Protein AF-A0A7X2TYD5-F1 (afdb_monomer_lite)

Radius of gyration: 24.51 Å; chains: 1; bounding box: 98×53×76 Å

Sequence (390 aa):
MAPMGRFGAAFRLTLAVGILGNSMGLWAEVQMKTREGQTGLANRMSRAKSRVETRSHLILDFPEAPTPATARLLAARGMRVVAYLPLTGVIVGVEGAADLRGLNLAGFDALQPEDKLSQELTRAAGDDGRRARVDRLAYFVVEFHGDVPWEERRALVSESGVEIRDHKDLVGDHMLVRGTLAKVRTLAEWDEVAYIFPASGELVTGLPLVGCVGGATEAGQVGQLTQRIGEGWDGVGLNRANLTYSFQGGVPQRLAEAQVQDEIQRAMAAWSGVVQVAFQRTNNTAAAKNINILFGSRDHGDPYPFDGAGKVLAHTFYPAPPNPEPIAGDLHFDNDENWNLGTDIDIFSVALHEIGHALGLGHSDVPNAVMYRKRSANPMVFKRAGGCLT

pLDDT: mean 81.21, std 18.35, range [26.36, 98.25]

Structure (mmCIF, N/CA/C/O backbone):
data_AF-A0A7X2TYD5-F1
#
_entry.id   AF-A0A7X2TYD5-F1
#
loop_
_atom_site.group_PDB
_atom_site.id
_atom_site.type_symbol
_atom_site.label_atom_id
_atom_site.label_alt_id
_atom_site.label_comp_id
_atom_site.label_asym_id
_atom_site.label_entity_id
_atom_site.label_seq_id
_atom_site.pdbx_PDB_ins_code
_atom_site.Cartn_x
_atom_site.Cartn_y
_atom_site.Cartn_z
_atom_site.occupancy
_atom_site.B_iso_or_equiv
_atom_site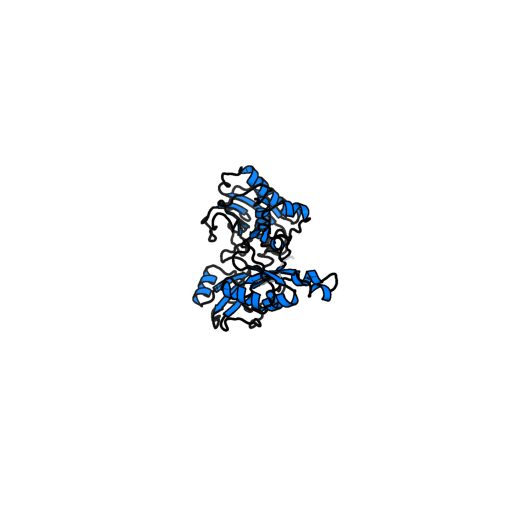.auth_seq_id
_atom_site.auth_comp_id
_atom_site.auth_asym_id
_atom_site.auth_atom_id
_atom_site.pdbx_PDB_model_num
ATOM 1 N N . MET A 1 1 ? 76.530 7.300 49.358 1.00 40.72 1 MET A N 1
ATOM 2 C CA . MET A 1 1 ? 76.159 8.308 48.345 1.00 40.72 1 MET A CA 1
ATOM 3 C C . MET A 1 1 ? 74.987 7.769 47.540 1.00 40.72 1 MET A C 1
ATOM 5 O O . MET A 1 1 ? 75.160 6.808 46.808 1.00 40.72 1 MET A O 1
ATOM 9 N N . ALA A 1 2 ? 73.795 8.331 47.725 1.00 34.22 2 ALA A N 1
ATOM 10 C CA . ALA A 1 2 ? 72.838 8.462 46.622 1.00 34.22 2 ALA A CA 1
ATOM 11 C C . ALA A 1 2 ? 73.239 9.725 45.804 1.00 34.22 2 ALA A C 1
ATOM 13 O O . ALA A 1 2 ? 74.089 10.463 46.320 1.00 34.22 2 ALA A O 1
ATOM 14 N N . PRO A 1 3 ? 72.645 10.061 44.635 1.00 47.16 3 PRO A N 1
ATOM 15 C CA . PRO A 1 3 ? 71.527 9.401 43.944 1.00 47.16 3 PRO A CA 1
ATOM 16 C C . PRO A 1 3 ? 71.613 9.384 42.383 1.00 47.16 3 PRO A C 1
ATOM 18 O O . PRO A 1 3 ? 72.554 9.893 41.789 1.00 47.16 3 PRO A O 1
ATOM 21 N N . MET A 1 4 ? 70.518 8.890 41.772 1.00 30.44 4 MET A N 1
ATOM 22 C CA . MET A 1 4 ? 69.914 9.279 40.472 1.00 30.44 4 MET A CA 1
ATOM 23 C C . MET A 1 4 ? 70.607 8.830 39.161 1.00 30.44 4 MET A C 1
ATOM 25 O O . MET A 1 4 ? 71.815 8.879 39.032 1.00 30.44 4 MET A O 1
ATOM 29 N N . GLY A 1 5 ? 69.899 8.386 38.115 1.00 29.97 5 GLY A N 1
ATOM 30 C CA . GLY A 1 5 ? 68.490 8.601 37.791 1.00 29.97 5 GLY A CA 1
ATOM 31 C C . GLY A 1 5 ? 67.870 7.514 36.905 1.00 29.97 5 GLY A C 1
ATOM 32 O O . GLY A 1 5 ? 68.538 6.788 36.174 1.00 29.97 5 GLY A O 1
ATOM 33 N N . ARG A 1 6 ? 66.541 7.432 37.013 1.00 31.39 6 ARG A N 1
ATOM 34 C CA . ARG A 1 6 ? 65.630 6.725 36.113 1.00 31.39 6 ARG A CA 1
ATOM 35 C C . ARG A 1 6 ? 65.418 7.574 34.858 1.00 31.39 6 ARG A C 1
ATOM 37 O O . ARG A 1 6 ? 65.112 8.753 34.994 1.00 31.39 6 ARG A O 1
ATOM 44 N N . PHE A 1 7 ? 65.439 6.957 33.681 1.00 34.34 7 PHE A N 1
ATOM 45 C CA . PHE A 1 7 ? 64.733 7.473 32.508 1.00 34.34 7 PHE A CA 1
ATOM 46 C C . PHE A 1 7 ? 63.877 6.356 31.918 1.00 34.34 7 PHE A C 1
ATOM 48 O O . PHE A 1 7 ? 64.372 5.293 31.553 1.00 34.34 7 PHE A O 1
ATOM 55 N N . GLY A 1 8 ? 62.565 6.594 31.933 1.00 28.42 8 GLY A N 1
ATOM 56 C CA . GLY A 1 8 ? 61.554 5.694 31.406 1.00 28.42 8 GLY A CA 1
ATOM 57 C C . GLY A 1 8 ? 61.566 5.683 29.882 1.00 28.42 8 GLY A C 1
ATOM 58 O O . GLY A 1 8 ? 61.692 6.724 29.240 1.00 28.42 8 GLY A O 1
ATOM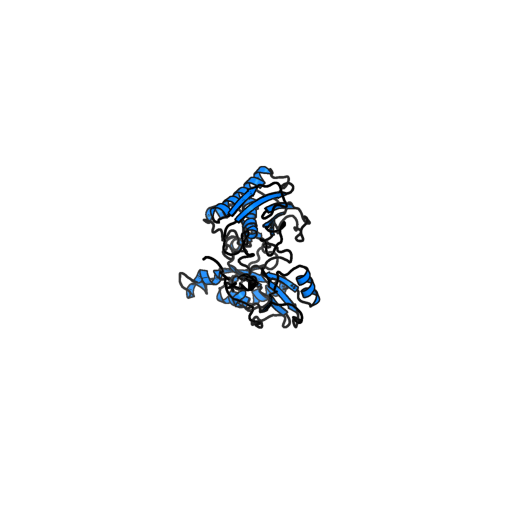 59 N N . ALA A 1 9 ? 61.409 4.493 29.311 1.00 31.80 9 ALA A N 1
ATOM 60 C CA . ALA A 1 9 ? 61.109 4.334 27.901 1.00 31.80 9 ALA A CA 1
ATOM 61 C C . ALA A 1 9 ? 59.682 4.844 27.648 1.00 31.80 9 ALA A C 1
ATOM 63 O O . ALA A 1 9 ? 58.704 4.275 28.133 1.00 31.80 9 ALA A O 1
ATOM 64 N N . ALA A 1 10 ? 59.576 5.951 26.918 1.00 29.98 10 ALA A N 1
ATOM 65 C CA . ALA A 1 10 ? 58.314 6.479 26.434 1.00 29.98 10 ALA A CA 1
ATOM 66 C C . ALA A 1 10 ? 57.746 5.529 25.367 1.00 29.98 10 ALA A C 1
ATOM 68 O O . ALA A 1 10 ? 58.253 5.460 24.247 1.00 29.98 10 ALA A O 1
ATOM 69 N N . PHE A 1 11 ? 56.683 4.804 25.712 1.00 28.08 11 PHE A N 1
ATOM 70 C CA . PHE A 1 11 ? 55.816 4.152 24.735 1.00 28.08 11 PHE A CA 1
ATOM 71 C C . PHE A 1 11 ? 55.089 5.256 23.958 1.00 28.08 11 PHE A C 1
ATOM 73 O O . PHE A 1 11 ? 54.181 5.907 24.476 1.00 28.08 11 PHE A O 1
ATOM 80 N N . ARG A 1 12 ? 55.505 5.508 22.713 1.00 28.12 12 ARG A N 1
ATOM 81 C CA . ARG A 1 12 ? 54.696 6.279 21.766 1.00 28.12 12 ARG A CA 1
ATOM 82 C C . ARG A 1 12 ? 53.509 5.408 21.365 1.00 28.12 12 ARG A C 1
ATOM 84 O O . ARG A 1 12 ? 53.623 4.558 20.489 1.00 28.12 12 ARG A O 1
ATOM 91 N N . LEU A 1 13 ? 52.382 5.611 22.041 1.00 26.36 13 LEU A N 1
ATOM 92 C CA . LEU A 1 13 ? 51.082 5.131 21.600 1.00 26.36 13 LEU A CA 1
ATOM 93 C C . LEU A 1 13 ? 50.690 5.968 20.375 1.00 26.36 13 LEU A C 1
ATOM 95 O O . LEU A 1 13 ? 50.146 7.063 20.503 1.00 26.36 13 LEU A O 1
ATOM 99 N N . THR A 1 14 ? 51.032 5.495 19.179 1.00 28.77 14 THR A N 1
ATOM 100 C CA . THR A 1 14 ? 50.446 6.036 17.953 1.00 28.77 14 THR A CA 1
ATOM 101 C C . THR A 1 14 ? 48.982 5.619 17.966 1.00 28.77 14 THR A C 1
ATOM 103 O O . THR A 1 14 ? 48.651 4.478 17.653 1.00 28.77 14 THR A O 1
ATOM 106 N N . LEU A 1 15 ? 48.114 6.530 18.409 1.00 27.20 15 LEU A N 1
ATOM 107 C CA . LEU A 1 15 ? 46.671 6.398 18.292 1.00 27.20 15 LEU A CA 1
ATOM 108 C C . LEU A 1 15 ? 46.345 6.449 16.794 1.00 27.20 15 LEU A C 1
ATOM 110 O O . LEU A 1 15 ? 46.134 7.515 16.220 1.00 27.20 15 LEU A O 1
ATOM 114 N N . ALA A 1 16 ? 46.379 5.293 16.134 1.00 28.52 16 ALA A N 1
ATOM 115 C CA . ALA A 1 16 ? 45.693 5.137 14.870 1.00 28.52 16 ALA A CA 1
ATOM 116 C C . ALA A 1 16 ? 44.208 5.302 15.194 1.00 28.52 16 ALA A C 1
ATOM 118 O O . ALA A 1 16 ? 43.577 4.403 15.750 1.00 28.52 16 ALA A O 1
ATOM 119 N N . VAL A 1 17 ? 43.678 6.491 14.911 1.00 31.97 17 VAL A N 1
ATOM 120 C CA . VAL A 1 17 ? 42.243 6.712 14.770 1.00 31.97 17 VAL A CA 1
ATOM 121 C C . VAL A 1 17 ? 41.826 5.854 13.583 1.00 31.97 17 VAL A C 1
ATOM 123 O O . VAL A 1 17 ? 41.847 6.283 12.433 1.00 31.97 17 VAL A O 1
ATOM 126 N N . GLY A 1 18 ? 41.538 4.586 13.866 1.00 28.42 18 GLY A N 1
ATOM 127 C CA . GLY A 1 18 ? 40.706 3.781 13.004 1.00 28.42 18 GLY A CA 1
ATOM 128 C C . GLY A 1 18 ? 39.370 4.491 12.976 1.00 28.42 18 GLY A C 1
ATOM 129 O O . GLY A 1 18 ? 38.617 4.435 13.946 1.00 28.42 18 GLY A O 1
ATOM 130 N N . ILE A 1 19 ? 39.116 5.216 11.890 1.00 33.41 19 ILE A N 1
ATOM 131 C CA . ILE A 1 19 ? 37.759 5.531 11.476 1.00 33.41 19 ILE A CA 1
ATOM 132 C C . ILE A 1 19 ? 37.103 4.158 11.361 1.00 33.41 19 ILE A C 1
ATOM 134 O O . ILE A 1 19 ? 37.367 3.416 10.416 1.00 33.41 19 ILE A O 1
ATOM 138 N N . LEU A 1 20 ? 36.351 3.774 12.394 1.00 32.81 20 LEU A N 1
ATOM 139 C CA . LEU A 1 20 ? 35.361 2.720 12.289 1.00 32.81 20 LEU A CA 1
ATOM 140 C C . LEU A 1 20 ? 34.445 3.199 11.174 1.00 32.81 20 LEU A C 1
ATOM 142 O O . LEU A 1 20 ? 33.632 4.100 11.373 1.00 32.81 20 LEU A O 1
ATOM 146 N N . GLY A 1 21 ? 34.695 2.688 9.968 1.00 32.25 21 GLY A N 1
ATOM 147 C CA . GLY A 1 21 ? 33.791 2.852 8.852 1.00 32.25 21 GLY A CA 1
ATOM 148 C C . GLY A 1 21 ? 32.421 2.461 9.366 1.00 32.25 21 GLY A C 1
ATOM 149 O O . GLY A 1 21 ? 32.271 1.382 9.945 1.00 32.25 21 GLY A O 1
ATOM 150 N N . ASN A 1 22 ? 31.479 3.392 9.231 1.00 33.31 22 ASN A N 1
ATOM 151 C CA . ASN A 1 22 ? 30.072 3.158 9.485 1.00 33.31 22 ASN A CA 1
ATOM 152 C C . ASN A 1 22 ? 29.732 1.766 8.963 1.00 33.31 22 ASN A C 1
ATOM 154 O O . ASN A 1 22 ? 29.926 1.478 7.780 1.00 33.31 22 ASN A O 1
ATOM 158 N N . SER A 1 23 ? 29.260 0.905 9.855 1.00 34.31 23 SER A N 1
ATOM 159 C CA . SER A 1 23 ? 28.510 -0.273 9.467 1.00 34.31 23 SER A CA 1
ATOM 160 C C . SER A 1 23 ? 27.289 0.232 8.702 1.00 34.31 23 SER A C 1
ATOM 162 O O . SER A 1 23 ? 26.276 0.565 9.314 1.00 34.31 23 SER A O 1
ATOM 164 N N . MET A 1 24 ? 27.421 0.385 7.381 1.00 39.31 24 MET A N 1
ATOM 165 C CA . MET A 1 24 ? 26.284 0.512 6.479 1.00 39.31 24 MET A CA 1
ATOM 166 C C . MET A 1 24 ? 25.368 -0.669 6.794 1.00 39.31 24 MET A C 1
ATOM 168 O O . MET A 1 24 ? 25.804 -1.822 6.778 1.00 39.31 24 MET A O 1
ATOM 172 N N . GLY A 1 25 ? 24.166 -0.336 7.259 1.00 43.22 25 GLY A N 1
ATOM 173 C CA . GLY A 1 25 ? 23.246 -1.257 7.906 1.00 43.22 25 GLY A CA 1
ATOM 174 C C . GLY A 1 25 ? 22.906 -2.446 7.018 1.00 43.22 25 GLY A C 1
ATOM 175 O O . GLY A 1 25 ? 22.827 -2.336 5.798 1.00 43.22 25 GLY A O 1
ATOM 176 N N . LEU A 1 26 ? 22.665 -3.582 7.666 1.00 46.56 26 LEU A N 1
ATOM 177 C CA . LEU A 1 26 ? 22.309 -4.882 7.087 1.00 46.56 26 LEU A CA 1
ATOM 178 C C . LEU A 1 26 ? 20.991 -4.895 6.266 1.00 46.56 26 LEU A C 1
ATOM 180 O O . LEU A 1 26 ? 20.486 -5.974 5.982 1.00 46.56 26 LEU A O 1
ATOM 184 N N . TRP A 1 27 ? 20.427 -3.734 5.903 1.00 51.44 27 TRP A N 1
ATOM 185 C CA . TRP A 1 27 ? 19.119 -3.591 5.245 1.00 51.44 27 TRP A CA 1
ATOM 186 C C . TRP A 1 27 ? 19.051 -2.482 4.179 1.00 51.44 27 TRP A C 1
ATOM 188 O O . TRP A 1 27 ? 17.956 -2.117 3.763 1.00 51.44 27 TRP A O 1
ATOM 198 N N . ALA A 1 28 ? 20.179 -1.950 3.695 1.00 60.06 28 ALA A N 1
ATOM 199 C CA . ALA A 1 28 ? 20.198 -0.937 2.627 1.00 60.06 28 ALA A CA 1
ATOM 200 C C . ALA A 1 28 ? 19.932 -1.531 1.224 1.00 60.06 28 ALA A C 1
ATOM 202 O O . ALA A 1 28 ? 20.677 -1.268 0.286 1.00 60.06 28 ALA A O 1
ATOM 203 N N . GLU A 1 29 ? 18.919 -2.388 1.096 1.00 69.81 29 GLU A N 1
ATOM 204 C CA . GLU A 1 29 ? 18.600 -3.102 -0.141 1.00 69.81 29 GLU A CA 1
ATOM 205 C C . GLU A 1 29 ? 17.088 -3.289 -0.294 1.00 69.81 29 GLU A C 1
ATOM 207 O O . GLU A 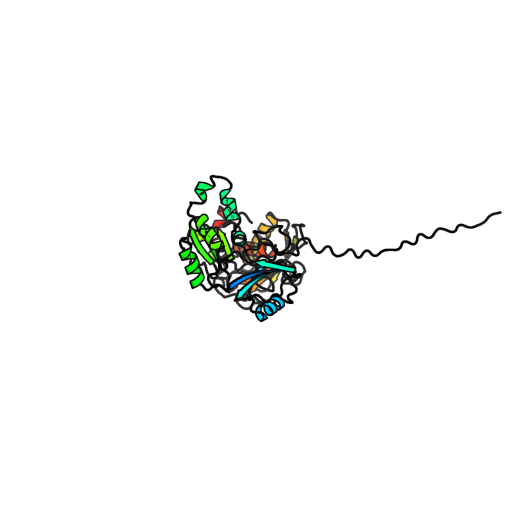1 29 ? 16.347 -3.404 0.689 1.00 69.81 29 GLU A O 1
ATOM 212 N N . VAL A 1 30 ? 16.637 -3.380 -1.545 1.00 79.38 30 VAL A N 1
ATOM 213 C CA . VAL A 1 30 ? 15.234 -3.614 -1.912 1.00 79.38 30 VAL A CA 1
ATOM 214 C C . VAL A 1 30 ? 14.670 -4.862 -1.230 1.00 79.38 30 VAL A C 1
ATOM 216 O O . VAL A 1 30 ? 15.124 -5.977 -1.479 1.00 79.38 30 VAL A O 1
ATOM 219 N N . GLN A 1 31 ? 13.609 -4.687 -0.437 1.00 79.44 31 GLN A N 1
ATOM 220 C CA . GLN A 1 31 ? 12.904 -5.793 0.211 1.00 79.44 31 GLN A CA 1
ATOM 221 C C . GLN A 1 31 ? 11.586 -6.109 -0.501 1.00 79.44 31 GLN A C 1
ATOM 223 O O . GLN A 1 31 ? 10.698 -5.263 -0.632 1.00 79.44 31 GLN A O 1
ATOM 228 N N . MET A 1 32 ? 11.431 -7.367 -0.918 1.00 86.88 32 MET A N 1
ATOM 229 C CA . MET A 1 32 ? 10.195 -7.891 -1.503 1.00 86.88 32 MET A CA 1
ATOM 230 C C . MET A 1 32 ? 9.817 -9.224 -0.865 1.00 86.88 32 MET A C 1
ATOM 232 O O . MET A 1 32 ? 10.687 -10.037 -0.555 1.00 86.88 32 MET A O 1
ATOM 236 N N . LYS A 1 33 ? 8.513 -9.491 -0.761 1.00 88.19 33 LYS A N 1
ATOM 237 C CA . LYS A 1 33 ? 7.926 -10.729 -0.218 1.00 88.19 33 LYS A CA 1
ATOM 238 C C . LYS A 1 33 ? 8.547 -12.001 -0.803 1.00 88.19 33 LYS A C 1
ATOM 240 O O . LYS A 1 33 ? 8.691 -12.999 -0.109 1.00 88.19 33 LYS A O 1
ATOM 245 N N . THR A 1 34 ? 8.904 -11.994 -2.086 1.00 85.19 34 THR A N 1
ATOM 246 C CA . THR A 1 34 ? 9.446 -13.160 -2.807 1.00 85.19 34 THR A CA 1
ATOM 247 C C . THR A 1 34 ? 10.970 -13.247 -2.798 1.00 85.19 34 THR A C 1
ATOM 249 O O . THR A 1 34 ? 11.513 -14.292 -3.154 1.00 85.19 34 THR A O 1
ATOM 252 N N . ARG A 1 35 ? 11.662 -12.179 -2.387 1.00 81.88 35 ARG A N 1
ATOM 253 C CA . ARG A 1 35 ? 13.129 -12.063 -2.410 1.00 81.88 35 ARG A CA 1
ATOM 254 C C . ARG A 1 35 ? 13.717 -11.768 -1.032 1.00 81.88 35 ARG A C 1
ATOM 256 O O . ARG A 1 35 ? 14.800 -11.204 -0.928 1.00 81.88 35 ARG A O 1
ATOM 263 N N . GLU A 1 36 ? 13.010 -12.147 0.024 1.00 73.94 36 GLU A N 1
ATOM 264 C CA . GLU A 1 36 ? 13.470 -11.944 1.393 1.00 73.94 36 GLU A CA 1
ATOM 265 C C . GLU A 1 36 ? 14.862 -12.567 1.608 1.00 73.94 36 GLU A C 1
ATOM 267 O O . GLU A 1 36 ? 15.087 -13.744 1.314 1.00 73.94 36 GLU A O 1
ATOM 272 N N . GLY A 1 37 ? 15.804 -11.756 2.096 1.00 68.25 37 GLY A N 1
ATOM 273 C CA . GLY A 1 37 ? 17.188 -12.170 2.342 1.00 68.25 37 GLY A CA 1
ATOM 274 C C . GLY A 1 37 ? 18.070 -12.315 1.095 1.00 68.25 37 GLY A C 1
ATOM 275 O O . GLY A 1 37 ? 19.207 -12.769 1.224 1.00 68.25 37 GLY A O 1
ATOM 276 N N . GLN A 1 38 ? 17.588 -11.957 -0.101 1.00 72.38 38 GLN A N 1
ATOM 277 C CA . GLN A 1 38 ? 18.451 -11.824 -1.278 1.00 72.38 38 GLN A CA 1
ATOM 278 C C . GLN A 1 38 ? 19.227 -10.513 -1.202 1.00 72.38 38 GLN A C 1
ATOM 280 O O . GLN A 1 38 ? 18.629 -9.470 -0.954 1.00 72.38 38 GLN A O 1
ATOM 285 N N . THR A 1 39 ? 20.537 -10.579 -1.450 1.00 68.31 39 THR A N 1
ATOM 286 C CA . THR A 1 39 ? 21.401 -9.396 -1.454 1.00 68.31 39 THR A CA 1
ATOM 287 C C . THR A 1 39 ? 21.694 -8.912 -2.864 1.00 68.31 39 THR A C 1
ATOM 289 O O . THR A 1 39 ? 22.147 -9.701 -3.702 1.00 68.31 39 THR A O 1
ATOM 292 N N . GLY A 1 40 ? 21.497 -7.617 -3.094 1.00 70.56 40 GLY A N 1
ATOM 293 C CA . GLY A 1 40 ? 21.700 -6.948 -4.374 1.00 70.56 40 GLY A CA 1
ATOM 294 C C . GLY A 1 40 ? 20.728 -7.360 -5.486 1.00 70.56 40 GLY A C 1
ATOM 295 O O . GLY A 1 40 ? 20.035 -8.379 -5.443 1.00 70.56 40 GLY A O 1
ATOM 296 N N . LEU A 1 41 ? 20.697 -6.544 -6.538 1.00 83.00 41 LEU A N 1
ATOM 297 C CA . LEU A 1 41 ? 19.935 -6.814 -7.752 1.00 83.00 41 LEU A CA 1
ATOM 298 C C . LEU A 1 41 ? 20.833 -7.431 -8.835 1.00 83.00 41 LEU A C 1
ATOM 300 O O . LEU A 1 41 ? 21.966 -7.005 -9.050 1.00 83.00 41 LEU A O 1
ATOM 304 N N . ALA A 1 42 ? 20.324 -8.451 -9.529 1.00 82.69 42 ALA A N 1
ATOM 305 C CA . ALA A 1 42 ? 21.119 -9.287 -10.432 1.00 82.69 42 ALA A CA 1
ATOM 306 C C . ALA A 1 42 ? 21.210 -8.765 -11.882 1.00 82.69 42 ALA A C 1
ATOM 308 O O . ALA A 1 42 ? 21.685 -9.496 -12.753 1.00 82.69 42 ALA A O 1
ATOM 309 N N . ASN A 1 43 ? 20.755 -7.536 -12.163 1.00 85.31 43 ASN A N 1
ATOM 310 C CA . ASN A 1 43 ? 20.758 -6.920 -13.497 1.00 85.31 43 ASN A CA 1
ATOM 311 C C . ASN A 1 43 ? 20.136 -7.822 -14.579 1.00 85.31 43 ASN A C 1
ATOM 313 O O . ASN A 1 43 ? 20.641 -7.900 -15.702 1.00 85.31 43 ASN A O 1
ATOM 317 N N . ARG A 1 44 ? 19.068 -8.564 -14.246 1.00 85.88 44 ARG A N 1
ATOM 318 C CA . ARG A 1 44 ? 18.459 -9.508 -15.188 1.00 85.88 44 ARG A CA 1
ATOM 319 C C . ARG A 1 44 ? 17.532 -8.773 -16.136 1.00 85.88 44 ARG A C 1
ATOM 321 O O . ARG A 1 44 ? 16.825 -7.840 -15.764 1.00 85.88 44 ARG A O 1
ATOM 328 N N . MET A 1 45 ? 17.472 -9.288 -17.355 1.00 82.19 45 MET A N 1
ATOM 329 C CA . MET A 1 45 ? 16.423 -8.933 -18.301 1.00 82.19 45 MET A CA 1
ATOM 330 C C . MET A 1 45 ? 15.114 -9.626 -17.912 1.00 82.19 45 MET A C 1
ATOM 332 O O . MET A 1 45 ? 15.120 -10.719 -17.328 1.00 82.19 45 MET A O 1
ATOM 336 N N . SER A 1 46 ? 13.984 -8.998 -18.236 1.00 82.19 46 SER A N 1
ATOM 337 C CA . SER A 1 46 ? 12.678 -9.602 -17.976 1.00 82.19 46 SER A CA 1
ATOM 338 C C . SER A 1 46 ? 12.514 -10.872 -18.804 1.00 82.19 46 SER A C 1
ATOM 340 O O . SER A 1 46 ? 12.810 -10.890 -19.998 1.00 82.19 46 SER A O 1
ATOM 342 N N . ARG A 1 47 ? 12.038 -11.942 -18.162 1.00 86.44 47 ARG A N 1
ATOM 343 C CA . ARG A 1 47 ? 11.525 -13.135 -18.855 1.00 86.44 47 ARG A CA 1
ATOM 344 C C . ARG A 1 47 ? 10.018 -13.054 -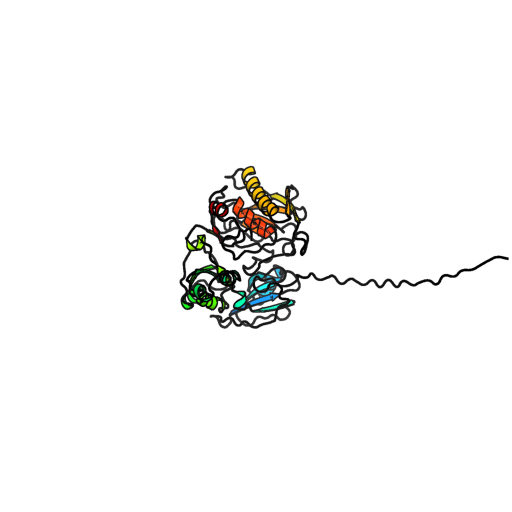19.087 1.00 86.44 47 ARG A C 1
ATOM 346 O O . ARG A 1 47 ? 9.462 -13.948 -19.721 1.00 86.44 47 ARG A O 1
ATOM 353 N N . ALA A 1 48 ? 9.364 -12.034 -18.534 1.00 86.31 48 ALA A N 1
ATOM 354 C CA . ALA A 1 48 ? 7.950 -11.816 -18.752 1.00 86.31 48 ALA A CA 1
ATOM 355 C C . ALA A 1 48 ? 7.715 -11.361 -20.198 1.00 86.31 48 ALA A C 1
ATOM 357 O O . ALA A 1 48 ? 8.496 -10.599 -20.767 1.00 86.31 48 ALA A O 1
ATOM 358 N N . LYS A 1 49 ? 6.633 -11.850 -20.795 1.00 92.12 49 LYS A N 1
ATOM 359 C CA . LYS A 1 49 ? 6.111 -11.359 -22.075 1.00 92.12 49 LYS A CA 1
ATOM 360 C C . LYS A 1 49 ? 5.320 -10.079 -21.825 1.00 92.12 49 LYS A C 1
ATOM 362 O O . LYS A 1 49 ? 4.692 -9.949 -20.783 1.00 92.12 49 LYS A O 1
ATOM 367 N N . SER A 1 50 ? 5.292 -9.174 -22.791 1.00 91.56 50 SER A N 1
ATOM 368 C CA . SER A 1 50 ? 4.399 -8.014 -22.769 1.00 91.56 50 SER A CA 1
ATOM 369 C C . SER A 1 50 ? 3.534 -8.017 -24.023 1.00 91.56 50 SER A C 1
ATOM 371 O O . SER A 1 50 ? 3.953 -8.523 -25.069 1.00 91.56 50 SER A O 1
ATOM 373 N N . ARG A 1 51 ? 2.315 -7.473 -23.937 1.00 90.12 51 ARG A N 1
ATOM 374 C CA . ARG A 1 51 ? 1.499 -7.226 -25.139 1.00 90.12 51 ARG A CA 1
ATOM 375 C C . ARG A 1 51 ? 2.022 -6.053 -25.951 1.00 90.12 51 ARG A C 1
ATOM 377 O O . ARG A 1 51 ? 1.765 -5.984 -27.152 1.00 90.12 51 ARG A O 1
ATOM 384 N N . VAL A 1 52 ? 2.722 -5.136 -25.295 1.00 89.81 52 VAL A N 1
ATOM 385 C CA . VAL A 1 52 ? 3.383 -4.003 -25.923 1.00 89.81 52 VAL A CA 1
ATOM 386 C C . VAL A 1 52 ? 4.870 -4.319 -25.925 1.00 89.81 52 VAL A C 1
ATOM 388 O O . VAL A 1 52 ? 5.511 -4.264 -24.889 1.00 89.81 52 VAL A O 1
ATOM 391 N N . GLU A 1 53 ? 5.430 -4.658 -27.087 1.00 86.00 53 GLU A N 1
ATOM 392 C CA . GLU A 1 53 ? 6.825 -5.125 -27.214 1.00 86.00 53 GLU A CA 1
ATOM 393 C C . GLU A 1 53 ? 7.852 -4.190 -26.550 1.00 86.00 53 GLU A C 1
ATOM 395 O O . GLU A 1 53 ? 8.891 -4.631 -26.068 1.00 86.00 53 GLU A O 1
ATOM 400 N N . THR A 1 54 ? 7.550 -2.894 -26.500 1.00 87.38 54 THR A N 1
ATOM 401 C CA . THR A 1 54 ? 8.404 -1.873 -25.898 1.00 87.38 54 THR A CA 1
ATOM 402 C C . THR A 1 54 ? 8.168 -1.664 -24.402 1.00 87.38 54 THR A C 1
ATOM 404 O O . THR A 1 54 ? 8.960 -0.959 -23.784 1.00 87.38 54 THR A O 1
ATOM 407 N N . ARG A 1 55 ? 7.107 -2.211 -23.800 1.00 90.50 55 ARG A N 1
ATOM 408 C CA . ARG A 1 55 ? 6.812 -2.014 -22.377 1.00 90.50 55 ARG A CA 1
ATOM 409 C C . ARG A 1 55 ? 7.643 -2.964 -21.522 1.00 90.50 55 ARG A C 1
ATOM 411 O O . ARG A 1 55 ? 7.783 -4.146 -21.827 1.00 90.50 55 ARG A O 1
ATOM 418 N N . SER A 1 56 ? 8.175 -2.434 -20.428 1.00 90.62 56 SER A N 1
ATOM 419 C CA . SER A 1 56 ? 8.800 -3.241 -19.384 1.00 90.62 56 SER A CA 1
ATOM 420 C C . SER A 1 56 ? 8.671 -2.594 -18.012 1.00 90.62 56 SER A C 1
ATOM 422 O O . SER A 1 56 ? 8.662 -1.365 -17.897 1.00 90.62 56 SER A O 1
ATOM 424 N N . HIS A 1 57 ? 8.645 -3.432 -16.977 1.00 93.44 57 HIS A N 1
ATOM 425 C CA . HIS A 1 57 ? 8.715 -3.010 -15.584 1.00 93.44 57 HIS A CA 1
ATOM 426 C C . HIS A 1 57 ? 10.049 -3.394 -14.942 1.00 93.44 57 HIS A C 1
ATOM 428 O O . HIS A 1 57 ? 10.413 -4.571 -14.843 1.00 93.44 57 HIS A O 1
ATOM 434 N N . LEU A 1 58 ? 10.783 -2.379 -14.482 1.00 92.88 58 LEU A N 1
ATOM 435 C CA . LEU A 1 58 ? 12.116 -2.522 -13.901 1.00 92.88 58 LEU A CA 1
ATOM 436 C C . LEU A 1 58 ? 12.119 -2.123 -12.431 1.00 92.88 58 LEU A C 1
ATOM 438 O O . LEU A 1 58 ? 11.539 -1.113 -12.044 1.00 92.88 58 LEU A O 1
ATOM 442 N N . ILE A 1 59 ? 12.832 -2.897 -11.629 1.00 93.06 59 ILE A N 1
ATOM 443 C CA . ILE A 1 59 ? 13.201 -2.576 -10.258 1.00 93.06 59 ILE A CA 1
ATOM 444 C C . ILE A 1 59 ? 14.503 -1.783 -10.321 1.00 93.06 59 ILE A C 1
ATOM 446 O O . ILE A 1 59 ? 15.501 -2.275 -10.847 1.00 93.06 59 ILE A O 1
ATOM 450 N N . LEU A 1 60 ? 14.501 -0.572 -9.779 1.00 93.25 60 LEU A N 1
ATOM 451 C CA . LEU A 1 60 ? 15.690 0.261 -9.635 1.00 93.25 60 LEU A CA 1
ATOM 452 C C . LEU A 1 60 ? 16.009 0.409 -8.153 1.00 93.25 60 LEU A C 1
ATOM 454 O O . LEU A 1 60 ? 15.128 0.783 -7.381 1.00 93.25 60 LEU A O 1
ATOM 458 N N . ASP A 1 61 ? 17.255 0.142 -7.781 1.00 92.50 61 ASP A N 1
ATOM 459 C CA . ASP A 1 61 ? 17.769 0.281 -6.420 1.00 92.50 61 ASP A CA 1
ATOM 460 C C . ASP A 1 61 ? 18.758 1.443 -6.346 1.00 92.50 61 ASP A C 1
ATOM 462 O O . ASP A 1 61 ? 19.638 1.588 -7.203 1.00 92.50 61 ASP A O 1
ATOM 466 N N . PHE A 1 62 ? 18.613 2.281 -5.327 1.00 90.38 62 PHE A N 1
ATOM 467 C CA . PHE A 1 62 ? 19.408 3.484 -5.119 1.00 90.38 62 PHE A CA 1
ATOM 468 C C . PHE A 1 62 ? 20.243 3.367 -3.835 1.00 90.38 62 PHE A C 1
ATOM 470 O O . PHE A 1 62 ? 19.851 2.689 -2.900 1.00 90.38 62 PHE A O 1
ATOM 477 N N . PRO A 1 63 ? 21.381 4.064 -3.715 1.00 87.69 63 PRO A N 1
ATOM 478 C CA . PRO A 1 63 ? 22.139 4.079 -2.461 1.00 87.69 63 PRO A CA 1
ATOM 479 C C . PRO A 1 63 ? 21.391 4.718 -1.279 1.00 87.69 63 PRO A C 1
ATOM 481 O O . PRO A 1 63 ? 21.771 4.520 -0.129 1.00 87.69 63 PRO A O 1
ATOM 484 N N . GLU A 1 64 ? 20.358 5.514 -1.561 1.00 84.38 64 GLU A N 1
ATOM 485 C CA . GLU A 1 64 ? 19.549 6.242 -0.585 1.00 84.38 64 GLU A CA 1
ATOM 486 C C . GLU A 1 64 ? 18.064 6.119 -0.936 1.00 84.38 64 GLU A C 1
ATOM 488 O O . GLU A 1 64 ? 17.708 5.813 -2.078 1.00 84.38 64 GLU A O 1
ATOM 493 N N . ALA A 1 65 ? 17.193 6.393 0.039 1.00 82.56 65 ALA A N 1
ATOM 494 C CA . ALA A 1 65 ? 15.753 6.334 -0.159 1.00 82.56 65 ALA A CA 1
ATOM 495 C C . ALA A 1 65 ? 15.305 7.245 -1.321 1.00 82.56 65 ALA A C 1
ATOM 497 O O . ALA A 1 65 ? 15.625 8.439 -1.334 1.00 82.56 65 ALA A O 1
ATOM 498 N N . PRO A 1 66 ? 14.555 6.715 -2.304 1.00 85.75 66 PRO A N 1
ATOM 499 C CA . PRO A 1 66 ? 14.019 7.509 -3.396 1.00 85.75 66 PRO A CA 1
ATOM 500 C C . PRO A 1 66 ? 13.165 8.671 -2.879 1.00 85.75 66 PRO A C 1
ATOM 502 O O . PRO A 1 66 ? 12.255 8.480 -2.078 1.00 85.75 66 PRO A O 1
ATOM 505 N N . THR A 1 67 ? 13.432 9.879 -3.375 1.00 84.50 67 THR A N 1
ATOM 506 C CA . THR A 1 67 ? 12.713 11.107 -2.999 1.00 84.50 67 THR A CA 1
ATOM 507 C C . THR A 1 67 ? 11.780 11.561 -4.129 1.00 84.50 67 THR A C 1
ATOM 509 O O . THR A 1 67 ? 11.891 11.076 -5.264 1.00 84.50 67 THR A O 1
ATOM 512 N N . PRO A 1 68 ? 10.913 12.567 -3.906 1.00 85.56 68 PRO A N 1
ATOM 513 C CA . PRO A 1 68 ? 10.202 13.230 -5.001 1.00 85.56 68 PRO A CA 1
ATOM 514 C C . PRO A 1 68 ? 11.128 13.757 -6.112 1.00 85.56 68 PRO A C 1
ATOM 516 O O . PRO A 1 68 ? 10.738 13.805 -7.280 1.00 85.56 68 PRO A O 1
ATOM 519 N N . ALA A 1 69 ? 12.371 14.134 -5.786 1.00 88.50 69 ALA A N 1
ATOM 520 C CA . ALA A 1 69 ? 13.358 14.535 -6.788 1.00 88.50 69 ALA A CA 1
ATOM 521 C C . ALA A 1 69 ? 13.811 13.346 -7.650 1.00 88.50 69 ALA A C 1
ATOM 523 O O . ALA A 1 69 ? 13.911 13.490 -8.870 1.00 88.50 69 ALA A O 1
ATOM 524 N N . THR A 1 70 ? 13.998 12.165 -7.049 1.00 89.19 70 THR A N 1
ATOM 525 C CA . THR A 1 70 ? 14.262 10.911 -7.774 1.00 89.19 70 THR A CA 1
ATOM 526 C C . THR A 1 70 ? 13.128 10.598 -8.751 1.00 89.19 70 THR A C 1
ATOM 528 O O . THR A 1 70 ? 13.386 10.324 -9.922 1.00 89.19 70 THR A O 1
ATOM 531 N N . ALA A 1 71 ? 11.868 10.726 -8.324 1.00 88.50 71 ALA A N 1
ATOM 532 C CA . ALA A 1 71 ? 10.712 10.497 -9.194 1.00 88.50 71 ALA A CA 1
ATOM 533 C C . ALA A 1 71 ? 10.687 11.447 -10.406 1.00 88.50 71 ALA A C 1
ATOM 535 O O . ALA A 1 71 ? 10.499 11.007 -11.541 1.00 88.50 71 ALA A O 1
ATOM 536 N N . ARG A 1 72 ? 10.949 12.747 -10.197 1.00 90.25 72 ARG A N 1
ATOM 537 C CA . ARG A 1 72 ? 11.039 13.741 -11.288 1.00 90.25 72 ARG A CA 1
ATOM 538 C C . ARG A 1 72 ? 12.194 13.446 -12.247 1.00 90.25 72 ARG A C 1
ATOM 540 O O . ARG A 1 72 ? 12.043 13.605 -13.456 1.00 90.25 72 ARG A O 1
ATOM 547 N N . LEU A 1 73 ? 13.335 13.006 -11.715 1.00 92.38 73 LEU A N 1
ATOM 548 C CA . LEU A 1 73 ? 14.519 12.634 -12.490 1.00 92.38 73 LEU A CA 1
ATOM 549 C C . LEU A 1 73 ? 14.250 11.437 -13.417 1.00 92.38 73 LEU A C 1
ATOM 551 O O . LEU A 1 73 ? 14.718 11.429 -14.560 1.00 92.38 73 LEU A O 1
ATOM 555 N N . LEU A 1 74 ? 13.511 10.442 -12.920 1.00 93.69 74 LEU A N 1
ATOM 556 C CA . LEU A 1 74 ? 13.077 9.270 -13.681 1.00 93.69 74 LEU A CA 1
ATOM 557 C C . LEU A 1 74 ? 12.046 9.660 -14.748 1.00 93.69 74 LEU A C 1
ATOM 559 O O . LEU A 1 74 ? 12.223 9.323 -15.919 1.00 93.69 74 LEU A O 1
ATOM 563 N N . ALA A 1 75 ? 11.048 10.468 -14.380 1.00 91.62 75 ALA A N 1
ATOM 564 C CA . ALA A 1 75 ? 10.021 10.947 -15.305 1.00 91.62 75 ALA A CA 1
ATOM 565 C C . ALA A 1 75 ? 10.615 11.748 -16.476 1.00 91.62 75 ALA A C 1
ATOM 567 O O . ALA A 1 75 ? 10.225 11.546 -17.625 1.00 91.62 75 ALA A O 1
ATOM 568 N N . ALA A 1 76 ? 11.618 12.596 -16.218 1.00 92.31 76 ALA A N 1
ATOM 569 C CA . ALA A 1 76 ? 12.333 13.344 -17.256 1.00 92.31 76 ALA A CA 1
ATOM 570 C C . ALA A 1 76 ? 13.076 12.447 -18.269 1.00 92.31 76 ALA A C 1
ATOM 572 O O . ALA A 1 76 ? 13.436 12.909 -19.350 1.00 92.31 76 ALA A O 1
ATOM 573 N N . ARG A 1 77 ? 13.301 11.172 -17.931 1.00 92.75 77 ARG A N 1
ATOM 574 C CA . ARG A 1 77 ? 13.896 10.147 -18.801 1.00 92.75 77 ARG A CA 1
ATOM 575 C C . ARG A 1 77 ? 12.861 9.174 -19.378 1.00 92.75 77 ARG A C 1
ATOM 577 O O . ARG A 1 77 ? 13.241 8.128 -19.890 1.00 92.75 77 ARG A O 1
ATOM 584 N N . GLY A 1 78 ? 11.568 9.485 -19.274 1.00 91.62 78 GLY A N 1
ATOM 585 C CA . GLY A 1 78 ? 10.495 8.622 -19.773 1.00 91.62 78 GLY A CA 1
ATOM 586 C C . GLY A 1 78 ? 10.222 7.385 -18.910 1.00 91.62 78 GLY A C 1
ATOM 587 O O . GLY A 1 78 ? 9.540 6.474 -19.365 1.00 91.62 78 GLY A O 1
ATOM 588 N N . MET A 1 79 ? 10.732 7.340 -17.675 1.00 93.62 79 MET A N 1
ATOM 589 C CA . MET A 1 79 ? 10.454 6.265 -16.720 1.00 93.62 79 MET A CA 1
ATOM 590 C C . MET A 1 79 ? 9.403 6.728 -15.717 1.00 93.62 79 MET A C 1
ATOM 592 O O . MET A 1 79 ? 9.607 7.710 -15.001 1.00 93.62 79 MET A O 1
ATOM 596 N N . ARG A 1 80 ? 8.278 6.017 -15.633 1.00 91.81 80 ARG A N 1
ATOM 597 C CA . ARG A 1 80 ? 7.218 6.326 -14.671 1.00 91.81 80 ARG A CA 1
ATOM 598 C C . ARG A 1 80 ? 7.349 5.429 -13.453 1.00 91.81 80 ARG A C 1
ATOM 600 O O . ARG A 1 80 ? 7.267 4.218 -13.587 1.00 91.81 80 ARG A O 1
ATOM 607 N N . VAL A 1 81 ? 7.482 6.011 -12.265 1.00 91.50 81 VAL A N 1
ATOM 608 C CA . VAL A 1 81 ? 7.392 5.242 -11.016 1.00 91.50 81 VAL A CA 1
ATOM 609 C C . VAL A 1 81 ? 5.968 4.703 -10.869 1.00 91.50 81 VAL A C 1
ATOM 611 O O . VAL A 1 81 ? 5.013 5.477 -10.896 1.00 91.50 81 VAL A O 1
ATOM 614 N N . VAL A 1 82 ? 5.837 3.383 -10.742 1.00 90.50 82 VAL A N 1
ATOM 615 C CA . VAL A 1 82 ? 4.548 2.690 -10.567 1.00 90.50 82 VAL A CA 1
ATOM 616 C C . VAL A 1 82 ? 4.392 2.077 -9.176 1.00 90.50 82 VAL A C 1
ATOM 618 O O . VAL A 1 82 ? 3.269 1.802 -8.773 1.00 90.50 82 VAL A O 1
ATOM 621 N N . ALA A 1 83 ? 5.488 1.879 -8.436 1.00 89.25 83 ALA A N 1
ATOM 622 C CA . ALA A 1 83 ? 5.456 1.455 -7.038 1.00 89.25 83 ALA A CA 1
ATOM 623 C C . ALA A 1 83 ? 6.751 1.835 -6.311 1.00 89.25 83 ALA A C 1
ATOM 625 O O . ALA A 1 83 ? 7.833 1.778 -6.898 1.00 89.25 83 ALA A O 1
ATOM 626 N N . TYR A 1 84 ? 6.656 2.151 -5.020 1.00 88.12 84 TYR A N 1
ATOM 627 C CA . TYR A 1 84 ? 7.823 2.254 -4.143 1.00 88.12 84 TYR A CA 1
ATOM 628 C C . TYR A 1 84 ? 8.131 0.907 -3.497 1.00 88.12 84 TYR A C 1
ATOM 630 O O . TYR A 1 84 ? 7.219 0.197 -3.071 1.00 88.12 84 TYR A O 1
ATOM 638 N N . LEU A 1 85 ? 9.420 0.584 -3.403 1.00 87.56 85 LEU A N 1
ATOM 639 C CA . LEU A 1 85 ? 9.945 -0.570 -2.678 1.00 87.56 85 LEU A CA 1
ATOM 640 C C . LEU A 1 85 ? 10.927 -0.067 -1.610 1.00 87.56 85 LEU A C 1
ATOM 642 O O . LEU A 1 85 ? 12.135 -0.029 -1.853 1.00 87.56 85 LEU A O 1
ATOM 646 N N . PRO A 1 86 ? 10.434 0.367 -0.438 1.00 76.56 86 PRO A N 1
ATOM 647 C CA . PRO A 1 86 ? 11.303 0.787 0.657 1.00 76.56 86 PRO A CA 1
ATOM 648 C C . PRO A 1 86 ? 12.358 -0.285 0.990 1.00 76.56 86 PRO A C 1
ATOM 650 O O . PRO A 1 86 ? 12.083 -1.479 0.891 1.00 76.56 86 PRO A O 1
ATOM 653 N N . LEU A 1 87 ? 13.577 0.063 1.404 1.00 79.06 87 LEU A N 1
ATOM 654 C CA . LEU A 1 87 ? 14.109 1.381 1.782 1.00 79.06 87 LEU A CA 1
ATOM 655 C C . LEU A 1 87 ? 14.660 2.212 0.616 1.00 79.06 87 LEU A C 1
ATOM 657 O O . LEU A 1 87 ? 14.637 3.435 0.684 1.00 79.06 87 LEU A O 1
ATOM 661 N N . THR A 1 88 ? 15.128 1.559 -0.442 1.00 87.12 88 THR A N 1
ATOM 662 C CA . THR A 1 88 ? 15.988 2.163 -1.471 1.00 87.12 88 THR A CA 1
ATOM 663 C C . THR A 1 88 ? 15.471 1.993 -2.901 1.00 87.12 88 THR A C 1
ATOM 665 O O . THR A 1 88 ? 16.060 2.516 -3.846 1.00 87.12 88 THR A O 1
ATOM 668 N N . GLY A 1 89 ? 14.360 1.279 -3.086 1.00 89.94 89 GLY A N 1
ATOM 669 C CA . GLY A 1 89 ? 13.899 0.836 -4.393 1.00 89.94 89 GLY A CA 1
ATOM 670 C C . GLY A 1 89 ? 12.652 1.530 -4.925 1.00 89.94 89 GLY A C 1
ATOM 671 O O . GLY A 1 89 ? 11.791 2.013 -4.187 1.00 89.94 89 GLY A O 1
ATOM 672 N N . VAL A 1 90 ? 12.508 1.483 -6.245 1.00 92.06 90 VAL A N 1
ATOM 673 C CA . VAL A 1 90 ? 11.256 1.755 -6.964 1.00 92.06 90 VAL A CA 1
ATOM 674 C C . VAL A 1 90 ? 11.052 0.733 -8.073 1.00 92.06 90 VAL A C 1
ATOM 676 O O . VAL A 1 90 ? 12.014 0.203 -8.626 1.00 92.06 90 VAL A O 1
ATOM 679 N N . ILE A 1 91 ? 9.796 0.504 -8.443 1.00 93.38 91 ILE A N 1
ATOM 680 C CA . ILE A 1 91 ? 9.435 -0.111 -9.718 1.00 93.38 91 ILE A CA 1
ATOM 681 C C . ILE A 1 91 ? 9.064 1.007 -10.684 1.00 93.38 91 ILE A C 1
ATOM 683 O O . ILE A 1 91 ? 8.227 1.859 -10.367 1.00 93.38 91 ILE A O 1
ATOM 687 N N . VAL A 1 92 ? 9.668 0.992 -11.868 1.00 94.00 92 VAL A N 1
ATOM 688 C CA . VAL A 1 92 ? 9.351 1.907 -12.961 1.00 94.00 92 VAL A CA 1
ATOM 689 C C . VAL A 1 92 ? 8.773 1.156 -14.152 1.00 94.00 92 VAL A C 1
ATOM 691 O O . VAL A 1 92 ? 9.299 0.117 -14.543 1.00 94.00 92 VAL A O 1
ATOM 694 N N . GLY A 1 93 ? 7.712 1.705 -14.735 1.00 93.62 93 GLY A N 1
ATOM 695 C CA . GLY A 1 93 ? 7.257 1.361 -16.075 1.00 93.62 93 GLY A CA 1
ATOM 696 C C . GLY A 1 93 ? 8.039 2.171 -17.107 1.00 93.62 93 GLY A C 1
ATOM 697 O O . GLY A 1 93 ? 8.261 3.378 -16.933 1.00 93.62 93 GLY A O 1
ATOM 698 N N . VAL A 1 94 ? 8.479 1.504 -18.170 1.00 91.44 94 VAL A N 1
ATOM 699 C CA . VAL A 1 94 ? 9.245 2.096 -19.271 1.00 91.44 94 VAL A CA 1
ATOM 700 C C . VAL A 1 94 ? 8.615 1.698 -20.596 1.00 91.44 94 VAL A C 1
ATOM 702 O O . VAL A 1 94 ? 8.324 0.524 -20.812 1.00 91.44 94 VAL A O 1
ATOM 705 N N . GLU A 1 95 ? 8.455 2.665 -21.498 1.00 87.88 95 GLU A N 1
ATOM 706 C CA . GLU A 1 95 ? 8.124 2.412 -22.900 1.00 87.88 95 GLU A CA 1
ATOM 707 C C . GLU A 1 95 ? 9.366 2.644 -23.771 1.00 87.88 95 GLU A C 1
ATOM 709 O O . GLU A 1 95 ? 9.821 3.770 -23.965 1.00 87.88 95 GLU A O 1
ATOM 714 N N . GLY A 1 96 ? 9.930 1.563 -24.299 1.00 84.62 96 GLY A N 1
ATOM 715 C CA . GLY A 1 96 ? 11.150 1.551 -25.096 1.00 84.62 96 GLY A CA 1
ATOM 716 C C . GLY A 1 96 ? 12.386 1.207 -24.266 1.00 84.62 96 GLY A C 1
ATOM 717 O O . GLY A 1 96 ? 12.315 0.520 -23.250 1.00 84.62 96 GLY A O 1
ATOM 718 N N . ALA A 1 97 ? 13.553 1.660 -24.724 1.00 80.88 97 ALA A N 1
ATOM 719 C CA . ALA A 1 97 ? 14.808 1.413 -24.023 1.00 80.88 97 ALA A CA 1
ATOM 720 C C . ALA A 1 97 ? 14.954 2.351 -22.813 1.00 80.88 97 ALA A C 1
ATOM 722 O O . ALA A 1 97 ? 14.980 3.572 -22.973 1.00 80.88 97 ALA A O 1
ATOM 723 N N . ALA A 1 98 ? 15.104 1.782 -21.615 1.00 84.25 98 ALA A N 1
ATOM 724 C CA . ALA A 1 98 ? 15.366 2.548 -20.400 1.00 84.25 98 ALA A CA 1
ATOM 725 C C . ALA A 1 98 ? 16.761 3.196 -20.444 1.00 84.25 98 ALA A C 1
ATOM 727 O O . ALA A 1 98 ? 17.777 2.497 -20.490 1.00 84.25 98 ALA A O 1
ATOM 728 N N . ASP A 1 99 ? 16.836 4.531 -20.387 1.00 88.31 99 ASP A N 1
ATOM 729 C CA . ASP A 1 99 ? 18.117 5.226 -20.229 1.00 88.31 99 ASP A CA 1
ATOM 730 C C . ASP A 1 99 ? 18.520 5.294 -18.752 1.00 88.31 99 ASP A C 1
ATOM 732 O O . ASP A 1 99 ? 18.189 6.236 -18.029 1.00 88.31 99 ASP A O 1
ATOM 736 N N . LEU A 1 100 ? 19.256 4.276 -18.306 1.00 90.00 100 LEU A N 1
ATOM 737 C CA . LEU A 1 100 ? 19.770 4.191 -16.936 1.00 90.00 100 LEU A CA 1
ATOM 738 C C . LEU A 1 100 ? 21.114 4.917 -16.747 1.00 90.00 100 LEU A C 1
ATOM 740 O O . LEU A 1 100 ? 21.651 4.957 -15.639 1.00 90.00 100 LEU A O 1
ATOM 744 N N . ARG A 1 101 ? 21.702 5.489 -17.807 1.00 89.31 101 ARG A N 1
ATOM 745 C CA . ARG A 1 101 ? 23.049 6.073 -17.736 1.00 89.31 101 ARG A CA 1
ATOM 746 C C . ARG A 1 101 ? 23.062 7.304 -16.837 1.00 89.31 101 ARG A C 1
ATOM 748 O O . ARG A 1 101 ? 22.211 8.189 -16.929 1.00 89.31 101 ARG A O 1
ATOM 755 N N . GLY A 1 102 ? 24.077 7.374 -15.980 1.00 86.25 102 GLY A N 1
ATOM 756 C CA . GLY A 1 102 ? 24.253 8.487 -15.049 1.00 86.25 102 GLY A CA 1
ATOM 757 C C . GLY A 1 102 ? 23.209 8.541 -13.931 1.00 86.25 102 GLY A C 1
ATOM 758 O O . GLY A 1 102 ? 23.209 9.504 -13.169 1.00 86.25 102 GLY A O 1
ATOM 759 N N . LEU A 1 103 ? 22.333 7.536 -13.811 1.00 90.06 103 LEU A N 1
ATOM 760 C CA . LEU A 1 103 ? 21.611 7.306 -12.568 1.00 90.06 103 LEU A CA 1
ATOM 761 C C . LEU A 1 103 ? 22.584 6.682 -11.566 1.00 90.06 103 LEU A C 1
ATOM 763 O O . LEU A 1 103 ? 23.281 5.720 -11.885 1.00 90.06 103 LEU A O 1
ATOM 767 N N . ASN A 1 104 ? 22.643 7.242 -10.361 1.00 90.62 104 ASN A N 1
ATOM 768 C CA . ASN A 1 104 ? 23.427 6.683 -9.265 1.00 90.62 104 ASN A CA 1
ATOM 769 C C . ASN A 1 104 ? 22.678 5.482 -8.668 1.00 90.62 104 ASN A C 1
ATOM 771 O O . ASN A 1 104 ? 22.069 5.607 -7.611 1.00 90.62 104 ASN A O 1
ATOM 775 N N . LEU A 1 105 ? 22.634 4.368 -9.401 1.00 91.62 105 LEU A N 1
ATOM 776 C CA . LEU A 1 105 ? 21.961 3.139 -8.982 1.00 91.62 105 LEU A CA 1
ATOM 777 C C . LEU A 1 105 ? 22.928 2.240 -8.209 1.00 91.62 105 LEU A C 1
ATOM 779 O O . LEU A 1 105 ? 24.067 2.044 -8.633 1.00 91.62 105 LEU A O 1
ATOM 783 N N . ALA A 1 106 ? 22.444 1.658 -7.113 1.00 90.75 106 ALA A N 1
ATOM 784 C CA . ALA A 1 106 ? 23.100 0.542 -6.435 1.00 90.75 106 ALA A CA 1
ATOM 785 C C . ALA A 1 106 ? 22.916 -0.766 -7.227 1.00 90.75 106 ALA A C 1
ATOM 787 O O . ALA A 1 106 ? 23.802 -1.619 -7.251 1.00 90.75 106 ALA A O 1
ATOM 788 N N . GLY A 1 107 ? 21.799 -0.887 -7.949 1.00 90.44 107 GLY A N 1
ATOM 789 C CA . GLY A 1 107 ? 21.524 -1.995 -8.852 1.00 90.44 107 GLY A CA 1
ATOM 790 C C . GLY A 1 107 ? 20.215 -1.807 -9.611 1.00 90.44 107 GLY A C 1
ATOM 791 O O . GLY A 1 107 ? 19.454 -0.871 -9.365 1.00 90.44 107 GLY A O 1
ATOM 792 N N . PHE A 1 108 ? 19.941 -2.710 -10.546 1.00 92.00 108 PHE A N 1
ATOM 793 C CA . PHE A 1 108 ? 18.626 -2.815 -11.167 1.00 92.00 108 PHE A CA 1
ATOM 794 C C . PHE A 1 108 ? 18.290 -4.275 -11.465 1.00 92.00 108 PHE A C 1
ATOM 796 O O . PHE A 1 108 ? 19.163 -5.139 -11.520 1.00 92.00 108 PHE A O 1
ATOM 803 N N . ASP A 1 109 ? 17.014 -4.576 -11.651 1.00 91.81 109 ASP A N 1
ATOM 804 C CA . ASP A 1 109 ? 16.555 -5.894 -12.076 1.00 91.81 109 ASP A CA 1
ATOM 805 C C . ASP A 1 109 ? 15.230 -5.773 -12.819 1.00 91.81 109 ASP A C 1
ATOM 807 O O . ASP A 1 109 ? 14.520 -4.783 -12.679 1.00 91.81 109 ASP A O 1
ATOM 811 N N . ALA A 1 110 ? 14.847 -6.800 -13.563 1.00 88.88 110 ALA A N 1
ATOM 812 C CA . ALA A 1 110 ? 13.472 -6.928 -14.026 1.00 88.88 110 ALA A CA 1
ATOM 813 C C . ALA A 1 110 ? 12.616 -7.687 -13.002 1.00 88.88 110 ALA A C 1
ATOM 815 O O . ALA A 1 110 ? 13.106 -8.586 -12.302 1.00 88.88 110 ALA A O 1
ATOM 816 N N . LEU A 1 111 ? 11.322 -7.362 -12.946 1.00 88.12 111 LEU A N 1
ATOM 817 C CA . LEU A 1 111 ? 10.355 -8.118 -12.154 1.00 88.12 111 LEU A CA 1
ATOM 818 C C . LEU A 1 111 ? 10.073 -9.462 -12.845 1.00 88.12 111 LEU A C 1
ATOM 820 O O . LEU A 1 111 ? 9.526 -9.505 -13.947 1.00 88.12 111 LEU A O 1
ATOM 824 N N . GLN A 1 112 ? 10.469 -10.573 -12.223 1.00 90.50 112 GLN A N 1
ATOM 825 C CA . GLN A 1 112 ? 10.323 -11.899 -12.822 1.00 90.50 112 GLN A CA 1
ATOM 826 C C . GLN A 1 112 ? 8.943 -12.496 -12.510 1.00 90.50 112 GLN A C 1
ATOM 828 O O . GLN A 1 112 ? 8.320 -12.110 -11.519 1.00 90.50 112 GLN A O 1
ATOM 833 N N . PRO A 1 113 ? 8.461 -13.478 -13.297 1.00 91.94 113 PRO A N 1
ATOM 834 C CA . PRO A 1 113 ? 7.184 -14.140 -13.026 1.00 91.94 113 PRO A CA 1
ATOM 835 C C . PRO A 1 113 ? 7.052 -14.697 -11.602 1.00 91.94 113 PRO A C 1
ATOM 837 O O . PRO A 1 113 ? 5.997 -14.590 -10.983 1.00 91.94 113 PRO A O 1
ATOM 840 N N . GLU A 1 114 ? 8.126 -15.254 -11.042 1.00 89.12 114 GLU A N 1
ATOM 841 C CA . GLU A 1 114 ? 8.143 -15.757 -9.666 1.00 89.12 114 GLU A CA 1
ATOM 842 C C . GLU A 1 114 ? 7.990 -14.671 -8.594 1.00 89.12 114 GLU A C 1
ATOM 844 O O . GLU A 1 114 ? 7.519 -14.977 -7.501 1.00 89.12 114 GLU A O 1
ATOM 849 N N . ASP A 1 115 ? 8.334 -13.416 -8.895 1.00 90.25 115 ASP A N 1
ATOM 850 C CA . ASP A 1 115 ? 8.177 -12.308 -7.950 1.00 90.25 115 ASP A CA 1
ATOM 851 C C . ASP A 1 115 ? 6.729 -11.845 -7.836 1.00 90.25 115 ASP A C 1
ATOM 853 O O . ASP A 1 115 ? 6.318 -11.289 -6.824 1.00 90.25 115 ASP A O 1
ATOM 857 N N . LYS A 1 116 ? 5.936 -12.118 -8.873 1.00 92.81 116 LYS A N 1
ATOM 858 C CA . LYS A 1 116 ? 4.552 -11.667 -9.015 1.00 92.81 116 LYS A CA 1
ATOM 859 C C . LYS A 1 116 ? 3.555 -12.602 -8.324 1.00 92.81 116 LYS A C 1
ATOM 861 O O . LYS A 1 116 ? 2.350 -12.427 -8.466 1.00 92.81 116 LYS A O 1
ATOM 866 N N . LEU A 1 117 ? 4.028 -13.628 -7.613 1.00 92.50 117 LEU A N 1
ATOM 867 C CA . LEU A 1 117 ? 3.194 -14.659 -6.997 1.00 92.50 117 LEU A CA 1
ATOM 868 C C . LEU A 1 117 ? 3.373 -14.674 -5.481 1.00 92.50 117 LEU A C 1
ATOM 870 O O . LEU A 1 117 ? 4.469 -14.898 -4.970 1.00 92.50 117 LEU A O 1
ATOM 874 N N . SER A 1 118 ? 2.267 -14.526 -4.757 1.00 92.06 118 SER A N 1
ATOM 875 C CA . SER A 1 118 ? 2.268 -14.667 -3.306 1.00 92.06 118 SER A CA 1
ATOM 876 C C . SER A 1 118 ? 2.689 -16.063 -2.858 1.00 92.06 118 SER A C 1
ATOM 878 O O . SER A 1 118 ? 2.233 -17.085 -3.384 1.00 92.06 118 SER A O 1
ATOM 880 N N . GLN A 1 119 ? 3.523 -16.107 -1.817 1.00 88.00 119 GLN A N 1
ATOM 881 C CA . GLN A 1 119 ? 3.920 -17.349 -1.159 1.00 88.00 119 GLN A CA 1
ATOM 882 C C . GLN A 1 119 ? 2.727 -18.057 -0.495 1.00 88.00 119 GLN A C 1
ATOM 884 O O . GLN A 1 119 ? 2.759 -19.271 -0.312 1.00 88.00 119 GLN A O 1
ATOM 889 N N . GLU A 1 120 ? 1.630 -17.357 -0.201 1.00 86.12 120 GLU A N 1
ATOM 890 C CA . GLU A 1 120 ? 0.415 -17.988 0.331 1.00 86.12 120 GLU A CA 1
ATOM 891 C C . GLU A 1 120 ? -0.246 -18.925 -0.692 1.00 86.12 120 GLU A C 1
ATOM 893 O O . GLU A 1 120 ? -0.844 -19.943 -0.334 1.00 86.12 120 GLU A O 1
ATOM 898 N N . LEU A 1 121 ? -0.041 -18.663 -1.989 1.00 84.19 121 LEU A N 1
ATOM 899 C CA . LEU A 1 121 ? -0.495 -19.537 -3.074 1.00 84.19 121 LEU A CA 1
ATOM 900 C C . LEU A 1 121 ? 0.264 -20.870 -3.107 1.00 84.19 121 LEU A C 1
ATOM 902 O O . LEU A 1 121 ? -0.235 -21.852 -3.662 1.00 84.19 121 LEU A O 1
ATOM 906 N N . THR A 1 122 ? 1.476 -20.914 -2.546 1.00 67.94 122 THR A N 1
ATOM 907 C CA . THR A 1 122 ? 2.309 -22.120 -2.464 1.00 67.94 122 THR A CA 1
ATOM 908 C C . THR A 1 122 ? 2.248 -22.781 -1.085 1.00 67.94 122 THR A C 1
ATOM 910 O O . THR A 1 122 ? 2.259 -24.011 -1.026 1.00 67.94 122 THR A O 1
ATOM 913 N N . ARG A 1 123 ? 2.096 -22.019 0.009 1.00 65.38 123 ARG A N 1
ATOM 914 C CA . ARG A 1 123 ? 1.932 -22.537 1.385 1.00 65.38 123 ARG A CA 1
ATOM 915 C C . ARG A 1 123 ? 0.627 -23.303 1.587 1.00 65.38 123 ARG A C 1
ATOM 917 O O . ARG A 1 123 ? 0.645 -24.375 2.185 1.00 65.38 123 ARG A O 1
ATOM 924 N N . ALA A 1 124 ? -0.479 -22.857 0.989 1.00 51.56 124 ALA A N 1
ATOM 925 C CA . ALA A 1 124 ? -1.757 -23.581 1.018 1.00 51.56 124 ALA A CA 1
ATOM 926 C C . ALA A 1 124 ? -1.721 -24.973 0.331 1.00 51.56 124 ALA A C 1
ATOM 928 O O . ALA A 1 124 ? -2.708 -25.715 0.373 1.00 51.56 124 ALA A O 1
ATOM 929 N N . ALA A 1 125 ? -0.600 -25.338 -0.308 1.00 48.00 125 ALA A N 1
ATOM 930 C CA . ALA A 1 125 ? -0.342 -26.651 -0.901 1.00 48.00 125 ALA A CA 1
ATOM 931 C C . ALA A 1 125 ? 0.512 -27.586 -0.006 1.00 48.00 125 ALA A C 1
ATOM 933 O O . ALA A 1 125 ? 0.920 -28.656 -0.470 1.00 48.00 125 ALA A O 1
ATOM 934 N N . GLY A 1 126 ? 0.808 -27.172 1.234 1.00 40.84 126 GLY A N 1
ATOM 935 C CA . GLY A 1 126 ? 1.792 -27.793 2.126 1.00 40.84 126 GLY A CA 1
ATOM 936 C C . GLY A 1 126 ? 1.353 -29.028 2.917 1.00 40.84 126 GLY A C 1
ATOM 937 O O . GLY A 1 126 ? 2.199 -29.895 3.105 1.00 40.84 126 GLY A O 1
ATOM 938 N N . ASP A 1 127 ? 0.081 -29.169 3.311 1.00 45.53 127 ASP A N 1
ATOM 939 C CA . ASP A 1 127 ? -0.299 -30.189 4.316 1.00 45.53 127 ASP A CA 1
ATOM 940 C C . ASP A 1 127 ? -1.175 -31.353 3.824 1.00 45.53 127 ASP A C 1
ATOM 942 O O . ASP A 1 127 ? -1.409 -32.313 4.554 1.00 45.53 127 ASP A O 1
ATOM 946 N N . ASP A 1 128 ? -1.625 -31.352 2.569 1.00 42.75 128 ASP A N 1
ATOM 947 C CA . ASP A 1 128 ? -2.551 -32.382 2.088 1.00 42.75 128 ASP A CA 1
ATOM 948 C C . ASP A 1 128 ? -2.741 -32.319 0.561 1.00 42.75 128 ASP A C 1
ATOM 950 O O . ASP A 1 128 ? -3.510 -31.529 0.009 1.00 42.75 128 ASP A O 1
ATOM 954 N N . GLY A 1 129 ? -2.029 -33.212 -0.139 1.00 48.75 129 GLY A N 1
ATOM 955 C CA . GLY A 1 129 ? -2.335 -33.618 -1.515 1.00 48.75 129 GLY A CA 1
ATOM 956 C C . GLY A 1 129 ? -2.039 -32.584 -2.611 1.00 48.75 129 GLY A C 1
ATOM 957 O O . GLY A 1 129 ? -2.955 -32.071 -3.251 1.00 48.75 129 GLY A O 1
ATOM 958 N N . ARG A 1 130 ? -0.752 -32.363 -2.929 1.00 51.34 130 ARG A N 1
ATOM 959 C CA . ARG A 1 130 ? -0.274 -31.421 -3.974 1.00 51.34 130 ARG A CA 1
ATOM 960 C C . ARG A 1 130 ? -0.995 -31.506 -5.331 1.00 51.34 130 ARG A C 1
ATOM 962 O O . ARG A 1 130 ? -1.159 -30.479 -5.976 1.00 51.34 130 ARG A O 1
ATOM 969 N N . ARG A 1 131 ? -1.424 -32.692 -5.785 1.00 49.94 131 ARG A N 1
ATOM 970 C CA . ARG A 1 131 ? -2.134 -32.848 -7.076 1.00 49.94 131 ARG A CA 1
ATOM 971 C C . ARG A 1 131 ? -3.612 -32.451 -7.012 1.00 49.94 131 ARG A C 1
ATOM 973 O O . ARG A 1 131 ? -4.108 -31.868 -7.963 1.00 49.94 131 ARG A O 1
ATOM 980 N N . ALA A 1 132 ? -4.299 -32.694 -5.896 1.00 49.59 132 ALA A N 1
ATOM 981 C CA . ALA A 1 132 ? -5.735 -32.421 -5.776 1.00 49.59 132 ALA A CA 1
ATOM 982 C C . ALA A 1 132 ? -6.065 -30.917 -5.662 1.00 49.59 132 ALA A C 1
ATOM 984 O O . ALA A 1 132 ? -7.176 -30.506 -5.989 1.00 49.59 132 ALA A O 1
ATOM 985 N N . ARG A 1 133 ? -5.111 -30.086 -5.209 1.00 56.94 133 ARG A N 1
ATOM 986 C CA . ARG A 1 133 ? -5.308 -28.635 -5.020 1.00 56.94 133 ARG A CA 1
ATOM 987 C C . ARG A 1 133 ? -4.913 -27.776 -6.226 1.00 56.94 133 ARG A C 1
ATOM 989 O O . ARG A 1 133 ? -5.513 -26.722 -6.399 1.00 56.94 133 ARG A O 1
ATOM 996 N N . VAL A 1 134 ? -3.973 -28.206 -7.077 1.00 61.28 134 VAL A N 1
ATOM 997 C CA . VAL A 1 134 ? -3.597 -27.442 -8.291 1.00 61.28 134 VAL A CA 1
ATOM 998 C C . VAL A 1 134 ? -4.769 -27.334 -9.266 1.00 61.28 134 VAL A C 1
ATOM 1000 O O . VAL A 1 134 ? -4.968 -26.269 -9.844 1.00 61.28 134 VAL A O 1
ATOM 1003 N N . ASP A 1 135 ? -5.575 -28.391 -9.375 1.00 70.44 135 ASP A N 1
ATOM 1004 C CA . ASP A 1 135 ? -6.740 -28.452 -10.267 1.00 70.44 135 ASP A CA 1
ATOM 1005 C C . ASP A 1 135 ? -8.033 -27.932 -9.616 1.00 70.44 135 ASP A C 1
ATOM 1007 O O . ASP A 1 135 ? -9.079 -27.849 -10.265 1.00 70.44 135 ASP A O 1
ATOM 1011 N N . ARG A 1 136 ? -7.986 -27.544 -8.333 1.00 82.88 136 ARG A N 1
ATOM 1012 C CA . ARG A 1 136 ? -9.143 -26.977 -7.639 1.00 82.88 136 ARG A CA 1
ATOM 1013 C C . ARG A 1 136 ? -9.353 -25.535 -8.088 1.00 82.88 136 ARG A C 1
ATOM 1015 O O . ARG A 1 136 ? -8.434 -24.721 -8.076 1.00 82.88 136 ARG A O 1
ATOM 1022 N N . LEU A 1 137 ? -10.597 -25.211 -8.428 1.00 89.38 137 LEU A N 1
ATOM 1023 C CA . LEU A 1 137 ? -11.000 -23.830 -8.668 1.00 89.38 137 LEU A CA 1
ATOM 1024 C C . LEU A 1 137 ? -10.986 -23.047 -7.351 1.00 89.38 137 LEU A C 1
ATOM 1026 O O . LEU A 1 137 ? -11.644 -23.440 -6.384 1.00 89.38 137 LEU A O 1
ATOM 1030 N N . ALA A 1 138 ? -10.265 -21.934 -7.344 1.00 91.19 138 ALA A N 1
ATOM 1031 C CA . ALA A 1 138 ? -10.179 -20.984 -6.243 1.00 91.19 138 ALA A CA 1
ATOM 1032 C C . ALA A 1 138 ? -10.272 -19.547 -6.775 1.00 91.19 138 ALA A C 1
ATOM 1034 O O . ALA A 1 138 ? -10.288 -19.330 -7.990 1.00 91.19 138 ALA A O 1
ATOM 1035 N N . TYR A 1 139 ? -10.378 -18.590 -5.857 1.00 92.94 139 TYR A N 1
ATOM 1036 C CA . TYR A 1 139 ? -10.457 -17.168 -6.166 1.00 92.94 139 TYR A CA 1
ATOM 1037 C C . TYR A 1 139 ? -9.147 -16.470 -5.809 1.00 92.94 139 TYR A C 1
ATOM 1039 O O . TYR A 1 139 ? -8.551 -16.743 -4.765 1.00 92.94 139 TYR A O 1
ATOM 1047 N N . PHE A 1 140 ? -8.725 -15.559 -6.675 1.00 93.94 140 PHE A N 1
ATOM 1048 C CA . PHE A 1 140 ? -7.465 -14.834 -6.569 1.00 93.94 140 PHE A CA 1
ATOM 1049 C C . PHE A 1 140 ? -7.686 -13.372 -6.923 1.00 93.94 140 PHE A C 1
ATOM 1051 O O . PHE A 1 140 ? -8.558 -13.052 -7.731 1.00 93.94 140 PHE A O 1
ATOM 1058 N N . VAL A 1 141 ? -6.868 -12.502 -6.348 1.00 93.12 141 VAL A N 1
ATOM 1059 C CA . VAL A 1 141 ? -6.770 -11.107 -6.760 1.00 93.12 141 VAL A CA 1
ATOM 1060 C C . VAL A 1 141 ? -5.533 -10.966 -7.637 1.00 93.12 141 VAL A C 1
ATOM 1062 O O . VAL A 1 141 ? -4.445 -11.385 -7.245 1.00 93.12 141 VAL A O 1
ATOM 1065 N N . VAL A 1 142 ? -5.719 -10.401 -8.826 1.00 94.81 142 VAL A N 1
ATOM 1066 C CA . VAL A 1 142 ? -4.653 -10.044 -9.766 1.00 94.81 142 VAL A CA 1
ATOM 1067 C C . VAL A 1 142 ? -4.514 -8.531 -9.746 1.00 94.81 142 VAL A C 1
ATOM 1069 O O . VAL A 1 142 ? -5.463 -7.823 -10.076 1.00 94.81 142 VAL A O 1
ATOM 1072 N N . GLU A 1 143 ? -3.351 -8.050 -9.341 1.00 93.50 143 GLU A N 1
ATOM 1073 C CA . GLU A 1 143 ? -2.946 -6.652 -9.388 1.00 93.50 143 GLU A CA 1
ATOM 1074 C C . GLU A 1 143 ? -2.121 -6.408 -10.650 1.00 93.50 143 GLU A C 1
ATOM 1076 O O . GLU A 1 143 ? -1.203 -7.166 -10.973 1.00 93.50 143 GLU A O 1
ATOM 1081 N N . PHE A 1 144 ? -2.454 -5.347 -11.368 1.00 94.19 144 PHE A N 1
ATOM 1082 C CA . PHE A 1 144 ? -1.742 -4.883 -12.551 1.00 94.19 144 PHE A CA 1
ATOM 1083 C C . PHE A 1 144 ? -0.917 -3.651 -12.211 1.00 94.19 144 PHE A C 1
ATOM 1085 O O . PHE A 1 144 ? -1.231 -2.927 -11.273 1.00 94.19 144 PHE A O 1
ATOM 1092 N N . HIS A 1 145 ? 0.116 -3.363 -12.994 1.00 92.94 145 HIS A N 1
ATOM 1093 C CA . HIS A 1 145 ? 0.786 -2.080 -12.842 1.00 92.94 145 HIS A CA 1
ATOM 1094 C C . HIS A 1 145 ? -0.174 -0.927 -13.189 1.00 92.94 145 HIS A C 1
ATOM 1096 O O . HIS A 1 145 ? -1.021 -1.019 -14.089 1.00 92.94 145 HIS A O 1
ATOM 1102 N N . GLY A 1 146 ? -0.067 0.176 -12.440 1.00 88.62 146 GLY A N 1
ATOM 1103 C CA . GLY A 1 146 ? -0.963 1.331 -12.569 1.00 88.62 146 GLY A CA 1
ATOM 1104 C C . GLY A 1 146 ? -0.884 2.034 -13.931 1.00 88.62 146 GLY A C 1
ATOM 1105 O O . GLY A 1 146 ? -1.727 2.870 -14.255 1.00 88.62 146 GLY A O 1
ATOM 1106 N N . ASP A 1 147 ? 0.114 1.700 -14.745 1.00 90.50 147 ASP A N 1
ATOM 1107 C CA . ASP A 1 147 ? 0.299 2.170 -16.110 1.00 90.50 147 ASP A CA 1
ATOM 1108 C C . ASP A 1 147 ? -0.414 1.348 -17.187 1.00 90.50 147 ASP A C 1
ATOM 1110 O O . ASP A 1 147 ? -0.590 1.848 -18.298 1.00 90.50 147 ASP A O 1
ATOM 1114 N N . VAL A 1 148 ? -0.878 0.143 -16.862 1.00 93.31 148 VAL A N 1
ATOM 1115 C CA . VAL A 1 148 ? -1.563 -0.751 -17.801 1.00 93.31 148 VAL A CA 1
ATOM 1116 C C . VAL A 1 148 ? -3.024 -0.311 -17.971 1.00 93.31 148 VAL A C 1
ATOM 1118 O O . VAL A 1 148 ? -3.740 -0.246 -16.972 1.00 93.31 148 VAL A O 1
ATOM 1121 N N . PRO A 1 149 ? -3.530 -0.048 -19.189 1.00 92.75 149 PRO A N 1
ATOM 1122 C CA . PRO A 1 149 ? -4.931 0.320 -19.414 1.00 92.75 149 PRO A CA 1
ATOM 1123 C C . PRO A 1 149 ? -5.927 -0.788 -19.038 1.00 92.75 149 PRO A C 1
ATOM 1125 O O . PRO A 1 149 ? -5.669 -1.967 -19.264 1.00 92.75 149 PRO A O 1
ATOM 1128 N N . TRP A 1 150 ? -7.115 -0.416 -18.544 1.00 89.50 150 TRP A N 1
ATOM 1129 C CA . TRP A 1 150 ? -8.153 -1.364 -18.097 1.00 89.50 150 TRP A CA 1
ATOM 1130 C C . TRP A 1 150 ? -8.522 -2.439 -19.133 1.00 89.50 150 TRP A C 1
ATOM 1132 O O . TRP A 1 150 ? -8.581 -3.622 -18.800 1.00 89.50 150 TRP A O 1
ATOM 1142 N N . GLU A 1 151 ? -8.734 -2.043 -20.390 1.00 92.06 151 GLU A N 1
ATOM 1143 C CA . GLU A 1 151 ? -9.100 -2.975 -21.468 1.00 92.06 151 GLU A CA 1
ATOM 1144 C C . GLU A 1 151 ? -8.021 -4.034 -21.706 1.00 92.06 151 GLU A C 1
ATOM 1146 O O . GLU A 1 151 ? -8.318 -5.204 -21.952 1.00 92.06 151 GLU A O 1
ATOM 1151 N N . GLU A 1 152 ? -6.756 -3.641 -21.566 1.00 94.06 152 GLU A N 1
ATOM 1152 C CA . GLU A 1 152 ? -5.621 -4.539 -21.722 1.00 94.06 152 GLU A CA 1
ATOM 1153 C C . GLU A 1 152 ? -5.578 -5.578 -20.595 1.00 94.06 152 GLU A C 1
ATOM 1155 O O . GLU A 1 152 ? -5.432 -6.774 -20.857 1.00 94.06 152 GLU A O 1
ATOM 1160 N N . ARG A 1 153 ? -5.811 -5.143 -19.348 1.00 93.88 153 ARG A N 1
ATOM 1161 C CA . ARG A 1 153 ? -5.930 -6.032 -18.180 1.00 93.88 153 ARG A CA 1
ATOM 1162 C C . ARG A 1 153 ? -7.035 -7.063 -18.398 1.00 93.88 153 ARG A C 1
ATOM 1164 O O . ARG A 1 153 ? -6.817 -8.264 -18.235 1.00 93.88 153 ARG A O 1
ATOM 1171 N N . ARG A 1 154 ? -8.217 -6.610 -18.832 1.00 92.88 154 ARG A N 1
ATOM 1172 C CA . ARG A 1 154 ? -9.374 -7.480 -19.081 1.00 92.88 154 ARG A CA 1
ATOM 1173 C C . ARG A 1 154 ? -9.101 -8.493 -20.195 1.00 92.88 154 ARG A C 1
ATOM 1175 O O . ARG A 1 154 ? -9.474 -9.661 -20.048 1.00 92.88 154 ARG A O 1
ATOM 1182 N N . ALA A 1 155 ? -8.432 -8.075 -21.270 1.00 93.31 155 ALA A N 1
ATOM 1183 C CA . ALA A 1 155 ? -8.027 -8.960 -22.360 1.00 93.31 155 ALA A CA 1
ATOM 1184 C C . ALA A 1 155 ? -7.043 -10.040 -21.880 1.00 93.31 155 ALA A C 1
ATOM 1186 O O . ALA A 1 155 ? -7.281 -11.224 -22.115 1.00 93.31 155 ALA A O 1
ATOM 1187 N N . LEU A 1 156 ? -6.003 -9.655 -21.129 1.00 94.12 156 LEU A N 1
ATOM 1188 C CA . LEU A 1 156 ? -5.021 -10.583 -20.551 1.00 94.12 156 LEU A CA 1
ATOM 1189 C C . LEU A 1 156 ? -5.672 -11.663 -19.686 1.00 94.12 156 LEU A C 1
ATOM 1191 O O . LEU A 1 156 ? -5.398 -12.854 -19.854 1.00 94.12 156 LEU A O 1
ATOM 1195 N N . VAL A 1 157 ? -6.567 -11.261 -18.780 1.00 94.88 157 VAL A N 1
ATOM 1196 C CA . VAL A 1 157 ? -7.269 -12.222 -17.922 1.00 94.88 157 VAL A CA 1
ATOM 1197 C C . VAL A 1 157 ? -8.142 -13.157 -18.755 1.00 94.88 157 VAL A C 1
ATOM 1199 O O . VAL A 1 157 ? -8.081 -14.373 -18.564 1.00 94.88 157 VAL A O 1
ATOM 1202 N N . SER A 1 158 ? -8.895 -12.617 -19.714 1.00 92.00 158 SER A N 1
ATOM 1203 C CA . SER A 1 158 ? -9.791 -13.404 -20.570 1.00 92.00 158 SER A CA 1
ATOM 1204 C C . SER A 1 158 ? -9.035 -14.451 -21.401 1.00 92.00 158 SER A C 1
ATOM 1206 O O . SER A 1 158 ? -9.487 -15.589 -21.527 1.00 92.00 158 SER A O 1
ATOM 1208 N N . GLU A 1 159 ? -7.858 -14.103 -21.921 1.00 91.69 159 GLU A N 1
ATOM 1209 C CA . GLU A 1 159 ? -7.015 -14.995 -22.727 1.00 91.69 159 GLU A CA 1
ATOM 1210 C C . GLU A 1 159 ? -6.312 -16.083 -21.895 1.00 91.69 159 GLU A C 1
ATOM 1212 O O . GLU A 1 159 ? -6.030 -17.166 -22.407 1.00 91.69 159 GLU A O 1
ATOM 1217 N N . SER A 1 160 ? -6.076 -15.848 -20.599 1.00 90.56 160 SER A N 1
ATOM 1218 C CA . SER A 1 160 ? -5.450 -16.833 -19.695 1.00 90.56 160 SER A CA 1
ATOM 1219 C C . SER A 1 160 ? -6.365 -18.010 -19.310 1.00 90.56 160 SER A C 1
ATOM 1221 O O . SER A 1 160 ? -5.947 -18.963 -18.644 1.00 90.56 160 SER A O 1
ATOM 1223 N N . GLY A 1 161 ? -7.638 -17.966 -19.721 1.00 90.88 161 GLY A N 1
ATOM 1224 C CA . GLY A 1 161 ? -8.607 -19.032 -19.480 1.00 90.88 161 GLY A CA 1
ATOM 1225 C C . GLY A 1 161 ? -9.064 -19.152 -18.022 1.00 90.88 161 GLY A C 1
ATOM 1226 O O . GLY A 1 161 ? -9.549 -20.226 -17.632 1.00 90.88 161 GLY A O 1
ATOM 1227 N N . VAL A 1 162 ? -8.897 -18.094 -17.222 1.00 94.31 162 VAL A N 1
ATOM 1228 C CA . VAL A 1 162 ? -9.540 -17.918 -15.910 1.00 94.31 162 VAL A CA 1
ATOM 1229 C C . VAL A 1 162 ? -10.807 -17.072 -16.056 1.00 94.31 162 VAL A C 1
ATOM 1231 O O . VAL A 1 162 ? -10.973 -16.324 -17.013 1.00 94.31 162 VAL A O 1
ATOM 1234 N N . GLU A 1 163 ? -11.728 -17.209 -15.112 1.00 95.00 163 GLU A N 1
ATOM 1235 C CA . GLU A 1 163 ? -13.001 -16.494 -15.116 1.00 95.00 163 GLU A CA 1
ATOM 1236 C C . GLU A 1 163 ? -12.869 -15.161 -14.369 1.00 95.00 163 GLU A C 1
ATOM 1238 O O . GLU A 1 163 ? -12.482 -15.147 -13.203 1.00 95.00 163 GLU A O 1
ATOM 1243 N N . ILE A 1 164 ? -13.234 -14.048 -15.008 1.00 94.62 164 ILE A N 1
ATOM 1244 C CA . ILE A 1 164 ? -13.322 -12.738 -14.346 1.00 94.62 164 ILE A CA 1
ATOM 1245 C C . ILE A 1 164 ? -14.570 -12.702 -13.463 1.00 94.62 164 ILE A C 1
ATOM 1247 O O . ILE A 1 164 ? -15.658 -13.099 -13.882 1.00 94.62 164 ILE A O 1
ATOM 1251 N N . ARG A 1 165 ? -14.420 -12.202 -12.237 1.00 92.69 165 ARG A N 1
ATOM 1252 C CA . ARG A 1 165 ? -15.505 -12.007 -11.275 1.00 92.69 165 ARG A CA 1
ATOM 1253 C C . ARG A 1 165 ? -15.538 -10.540 -10.875 1.00 92.69 165 ARG A C 1
ATOM 1255 O O . ARG A 1 165 ? -14.862 -10.137 -9.939 1.00 92.69 165 ARG A O 1
ATOM 1262 N N . ASP A 1 166 ? -16.298 -9.742 -11.617 1.00 86.81 166 ASP A N 1
ATOM 1263 C CA . ASP A 1 166 ? -16.403 -8.307 -11.351 1.00 86.81 166 ASP A CA 1
ATOM 1264 C C . ASP A 1 166 ? -16.942 -8.062 -9.925 1.00 86.81 166 ASP A C 1
ATOM 1266 O O . ASP A 1 166 ? -17.908 -8.694 -9.489 1.00 86.81 166 ASP A O 1
ATOM 1270 N N . HIS A 1 167 ? -16.310 -7.142 -9.196 1.00 83.06 167 HIS A N 1
ATOM 1271 C CA . HIS A 1 167 ? -16.706 -6.741 -7.847 1.00 83.06 167 HIS A CA 1
ATOM 1272 C C . HIS A 1 167 ? -16.712 -5.216 -7.775 1.00 83.06 167 HIS A C 1
ATOM 1274 O O . HIS A 1 167 ? -15.698 -4.585 -8.056 1.00 83.06 167 HIS A O 1
ATOM 1280 N N . LYS A 1 168 ? -17.840 -4.616 -7.384 1.00 78.50 168 LYS A N 1
ATOM 1281 C CA . LYS A 1 168 ? -18.026 -3.151 -7.388 1.00 78.50 168 LYS A CA 1
ATOM 1282 C C . LYS A 1 168 ? -16.999 -2.386 -6.541 1.00 78.50 168 LYS A C 1
ATOM 1284 O O . LYS A 1 168 ? -16.636 -1.272 -6.893 1.00 78.50 168 LYS A O 1
ATOM 1289 N N . ASP A 1 169 ? -16.517 -3.007 -5.465 1.00 73.69 169 ASP A N 1
ATOM 1290 C CA . ASP A 1 169 ? -15.565 -2.387 -4.533 1.00 73.69 169 ASP A CA 1
ATOM 1291 C C . ASP A 1 169 ? -14.096 -2.691 -4.897 1.00 73.69 169 ASP A C 1
ATOM 1293 O O . ASP A 1 169 ? -13.166 -2.190 -4.263 1.00 73.69 169 ASP A O 1
ATOM 1297 N N . LEU A 1 170 ? -13.860 -3.503 -5.938 1.00 75.31 170 LEU A N 1
ATOM 1298 C CA . LEU A 1 170 ? -12.538 -3.625 -6.549 1.00 75.31 170 LEU A CA 1
ATOM 1299 C C . LEU A 1 170 ? -12.371 -2.514 -7.582 1.00 75.31 170 LEU A C 1
ATOM 1301 O O . LEU A 1 170 ? -12.670 -2.673 -8.761 1.00 75.31 170 LEU A O 1
ATOM 1305 N N . VAL A 1 171 ? -11.896 -1.369 -7.103 1.00 64.75 171 VAL A N 1
ATOM 1306 C CA . VAL A 1 171 ? -11.495 -0.233 -7.935 1.00 64.75 171 VAL A CA 1
ATOM 1307 C C . VAL A 1 171 ? -9.976 -0.197 -8.115 1.00 64.75 171 VAL A C 1
ATOM 1309 O O . VAL A 1 171 ? -9.225 -0.733 -7.294 1.00 64.75 171 VAL A O 1
ATOM 1312 N N . GLY A 1 172 ? -9.529 0.458 -9.188 1.00 74.50 172 GLY A N 1
ATOM 1313 C CA . GLY A 1 172 ? -8.116 0.691 -9.477 1.00 74.50 172 GLY A CA 1
ATOM 1314 C C . GLY A 1 172 ? -7.496 -0.384 -10.367 1.00 74.50 172 GLY A C 1
ATOM 1315 O O . GLY A 1 172 ? -7.923 -0.606 -11.497 1.00 74.50 172 GLY A O 1
ATOM 1316 N N . ASP A 1 173 ? -6.434 -0.994 -9.871 1.00 85.31 173 ASP A N 1
ATOM 1317 C CA . ASP A 1 173 ? -5.508 -1.908 -10.543 1.00 85.31 173 ASP A CA 1
ATOM 1318 C C . ASP A 1 173 ? -5.744 -3.396 -10.246 1.00 85.31 173 ASP A C 1
ATOM 1320 O O . ASP A 1 173 ? -4.988 -4.243 -10.712 1.00 85.31 173 ASP A O 1
ATOM 1324 N N . HIS A 1 174 ? -6.827 -3.733 -9.544 1.00 89.44 174 HIS A N 1
ATOM 1325 C CA . HIS A 1 174 ? -7.135 -5.103 -9.138 1.00 89.44 174 HIS A CA 1
ATOM 1326 C C . HIS A 1 174 ? -8.265 -5.739 -9.950 1.00 89.44 174 HIS A C 1
ATOM 1328 O O . HIS A 1 174 ? -9.256 -5.092 -10.287 1.00 89.44 174 HIS A O 1
ATOM 1334 N N . MET A 1 175 ? -8.168 -7.050 -10.166 1.00 91.94 175 MET A N 1
ATOM 1335 C CA . MET A 1 175 ? -9.237 -7.887 -10.705 1.00 91.94 175 MET A CA 1
ATOM 1336 C C . MET A 1 175 ? -9.394 -9.159 -9.870 1.00 91.94 175 MET A C 1
ATOM 1338 O O . MET A 1 175 ? -8.415 -9.846 -9.582 1.00 91.94 175 MET A O 1
ATOM 1342 N N . LEU A 1 176 ? -10.632 -9.503 -9.512 1.00 93.44 176 LEU A N 1
ATOM 1343 C CA . LEU A 1 176 ? -10.945 -10.799 -8.916 1.00 93.44 176 LEU A CA 1
ATOM 1344 C C . LEU A 1 176 ? -11.144 -11.824 -10.028 1.00 93.44 176 LEU A C 1
ATOM 1346 O O . LEU A 1 176 ? -11.921 -11.620 -10.966 1.00 93.44 176 LEU A O 1
ATOM 1350 N N . VAL A 1 177 ? -10.443 -12.943 -9.907 1.00 95.31 177 VAL A N 1
ATOM 1351 C CA . VAL A 1 177 ? -10.484 -14.029 -10.882 1.00 95.31 177 VAL A CA 1
ATOM 1352 C C . VAL A 1 177 ? -10.753 -15.355 -10.196 1.00 95.31 177 VAL A C 1
ATOM 1354 O O . VAL A 1 177 ? -10.359 -15.577 -9.052 1.00 95.31 177 VAL A O 1
ATOM 1357 N N . ARG A 1 178 ? -11.409 -16.265 -10.912 1.00 95.31 178 ARG A N 1
ATOM 1358 C CA . ARG A 1 178 ? -11.653 -17.640 -10.488 1.00 95.31 178 ARG A CA 1
ATOM 1359 C C . ARG A 1 178 ? -11.006 -18.605 -11.471 1.00 95.31 178 ARG A C 1
ATOM 1361 O O . ARG A 1 178 ? -11.289 -18.586 -12.665 1.00 95.31 178 ARG A O 1
ATOM 1368 N N . GLY A 1 179 ? -10.149 -19.486 -10.975 1.00 93.56 179 GLY A N 1
ATOM 1369 C CA . GLY A 1 179 ? -9.391 -20.395 -11.829 1.00 93.56 179 GLY A CA 1
ATOM 1370 C C . GLY A 1 179 ? -8.640 -21.457 -11.046 1.00 93.56 179 GLY A C 1
ATOM 1371 O O . GLY A 1 179 ? -8.759 -21.550 -9.827 1.00 93.56 179 GLY A O 1
ATOM 1372 N N . THR A 1 180 ? -7.880 -22.281 -11.759 1.00 92.38 180 THR A N 1
ATOM 1373 C CA . THR A 1 180 ? -6.907 -23.191 -11.147 1.00 92.38 180 THR A CA 1
ATOM 1374 C C . THR A 1 180 ? -5.600 -22.449 -10.896 1.00 92.38 180 THR A C 1
ATOM 1376 O O . THR A 1 180 ? -5.265 -21.514 -11.630 1.00 92.38 180 THR A O 1
ATOM 1379 N N . LEU A 1 181 ? -4.817 -22.888 -9.907 1.00 89.25 181 LEU A N 1
ATOM 1380 C CA . LEU A 1 181 ? -3.511 -22.278 -9.634 1.00 89.25 181 LEU A CA 1
ATOM 1381 C C . LEU A 1 181 ? -2.582 -22.370 -10.855 1.00 89.25 181 LEU A C 1
ATOM 1383 O O . LEU A 1 181 ? -1.833 -21.438 -11.131 1.00 89.25 181 LEU A O 1
ATOM 1387 N N . ALA A 1 182 ? -2.662 -23.468 -11.613 1.00 90.12 182 ALA A N 1
ATOM 1388 C CA . ALA A 1 182 ? -1.897 -23.638 -12.846 1.00 90.12 182 ALA A CA 1
ATOM 1389 C C . ALA A 1 182 ? -2.186 -22.527 -13.869 1.00 90.12 182 ALA A C 1
ATOM 1391 O O . ALA A 1 182 ? -1.250 -21.943 -14.405 1.00 90.12 182 ALA A O 1
ATOM 1392 N N . LYS A 1 183 ? -3.462 -22.192 -14.098 1.00 92.19 183 LYS A N 1
ATOM 1393 C CA . LYS A 1 183 ? -3.848 -21.126 -15.034 1.00 92.19 183 LYS A CA 1
ATOM 1394 C C . LYS A 1 183 ? -3.466 -19.745 -14.518 1.00 92.19 183 LYS A C 1
ATOM 1396 O O . LYS A 1 183 ? -2.911 -18.945 -15.261 1.00 92.19 183 LYS A O 1
ATOM 1401 N N . VAL A 1 184 ? -3.695 -19.481 -13.235 1.00 92.44 184 VAL A N 1
ATOM 1402 C CA . VAL A 1 184 ? -3.367 -18.185 -12.626 1.00 92.44 184 VAL A CA 1
ATOM 1403 C C . VAL A 1 184 ? -1.864 -17.909 -12.660 1.00 92.44 184 VAL A C 1
ATOM 1405 O O . VAL A 1 184 ? -1.462 -16.782 -12.915 1.00 92.44 184 VAL A O 1
ATOM 1408 N N . ARG A 1 185 ? -1.011 -18.931 -12.519 1.00 92.19 185 ARG A N 1
ATOM 1409 C CA . ARG A 1 185 ? 0.443 -18.766 -12.691 1.00 92.19 185 ARG A CA 1
ATOM 1410 C C . ARG A 1 185 ? 0.844 -18.264 -14.077 1.00 92.19 185 ARG A C 1
ATOM 1412 O O . ARG A 1 185 ? 1.837 -17.558 -14.176 1.00 92.19 185 ARG A O 1
ATOM 1419 N N . THR A 1 186 ? 0.072 -18.566 -15.121 1.00 93.69 186 THR A N 1
ATOM 1420 C CA . THR A 1 186 ? 0.366 -18.055 -16.473 1.00 93.69 186 THR A CA 1
ATOM 1421 C C . THR A 1 186 ? 0.134 -16.549 -16.600 1.00 93.69 186 THR A C 1
ATOM 1423 O O . THR A 1 186 ? 0.702 -15.920 -17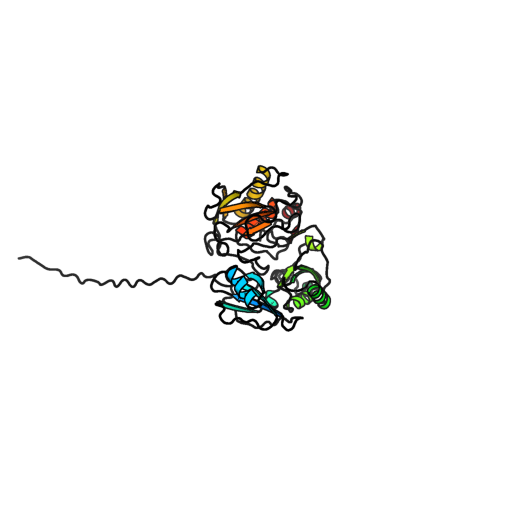.488 1.00 93.69 186 THR A O 1
ATOM 1426 N N . LEU A 1 187 ? -0.659 -15.947 -15.701 1.00 95.31 187 LEU A N 1
ATOM 1427 C CA . LEU A 1 187 ? -0.830 -14.493 -15.652 1.00 95.31 187 LEU A CA 1
ATOM 1428 C C . LEU A 1 187 ? 0.439 -13.794 -15.169 1.00 95.31 187 LEU A C 1
ATOM 1430 O O . LEU A 1 187 ? 0.794 -12.758 -15.714 1.00 95.31 187 LEU A O 1
ATOM 1434 N N . ALA A 1 188 ? 1.165 -14.388 -14.220 1.00 94.25 188 ALA A N 1
ATOM 1435 C CA . ALA A 1 188 ? 2.434 -13.844 -13.742 1.00 94.25 188 ALA A CA 1
ATOM 1436 C C . ALA A 1 188 ? 3.527 -13.818 -14.827 1.00 94.25 188 ALA A C 1
ATOM 1438 O O . ALA A 1 188 ? 4.523 -13.119 -14.686 1.00 94.25 188 ALA A O 1
ATOM 1439 N N . GLU A 1 189 ? 3.355 -14.549 -15.931 1.00 95.00 189 GLU A N 1
ATOM 1440 C CA . GLU A 1 189 ? 4.271 -14.471 -17.072 1.00 95.00 189 GLU A CA 1
ATOM 1441 C C . GLU A 1 189 ? 4.148 -13.160 -17.856 1.00 95.00 189 GLU A C 1
ATOM 1443 O O . GLU A 1 189 ? 4.991 -12.904 -18.710 1.00 95.00 189 GLU A O 1
ATOM 1448 N N . TRP A 1 190 ? 3.114 -12.352 -17.610 1.00 95.44 190 TRP A N 1
ATOM 1449 C CA . TRP A 1 190 ? 2.915 -11.071 -18.280 1.00 95.44 190 TRP A CA 1
ATOM 1450 C C . TRP A 1 190 ? 3.560 -9.928 -17.497 1.00 95.44 190 TRP A C 1
ATOM 1452 O O . TRP A 1 190 ? 3.430 -9.847 -16.274 1.00 95.44 190 TRP A O 1
ATOM 1462 N N . ASP A 1 191 ? 4.267 -9.041 -18.194 1.00 94.75 191 ASP A N 1
ATOM 1463 C CA . ASP A 1 191 ? 4.932 -7.871 -17.619 1.00 94.75 191 ASP A CA 1
ATOM 1464 C C . ASP A 1 191 ? 3.917 -6.951 -16.931 1.00 94.75 191 ASP A C 1
ATOM 1466 O O . ASP A 1 191 ? 4.164 -6.490 -15.825 1.00 94.75 191 ASP A O 1
ATOM 1470 N N . GLU A 1 192 ? 2.729 -6.822 -17.522 1.00 95.56 192 GLU A N 1
ATOM 1471 C CA . GLU A 1 192 ? 1.615 -5.991 -17.065 1.00 95.56 192 GLU A CA 1
ATOM 1472 C C . GLU A 1 192 ? 1.070 -6.368 -15.677 1.00 95.56 192 GLU A C 1
ATOM 1474 O O . GLU A 1 192 ? 0.459 -5.537 -14.999 1.00 95.56 192 GLU A O 1
ATOM 1479 N N . VAL A 1 193 ? 1.251 -7.622 -15.256 1.00 95.56 193 VAL A N 1
ATOM 1480 C CA . VAL A 1 193 ? 0.812 -8.100 -13.942 1.00 95.56 193 VAL A CA 1
ATOM 1481 C C . VAL A 1 193 ? 1.854 -7.718 -12.896 1.00 95.56 193 VAL A C 1
ATOM 1483 O O . VAL A 1 193 ? 3.010 -8.127 -12.992 1.00 95.56 193 VAL A O 1
ATOM 1486 N N . ALA A 1 194 ? 1.434 -6.979 -11.874 1.00 94.00 194 ALA A N 1
ATOM 1487 C CA . ALA A 1 194 ? 2.284 -6.568 -10.765 1.00 94.00 194 ALA A CA 1
ATOM 1488 C C . ALA A 1 194 ? 2.363 -7.653 -9.686 1.00 94.00 194 ALA A C 1
ATOM 1490 O O . ALA A 1 194 ? 3.453 -8.001 -9.230 1.00 94.00 194 ALA A O 1
ATOM 1491 N N . TYR A 1 195 ? 1.214 -8.203 -9.277 1.00 94.25 195 TYR A N 1
ATOM 1492 C CA . TYR A 1 195 ? 1.167 -9.193 -8.204 1.00 94.25 195 TYR A CA 1
ATOM 1493 C C . TYR A 1 195 ? -0.105 -10.040 -8.212 1.00 94.25 195 TYR A C 1
ATOM 1495 O O . TYR A 1 195 ? -1.153 -9.616 -8.689 1.00 94.25 195 TYR A O 1
ATOM 1503 N N . ILE A 1 196 ? -0.034 -11.251 -7.661 1.00 94.44 196 ILE A N 1
ATOM 1504 C CA . ILE A 1 196 ? -1.173 -12.157 -7.525 1.00 94.44 196 ILE A CA 1
ATOM 1505 C C . ILE A 1 196 ? -1.176 -12.778 -6.132 1.00 94.44 196 ILE A C 1
ATOM 1507 O O . ILE A 1 196 ? -0.188 -13.379 -5.704 1.00 94.44 196 ILE A O 1
ATOM 1511 N N . PHE A 1 197 ? -2.319 -12.705 -5.451 1.00 93.12 197 PHE A N 1
ATOM 1512 C CA . PHE A 1 197 ? -2.493 -13.204 -4.087 1.00 93.12 197 PHE A CA 1
ATOM 1513 C C . PHE A 1 197 ? -3.900 -13.793 -3.855 1.00 93.12 197 PHE A C 1
ATOM 1515 O O . PHE A 1 197 ? -4.800 -13.605 -4.683 1.00 93.12 197 PHE A O 1
ATOM 1522 N N . PRO A 1 198 ? -4.116 -14.575 -2.777 1.00 92.00 198 PRO A N 1
ATOM 1523 C CA . PRO A 1 198 ? -5.422 -15.164 -2.489 1.00 92.00 198 PRO A CA 1
ATOM 1524 C C . PRO A 1 198 ? -6.513 -14.105 -2.267 1.00 92.00 198 PRO A C 1
ATOM 1526 O O . PRO A 1 198 ? -6.272 -13.075 -1.636 1.00 92.00 198 PRO A O 1
ATOM 1529 N N . ALA A 1 199 ? -7.731 -14.376 -2.743 1.00 89.94 199 ALA A N 1
ATOM 1530 C CA . ALA A 1 199 ? -8.897 -13.550 -2.429 1.00 89.94 199 ALA A CA 1
ATOM 1531 C C . ALA A 1 199 ? -9.474 -13.898 -1.047 1.00 89.94 199 ALA A C 1
ATOM 1533 O O . ALA A 1 199 ? -9.522 -15.071 -0.665 1.00 89.94 199 ALA A O 1
ATOM 1534 N N . SER A 1 200 ? -9.958 -12.890 -0.320 1.00 86.06 200 SER A N 1
ATOM 1535 C CA . SER A 1 200 ? -10.689 -13.080 0.937 1.00 86.06 200 SER A CA 1
ATOM 1536 C C . SER A 1 200 ? -12.088 -13.646 0.742 1.00 86.06 200 SER A C 1
ATOM 1538 O O . SER A 1 200 ? -12.668 -13.578 -0.342 1.00 86.06 200 SER A O 1
ATOM 1540 N N . GLY A 1 201 ? -12.644 -14.236 1.804 1.00 80.75 201 GLY A N 1
ATOM 1541 C CA . GLY A 1 201 ? -14.004 -14.776 1.769 1.00 80.75 201 GLY A CA 1
ATOM 1542 C C . GLY A 1 201 ? -15.038 -13.697 1.446 1.00 80.75 201 GLY A C 1
ATOM 1543 O O . GLY A 1 201 ? -16.019 -13.957 0.756 1.00 80.75 201 GLY A O 1
ATOM 1544 N N . GLU A 1 202 ? -14.792 -12.469 1.881 1.00 78.19 202 GLU A N 1
ATOM 1545 C CA . GLU A 1 202 ? -15.617 -11.296 1.617 1.00 78.19 202 GLU A CA 1
ATOM 1546 C C . GLU A 1 202 ? -15.612 -10.919 0.136 1.00 78.19 202 GLU A C 1
ATOM 1548 O O . GLU A 1 202 ? -16.683 -10.769 -0.449 1.00 78.19 202 GLU A O 1
ATOM 1553 N N . LEU A 1 203 ? -14.432 -10.899 -0.498 1.00 82.00 203 LEU A N 1
ATOM 1554 C CA . LEU A 1 203 ? -14.308 -10.727 -1.950 1.00 82.00 203 LEU A CA 1
ATOM 1555 C C . LEU A 1 203 ? -15.071 -11.809 -2.721 1.00 82.00 203 LEU A C 1
ATOM 1557 O O . LEU A 1 203 ? -15.720 -11.528 -3.726 1.00 82.00 203 LEU A O 1
ATOM 1561 N N . VAL A 1 204 ? -15.010 -13.055 -2.246 1.00 85.44 204 VAL A N 1
ATOM 1562 C CA . VAL A 1 204 ? -15.692 -14.191 -2.884 1.00 85.44 204 VAL A CA 1
ATOM 1563 C C . VAL A 1 204 ? -17.212 -14.110 -2.738 1.00 85.44 204 VAL A C 1
ATOM 1565 O O . VAL A 1 204 ? -17.940 -14.516 -3.644 1.00 85.44 204 VAL A O 1
ATOM 1568 N N . THR A 1 205 ? -17.695 -13.615 -1.601 1.00 82.44 205 THR A N 1
ATOM 1569 C CA . THR A 1 205 ? -19.125 -13.561 -1.265 1.00 82.44 205 THR A CA 1
ATOM 1570 C C . THR A 1 205 ? -19.806 -12.261 -1.692 1.00 82.44 205 THR A C 1
ATOM 1572 O O . THR A 1 205 ? -21.031 -12.180 -1.620 1.00 82.44 205 THR A O 1
ATOM 1575 N N . GLY A 1 206 ? -19.050 -11.272 -2.178 1.00 75.88 206 GLY A N 1
ATOM 1576 C CA . GLY A 1 206 ? -19.592 -9.986 -2.618 1.00 75.88 206 GLY A CA 1
ATOM 1577 C C . GLY A 1 206 ? -19.970 -9.056 -1.464 1.00 75.88 206 GLY A C 1
ATOM 1578 O O . GLY A 1 206 ? -20.831 -8.187 -1.634 1.00 75.88 206 GLY A O 1
ATOM 1579 N N . LEU A 1 207 ? -19.397 -9.275 -0.276 1.00 74.81 207 LEU A N 1
ATOM 1580 C CA . LEU A 1 207 ? -19.614 -8.387 0.863 1.00 74.81 207 LEU A CA 1
ATOM 1581 C C . LEU A 1 207 ? -18.973 -7.019 0.589 1.00 74.81 207 LEU A C 1
ATOM 1583 O O . LEU A 1 207 ? -17.928 -6.974 -0.055 1.00 74.81 207 LEU A O 1
ATOM 1587 N N . PRO A 1 208 ? -19.565 -5.909 1.073 1.00 70.25 208 PRO A N 1
ATOM 1588 C CA . PRO A 1 208 ? -18.966 -4.592 0.925 1.00 70.25 208 PRO A CA 1
ATOM 1589 C C . PRO A 1 208 ? -17.556 -4.540 1.510 1.00 70.25 208 PRO A C 1
ATOM 1591 O O . PRO A 1 208 ? -17.330 -4.941 2.658 1.00 70.25 208 PRO A O 1
ATOM 1594 N N . LEU A 1 209 ? -16.621 -4.029 0.718 1.00 71.88 209 LEU A N 1
ATOM 1595 C CA . LEU A 1 209 ? -15.221 -3.909 1.105 1.00 71.88 209 LEU A CA 1
ATOM 1596 C C . LEU A 1 209 ? -14.778 -2.464 1.085 1.00 71.88 209 LEU A C 1
ATOM 1598 O O . LEU A 1 209 ? -15.243 -1.671 0.267 1.00 71.88 209 LEU A O 1
ATOM 1602 N N . VAL A 1 210 ? -13.780 -2.175 1.912 1.00 70.25 210 VAL A N 1
ATOM 1603 C CA . VAL A 1 210 ? -12.975 -0.979 1.740 1.00 70.25 210 VAL A CA 1
ATOM 1604 C C . VAL A 1 210 ? -11.512 -1.349 1.569 1.00 70.25 210 VAL A C 1
ATOM 1606 O O . VAL A 1 210 ? -10.977 -2.238 2.240 1.00 70.25 210 VAL A O 1
ATOM 1609 N N . GLY A 1 211 ? -10.885 -0.730 0.572 1.00 66.44 211 GLY A N 1
ATOM 1610 C CA . GLY A 1 211 ? -9.488 -0.965 0.253 1.00 66.44 211 GLY A CA 1
ATOM 1611 C C . GLY A 1 211 ? -8.598 0.028 0.976 1.00 66.44 211 GLY A C 1
ATOM 1612 O O . GLY A 1 211 ? -8.883 1.218 0.955 1.00 66.44 211 GLY A O 1
ATOM 1613 N N . CYS A 1 212 ? -7.493 -0.454 1.535 1.00 72.94 212 CYS A N 1
ATOM 1614 C CA . CYS A 1 212 ? -6.382 0.426 1.860 1.00 72.94 212 CYS A CA 1
ATOM 1615 C C . CYS A 1 212 ? -5.528 0.631 0.600 1.00 72.94 212 CYS A C 1
ATOM 1617 O O . CYS A 1 212 ? -5.258 -0.309 -0.166 1.00 72.94 212 CYS A O 1
ATOM 1619 N N . VAL A 1 213 ? -5.128 1.878 0.360 1.00 68.56 213 VAL A N 1
ATOM 1620 C CA . VAL A 1 213 ? -4.140 2.215 -0.673 1.00 68.56 213 VAL A CA 1
ATOM 1621 C C . VAL A 1 213 ? -2.729 1.757 -0.276 1.00 68.56 213 VAL A C 1
ATOM 1623 O O . VAL A 1 213 ? -1.898 1.550 -1.155 1.00 68.56 213 VAL A O 1
ATOM 1626 N N . GLY A 1 214 ? -2.517 1.478 1.014 1.00 70.81 214 GLY A N 1
ATOM 1627 C CA . GLY A 1 214 ? -1.253 1.107 1.646 1.00 70.81 214 GLY A CA 1
ATOM 1628 C C . GLY A 1 214 ? -0.589 2.301 2.326 1.00 70.81 214 GLY A C 1
ATOM 1629 O O . GLY A 1 214 ? -0.955 3.449 2.078 1.00 70.81 214 GLY A O 1
ATOM 1630 N N . GLY A 1 215 ? 0.413 2.032 3.166 1.00 71.75 215 GLY A N 1
ATOM 1631 C CA . GLY A 1 215 ? 1.219 3.100 3.752 1.00 71.75 215 GLY A CA 1
ATOM 1632 C C . GLY A 1 215 ? 1.952 3.936 2.689 1.00 71.75 215 GLY A C 1
ATOM 1633 O O . GLY A 1 215 ? 2.365 3.431 1.634 1.00 71.75 215 GLY A O 1
ATOM 1634 N N . ALA A 1 216 ? 2.124 5.221 2.979 1.00 79.25 216 ALA A N 1
ATOM 1635 C CA . ALA A 1 216 ? 2.724 6.205 2.094 1.00 79.25 216 ALA A CA 1
ATOM 1636 C C . ALA A 1 216 ? 4.171 6.525 2.494 1.00 79.25 216 ALA A C 1
ATOM 1638 O O . ALA A 1 216 ? 4.513 6.657 3.668 1.00 79.25 216 ALA A O 1
ATOM 1639 N N . THR A 1 217 ? 5.034 6.703 1.497 1.00 79.00 217 THR A N 1
ATOM 1640 C CA . THR A 1 217 ? 6.337 7.368 1.665 1.00 79.00 217 THR A CA 1
ATOM 1641 C C . THR A 1 217 ? 6.221 8.820 1.206 1.00 79.00 217 THR A C 1
ATOM 1643 O O . THR A 1 217 ? 5.235 9.173 0.574 1.00 79.00 217 THR A O 1
ATOM 1646 N N . GLU A 1 218 ? 7.206 9.689 1.426 1.00 73.25 218 GLU A N 1
ATOM 1647 C CA . GLU A 1 218 ? 7.166 11.027 0.797 1.00 73.25 218 GLU A CA 1
ATOM 1648 C C . GLU A 1 218 ? 7.178 10.973 -0.737 1.00 73.25 218 GLU A C 1
ATOM 1650 O O . GLU A 1 218 ? 6.802 11.930 -1.409 1.00 73.25 218 GLU A O 1
ATOM 1655 N N . ALA A 1 219 ? 7.639 9.861 -1.298 1.00 71.00 219 ALA A N 1
ATOM 1656 C CA . ALA A 1 219 ? 7.869 9.729 -2.718 1.00 71.00 219 ALA A CA 1
ATOM 1657 C C . ALA A 1 219 ? 6.700 9.024 -3.439 1.00 71.00 219 ALA A C 1
ATOM 1659 O O . ALA A 1 219 ? 6.452 9.303 -4.610 1.00 71.00 219 ALA A O 1
ATOM 1660 N N . GLY A 1 220 ? 5.933 8.181 -2.746 1.00 75.88 220 GLY A N 1
ATOM 1661 C CA . GLY A 1 220 ? 4.714 7.567 -3.276 1.00 75.88 220 GLY A CA 1
ATOM 1662 C C . GLY A 1 220 ? 4.178 6.425 -2.417 1.00 75.88 220 GLY A C 1
ATOM 1663 O O . GLY A 1 220 ? 4.706 6.112 -1.344 1.00 75.88 220 GLY A O 1
ATOM 1664 N N . GLN A 1 221 ? 3.139 5.767 -2.935 1.00 81.06 221 GLN A N 1
ATOM 1665 C CA . GLN A 1 221 ? 2.561 4.559 -2.346 1.00 81.06 221 GLN A CA 1
ATOM 1666 C C . GLN A 1 221 ? 3.520 3.369 -2.453 1.00 81.06 221 GLN A C 1
ATOM 1668 O O . GLN A 1 221 ? 4.164 3.144 -3.486 1.00 81.06 221 GLN A O 1
ATOM 1673 N N . VAL A 1 222 ? 3.591 2.590 -1.376 1.00 84.69 222 VAL A N 1
ATOM 1674 C CA . VAL A 1 222 ? 4.379 1.357 -1.327 1.00 84.69 222 VAL A CA 1
ATOM 1675 C C . VAL A 1 222 ? 3.637 0.232 -2.041 1.00 84.69 222 VAL A C 1
ATOM 1677 O O . VAL A 1 222 ? 2.443 0.031 -1.834 1.00 84.69 222 VAL A O 1
ATOM 1680 N N . GLY A 1 223 ? 4.348 -0.506 -2.893 1.00 84.38 223 GLY A N 1
ATOM 1681 C CA . GLY A 1 223 ? 3.763 -1.603 -3.659 1.00 84.38 223 GLY A CA 1
ATOM 1682 C C . GLY A 1 223 ? 3.360 -2.796 -2.788 1.00 84.38 223 GLY A C 1
ATOM 1683 O O . GLY A 1 223 ? 3.991 -3.092 -1.772 1.00 84.38 223 GLY A O 1
ATOM 1684 N N . GLN A 1 224 ? 2.366 -3.566 -3.242 1.00 86.38 224 GLN A N 1
ATOM 1685 C CA . GLN A 1 224 ? 1.905 -4.794 -2.573 1.00 86.38 224 GLN A CA 1
ATOM 1686 C C . GLN A 1 224 ? 3.007 -5.853 -2.396 1.00 86.38 224 GLN A C 1
ATOM 1688 O O . GLN A 1 224 ? 2.890 -6.739 -1.551 1.00 86.38 224 GLN A O 1
ATOM 1693 N N . LEU A 1 225 ? 4.087 -5.761 -3.174 1.00 86.31 225 LEU A N 1
ATOM 1694 C CA . LEU A 1 225 ? 5.255 -6.638 -3.110 1.00 86.31 225 LEU A CA 1
ATOM 1695 C C . LEU A 1 225 ? 6.084 -6.471 -1.829 1.00 86.31 225 LEU A C 1
ATOM 1697 O O . LEU A 1 225 ? 6.921 -7.328 -1.551 1.00 86.31 225 LEU A O 1
ATOM 1701 N N . THR A 1 226 ? 5.878 -5.415 -1.043 1.00 85.69 226 THR A N 1
ATOM 1702 C CA . THR A 1 226 ? 6.662 -5.152 0.168 1.00 85.69 226 THR A CA 1
ATOM 1703 C C . THR A 1 226 ? 6.004 -5.762 1.408 1.00 85.69 226 THR A C 1
ATOM 1705 O O . THR A 1 226 ? 4.798 -5.647 1.614 1.00 85.69 226 THR A O 1
ATOM 1708 N N . GLN A 1 227 ? 6.800 -6.429 2.251 1.00 80.75 227 GLN A N 1
ATOM 1709 C CA . GLN A 1 227 ? 6.315 -7.071 3.482 1.00 80.75 227 GLN A CA 1
ATOM 1710 C C . GLN A 1 227 ? 6.592 -6.248 4.740 1.00 80.75 227 GLN A C 1
ATOM 1712 O O . GLN A 1 227 ? 5.753 -6.173 5.633 1.00 80.75 227 GLN A O 1
ATOM 1717 N N . ARG A 1 228 ? 7.794 -5.680 4.834 1.00 82.69 228 ARG A N 1
ATOM 1718 C CA . ARG A 1 228 ? 8.269 -4.904 5.978 1.00 82.69 228 ARG A CA 1
ATOM 1719 C C . ARG A 1 228 ? 8.946 -3.651 5.460 1.00 82.69 228 ARG A C 1
ATOM 1721 O O . ARG A 1 228 ? 9.671 -3.716 4.470 1.00 82.69 228 ARG A O 1
ATOM 1728 N N . ILE A 1 229 ? 8.658 -2.534 6.108 1.00 82.12 229 ILE A N 1
ATOM 1729 C CA . ILE A 1 229 ? 9.132 -1.214 5.730 1.00 82.12 229 ILE A CA 1
ATOM 1730 C C . ILE A 1 229 ? 9.849 -0.610 6.930 1.00 82.12 229 ILE A C 1
ATOM 1732 O O . ILE A 1 229 ? 9.303 -0.557 8.031 1.00 82.12 229 ILE A O 1
ATOM 1736 N N . GLY A 1 230 ? 11.055 -0.112 6.683 1.00 80.19 230 GLY A N 1
ATOM 1737 C CA . GLY A 1 230 ? 11.852 0.549 7.700 1.00 80.19 230 GLY A CA 1
ATOM 1738 C C . GLY A 1 230 ? 12.652 -0.405 8.573 1.00 80.19 230 GLY A C 1
ATOM 1739 O O . GLY A 1 230 ? 12.566 -1.629 8.481 1.00 80.19 230 GLY A O 1
ATOM 1740 N N . GLU A 1 231 ? 13.457 0.196 9.439 1.00 80.69 231 GLU A N 1
ATOM 1741 C CA . GLU A 1 231 ? 14.322 -0.514 10.383 1.00 80.69 231 GLU A CA 1
ATOM 1742 C C . GLU A 1 231 ? 13.635 -0.759 11.739 1.00 80.69 231 GLU A C 1
ATOM 1744 O O . GLU A 1 231 ? 14.201 -1.400 12.622 1.00 80.69 231 GLU A O 1
ATOM 1749 N N . GLY A 1 232 ? 12.401 -0.271 11.895 1.00 86.25 232 GLY A N 1
ATOM 1750 C CA . GLY A 1 232 ? 11.697 -0.189 13.169 1.00 86.25 232 GLY A CA 1
ATOM 1751 C C . GLY A 1 232 ? 12.096 1.053 13.973 1.00 86.25 232 GLY A C 1
ATOM 1752 O O . GLY A 1 232 ? 13.187 1.595 13.830 1.00 86.25 232 GLY A O 1
ATOM 1753 N N . TRP A 1 233 ? 11.205 1.496 14.856 1.00 91.19 233 TRP A N 1
ATOM 1754 C CA . TRP A 1 233 ? 11.327 2.769 15.581 1.00 91.19 233 TRP A CA 1
ATOM 1755 C C . TRP A 1 233 ? 12.555 2.920 16.485 1.00 91.19 233 TRP A C 1
ATOM 1757 O O . TRP A 1 233 ? 13.054 4.028 16.677 1.00 91.19 233 TRP A O 1
ATOM 1767 N N . ASP A 1 234 ? 13.030 1.828 17.083 1.00 89.88 234 ASP A N 1
ATOM 1768 C CA . ASP A 1 234 ? 14.251 1.838 17.896 1.00 89.88 234 ASP A CA 1
ATOM 1769 C C . ASP A 1 234 ? 15.478 1.339 17.110 1.00 89.88 234 ASP A C 1
ATOM 1771 O O . ASP A 1 234 ? 16.590 1.358 17.640 1.00 89.88 234 ASP A O 1
ATOM 1775 N N . GLY A 1 235 ? 15.292 0.935 15.849 1.00 83.69 235 GLY A N 1
ATOM 1776 C CA . GLY A 1 235 ? 16.319 0.383 14.973 1.00 83.69 235 GLY A CA 1
ATOM 1777 C C . GLY A 1 235 ? 16.255 -1.138 14.798 1.00 83.69 235 GLY A C 1
ATOM 1778 O O . GLY A 1 235 ? 15.525 -1.864 15.486 1.00 83.69 235 GLY A O 1
ATOM 1779 N N . VAL A 1 236 ? 17.069 -1.609 13.850 1.00 82.19 236 VAL A N 1
ATOM 1780 C CA . VAL A 1 236 ? 17.042 -2.971 13.300 1.00 82.19 236 VAL A CA 1
ATOM 1781 C C . VAL A 1 236 ? 17.085 -4.053 14.379 1.00 82.19 236 VAL A C 1
ATOM 1783 O O . VAL A 1 236 ? 17.990 -4.108 15.211 1.00 82.19 236 VAL A O 1
ATOM 1786 N N . GLY A 1 237 ? 16.136 -4.990 14.305 1.00 81.06 237 GLY A N 1
ATOM 1787 C CA . GLY A 1 237 ? 16.151 -6.231 15.085 1.00 81.06 237 GLY A CA 1
ATOM 1788 C C . GLY A 1 237 ? 15.833 -6.071 16.574 1.00 81.06 237 GLY A C 1
ATOM 1789 O O . GLY A 1 237 ? 15.760 -7.077 17.279 1.00 81.06 237 GLY A O 1
ATOM 1790 N N . LEU A 1 238 ? 15.599 -4.847 17.059 1.00 85.81 238 LEU A N 1
ATOM 1791 C CA . LEU A 1 238 ? 15.226 -4.619 18.456 1.00 85.81 238 LEU A CA 1
ATOM 1792 C C . LEU A 1 238 ? 13.792 -5.063 18.758 1.00 85.81 238 LEU A C 1
ATOM 1794 O O . LEU A 1 238 ? 13.514 -5.454 19.891 1.00 85.81 238 LEU A O 1
ATOM 1798 N N . ASN A 1 239 ? 12.906 -5.023 17.752 1.00 84.81 239 ASN A N 1
ATOM 1799 C CA . ASN A 1 239 ? 11.507 -5.469 17.824 1.00 84.81 239 ASN A CA 1
ATOM 1800 C C . ASN A 1 239 ? 10.745 -4.915 19.041 1.00 84.81 239 ASN A C 1
ATOM 1802 O O . ASN A 1 239 ? 9.896 -5.595 19.619 1.00 84.81 239 ASN A O 1
ATOM 1806 N N . ARG A 1 240 ? 11.074 -3.680 19.434 1.00 91.94 240 ARG A N 1
ATOM 1807 C CA . ARG A 1 240 ? 10.422 -2.931 20.504 1.00 91.94 240 ARG A CA 1
ATOM 1808 C C . ARG A 1 240 ? 10.410 -1.444 20.181 1.00 91.94 240 ARG A C 1
ATOM 1810 O O . ARG A 1 240 ? 11.247 -0.992 19.400 1.00 91.94 240 ARG A O 1
ATOM 1817 N N . ALA A 1 241 ? 9.479 -0.713 20.780 1.00 94.06 241 ALA A N 1
ATOM 1818 C CA . ALA A 1 241 ? 9.402 0.733 20.636 1.00 94.06 241 ALA A CA 1
ATOM 1819 C C . ALA A 1 241 ? 8.644 1.380 21.798 1.00 94.06 241 ALA A C 1
ATOM 1821 O O . ALA A 1 241 ? 7.619 0.862 22.244 1.00 94.06 241 ALA A O 1
ATOM 1822 N N . ASN A 1 242 ? 9.109 2.549 22.236 1.00 95.94 242 ASN A N 1
ATOM 1823 C CA . ASN A 1 242 ? 8.334 3.449 23.088 1.00 95.94 242 ASN A CA 1
ATOM 1824 C C . ASN A 1 242 ? 7.926 4.661 22.257 1.00 95.94 242 ASN A C 1
ATOM 1826 O O . ASN A 1 242 ? 8.763 5.510 21.949 1.00 95.94 242 ASN A O 1
ATOM 1830 N N . LEU A 1 243 ? 6.650 4.713 21.893 1.00 97.56 243 LEU A N 1
ATOM 1831 C CA . LEU A 1 243 ? 6.079 5.740 21.038 1.00 97.56 243 LEU A CA 1
ATOM 1832 C C . LEU A 1 243 ? 5.193 6.672 21.847 1.00 97.56 243 LEU A C 1
ATOM 1834 O O . LEU A 1 243 ? 4.568 6.291 22.844 1.00 97.56 243 LEU A O 1
ATOM 1838 N N . THR A 1 244 ? 5.108 7.903 21.372 1.00 98.12 244 THR A N 1
ATOM 1839 C CA . THR A 1 244 ? 4.071 8.832 21.795 1.00 98.12 244 THR A CA 1
ATOM 1840 C C . THR A 1 244 ? 3.011 8.962 20.713 1.00 98.12 244 THR A C 1
ATOM 1842 O O . THR A 1 244 ? 3.229 8.579 19.565 1.00 98.12 244 THR A O 1
ATOM 1845 N N . TYR A 1 245 ? 1.827 9.426 21.087 1.00 98.25 245 TYR A N 1
ATOM 1846 C CA . TYR A 1 245 ? 0.802 9.792 20.119 1.00 98.25 245 TYR A CA 1
ATOM 1847 C C . TYR A 1 245 ? 0.069 11.046 20.568 1.00 98.25 245 TYR A C 1
ATOM 1849 O O . TYR A 1 245 ? -0.063 11.318 21.768 1.00 98.25 245 TYR A O 1
ATOM 1857 N N . SER A 1 246 ? -0.468 11.780 19.606 1.00 96.94 246 SER A N 1
ATOM 1858 C CA . SER A 1 246 ? -1.238 12.992 19.861 1.00 96.94 246 SER A CA 1
ATOM 1859 C C . SER A 1 246 ? -2.391 13.117 18.877 1.00 96.94 246 SER A C 1
ATOM 1861 O O . SER A 1 246 ? -2.276 12.703 17.730 1.00 96.94 246 SER A O 1
ATOM 1863 N N . PHE A 1 247 ? -3.506 13.689 19.326 1.00 95.12 247 PHE A N 1
ATOM 1864 C CA . PHE A 1 247 ? -4.634 14.008 18.453 1.00 95.12 247 PHE A CA 1
ATOM 1865 C C . PHE A 1 247 ? -4.486 15.446 17.966 1.00 95.12 247 PHE A C 1
ATOM 1867 O O . PHE A 1 247 ? -4.345 16.360 18.781 1.00 95.12 247 PHE A O 1
ATOM 1874 N N . GLN A 1 248 ? -4.522 15.635 16.652 1.00 90.00 248 GLN A N 1
ATOM 1875 C CA . GLN A 1 248 ? -4.459 16.936 16.008 1.00 90.00 248 GLN A CA 1
ATOM 1876 C C . GLN A 1 248 ? -5.817 17.269 15.388 1.00 90.00 248 GLN A C 1
ATOM 1878 O O . GLN A 1 248 ? -6.365 16.502 14.602 1.00 90.00 248 GLN A O 1
ATOM 1883 N N . GLY A 1 249 ? -6.350 18.444 15.723 1.00 81.19 249 GLY A N 1
ATOM 1884 C CA . GLY A 1 249 ? -7.671 18.867 15.258 1.00 81.19 249 GLY A CA 1
ATOM 1885 C C . GLY A 1 249 ? -8.819 18.201 16.023 1.00 81.19 249 GLY A C 1
ATOM 1886 O O . GLY A 1 249 ? -8.657 17.784 17.167 1.00 81.19 249 GLY A O 1
ATOM 1887 N N . GLY A 1 250 ? -10.001 18.182 15.405 1.00 80.56 250 GLY A N 1
ATOM 1888 C CA . GLY A 1 250 ? -11.202 17.533 15.938 1.00 80.56 250 GLY A CA 1
ATOM 1889 C C . GLY A 1 250 ? -11.522 16.230 15.205 1.00 80.56 250 GLY A C 1
ATOM 1890 O O . GLY A 1 250 ? -10.854 15.873 14.242 1.00 80.56 250 GLY A O 1
ATOM 1891 N N . VAL A 1 251 ? -12.568 15.537 15.651 1.00 83.38 251 VAL A N 1
ATOM 1892 C CA . VAL A 1 251 ? -13.118 14.335 14.994 1.00 83.38 251 VAL A CA 1
ATOM 1893 C C . VAL A 1 251 ? -14.344 14.702 14.137 1.00 83.38 251 VAL A C 1
ATOM 1895 O O . VAL A 1 251 ? -14.863 15.818 14.278 1.00 83.38 251 VAL A O 1
ATOM 1898 N N . PRO A 1 252 ? -14.875 13.789 13.298 1.00 79.31 252 PRO A N 1
ATOM 1899 C CA . PRO A 1 252 ? -16.100 14.045 12.551 1.00 79.31 252 PRO A CA 1
ATOM 1900 C C . PRO A 1 252 ? -17.244 14.444 13.489 1.00 79.31 252 PRO A C 1
ATOM 1902 O O . PRO A 1 252 ? -17.519 13.755 14.470 1.00 79.31 252 PRO A O 1
ATOM 1905 N N . GLN A 1 253 ? -17.961 15.530 13.167 1.00 74.19 253 GLN A N 1
ATOM 1906 C CA . GLN A 1 253 ? -18.962 16.158 14.055 1.00 74.19 253 GLN A CA 1
ATOM 1907 C C . GLN A 1 253 ? -20.079 15.220 14.549 1.00 74.19 253 GLN A C 1
ATOM 1909 O O . GLN A 1 253 ? -20.776 15.539 15.510 1.00 74.19 253 GLN A O 1
ATOM 1914 N N . ARG A 1 254 ? -20.293 14.087 13.874 1.00 81.44 254 ARG A N 1
ATOM 1915 C CA . ARG A 1 254 ? -21.339 13.109 14.201 1.00 81.44 254 ARG A CA 1
ATOM 1916 C C . ARG A 1 254 ? -20.936 12.126 15.303 1.00 81.44 254 ARG A C 1
ATOM 1918 O O . ARG A 1 254 ? -21.809 11.432 15.816 1.00 81.44 254 ARG A O 1
ATOM 1925 N N . LEU A 1 255 ? -19.653 12.054 15.659 1.00 85.62 255 LEU A N 1
ATOM 1926 C CA . LEU A 1 255 ? -19.128 11.156 16.685 1.00 85.62 255 LEU A CA 1
ATOM 1927 C C . LEU A 1 255 ? -18.602 11.958 17.875 1.00 85.62 255 LEU A C 1
ATOM 1929 O O . LEU A 1 255 ? -18.039 13.040 17.716 1.00 85.62 255 LEU A O 1
ATOM 1933 N N . ALA A 1 256 ? -18.765 11.424 19.086 1.00 89.62 256 ALA A N 1
ATOM 1934 C CA . ALA A 1 256 ? -18.155 12.037 20.255 1.00 89.62 256 ALA A CA 1
ATOM 1935 C C . ALA A 1 256 ? -16.639 11.798 20.231 1.00 89.62 256 ALA A C 1
ATOM 1937 O O . ALA A 1 256 ? -16.190 10.656 20.129 1.00 89.62 256 ALA A O 1
ATOM 1938 N N . GLU A 1 257 ? -15.859 12.867 20.391 1.00 91.00 257 GLU A N 1
ATOM 1939 C CA . GLU A 1 257 ? -14.392 12.823 20.360 1.00 91.00 257 GLU A CA 1
ATOM 1940 C C . GLU A 1 257 ? -13.813 11.765 21.299 1.00 91.00 257 GLU A C 1
ATOM 1942 O O . GLU A 1 257 ? -12.982 10.966 20.881 1.00 91.00 257 GLU A O 1
ATOM 1947 N N . ALA A 1 258 ? -14.316 11.690 22.533 1.00 91.75 258 ALA A N 1
ATOM 1948 C CA . ALA A 1 258 ? -13.878 10.688 23.500 1.00 91.75 258 ALA A CA 1
ATOM 1949 C C . ALA A 1 258 ? -14.057 9.250 22.982 1.00 91.75 258 ALA A C 1
ATOM 1951 O O . ALA A 1 258 ? -13.147 8.443 23.113 1.00 91.75 258 ALA A O 1
ATOM 1952 N N . GLN A 1 259 ? -15.181 8.945 22.325 1.00 91.94 259 GLN A N 1
ATOM 1953 C CA . GLN A 1 259 ? -15.439 7.598 21.808 1.00 91.94 259 GLN A CA 1
ATOM 1954 C C . GLN A 1 259 ? -14.494 7.243 20.657 1.00 91.94 259 GLN A C 1
ATOM 1956 O O . GLN A 1 259 ? -14.005 6.122 20.587 1.00 91.94 259 GLN A O 1
ATOM 1961 N N . VAL A 1 260 ? -14.204 8.196 19.770 1.00 92.44 260 VAL A N 1
ATOM 1962 C CA . VAL A 1 260 ? -13.234 8.001 18.682 1.00 92.44 260 VAL A CA 1
ATOM 1963 C C . VAL A 1 260 ? -11.828 7.780 19.248 1.00 92.44 260 VAL A C 1
ATOM 1965 O O . VAL A 1 260 ? -11.136 6.850 18.832 1.00 92.44 260 VAL A O 1
ATOM 1968 N N . GLN A 1 261 ? -11.420 8.592 20.230 1.00 93.88 261 GLN A N 1
ATOM 1969 C CA . GLN A 1 261 ? -10.131 8.434 20.909 1.00 93.88 261 GLN A CA 1
ATOM 1970 C C . GLN A 1 261 ? -10.031 7.072 21.612 1.00 93.88 261 GLN A C 1
ATOM 1972 O O . GLN A 1 261 ? -8.982 6.433 21.526 1.00 93.88 261 GLN A O 1
ATOM 1977 N N . ASP A 1 262 ? -11.109 6.605 22.249 1.00 93.62 262 ASP A N 1
ATOM 1978 C CA . ASP A 1 262 ? -11.168 5.290 22.891 1.00 93.62 262 ASP A CA 1
ATOM 1979 C C . ASP A 1 262 ? -10.966 4.159 21.871 1.00 93.62 262 ASP A C 1
ATOM 1981 O O . ASP A 1 262 ? -10.167 3.257 22.109 1.00 93.62 262 ASP A O 1
ATOM 1985 N N . GLU A 1 263 ? -11.621 4.203 20.705 1.00 93.44 263 GLU A N 1
ATOM 1986 C CA . GLU A 1 263 ? -11.448 3.187 19.655 1.00 93.44 263 GLU A CA 1
ATOM 1987 C C . GLU A 1 263 ? -10.002 3.102 19.147 1.00 93.44 263 GLU A C 1
ATOM 1989 O O . GLU A 1 263 ? -9.463 2.003 18.990 1.00 93.44 263 GLU A O 1
ATOM 1994 N N . ILE A 1 264 ? -9.347 4.246 18.945 1.00 95.25 264 ILE A N 1
ATOM 1995 C CA . ILE A 1 264 ? -7.950 4.290 18.494 1.00 95.25 264 ILE A CA 1
ATOM 1996 C C . ILE A 1 264 ? -7.008 3.776 19.592 1.00 95.25 264 ILE A C 1
ATOM 1998 O O . ILE A 1 264 ? -6.098 2.992 19.318 1.00 95.25 264 ILE A O 1
ATOM 2002 N N . GLN A 1 265 ? -7.262 4.123 20.856 1.00 95.94 265 GLN A N 1
ATOM 2003 C CA . GLN A 1 265 ? -6.518 3.572 21.992 1.00 95.94 265 GLN A CA 1
ATOM 2004 C C . GLN A 1 265 ? -6.717 2.057 22.130 1.00 95.94 265 GLN A C 1
ATOM 2006 O O . GLN A 1 265 ? -5.763 1.339 22.435 1.00 95.94 265 GLN A O 1
ATOM 2011 N N . ARG A 1 266 ? -7.923 1.535 21.858 1.00 95.50 266 ARG A N 1
ATOM 2012 C CA . ARG A 1 266 ? -8.168 0.084 21.805 1.00 95.50 266 ARG A CA 1
ATOM 2013 C C . ARG A 1 266 ? -7.342 -0.579 20.704 1.00 95.50 266 ARG A C 1
ATOM 2015 O O . ARG A 1 266 ? -6.816 -1.667 20.933 1.00 95.50 266 ARG A O 1
ATOM 2022 N N . ALA A 1 267 ? -7.212 0.050 19.536 1.00 94.56 267 ALA A N 1
ATOM 2023 C CA . ALA A 1 267 ? -6.386 -0.460 18.443 1.00 94.56 267 ALA A CA 1
ATOM 2024 C C . ALA A 1 267 ? -4.890 -0.483 18.815 1.00 94.56 267 ALA A C 1
ATOM 2026 O O . ALA A 1 267 ? -4.223 -1.498 18.620 1.00 94.56 267 ALA A O 1
ATOM 2027 N N . MET A 1 268 ? -4.383 0.582 19.446 1.00 97.25 268 MET A N 1
ATOM 2028 C CA . MET A 1 268 ? -3.022 0.623 20.002 1.00 97.25 268 MET A CA 1
ATOM 2029 C C . MET A 1 268 ? -2.790 -0.485 21.037 1.00 97.25 268 MET A C 1
ATOM 2031 O O . MET A 1 268 ? -1.793 -1.202 20.971 1.00 97.25 268 MET A O 1
ATOM 2035 N N . ALA A 1 269 ? -3.735 -0.676 21.962 1.00 96.00 269 ALA A N 1
ATOM 2036 C CA . ALA A 1 269 ? -3.650 -1.715 22.984 1.00 96.00 269 ALA A CA 1
ATOM 2037 C C . ALA A 1 269 ? -3.635 -3.133 22.388 1.00 96.00 269 ALA A C 1
ATOM 2039 O O . ALA A 1 269 ? -2.955 -4.010 22.921 1.00 96.00 269 ALA A O 1
ATOM 2040 N N . ALA A 1 270 ? -4.347 -3.365 21.280 1.00 95.00 270 ALA A N 1
ATOM 2041 C CA . ALA A 1 270 ? -4.320 -4.647 20.581 1.00 95.00 270 ALA A CA 1
ATOM 2042 C C . ALA A 1 270 ? -2.916 -4.973 20.041 1.00 95.00 270 ALA A C 1
ATOM 2044 O O . ALA A 1 270 ? -2.457 -6.103 20.205 1.00 95.00 270 ALA A O 1
ATOM 2045 N N . TRP A 1 271 ? -2.203 -3.984 19.486 1.00 95.44 271 TRP A N 1
ATOM 2046 C CA . TRP A 1 271 ? -0.802 -4.143 19.082 1.00 95.44 271 TRP A CA 1
ATOM 2047 C C . TRP A 1 271 ? 0.134 -4.342 20.278 1.00 95.44 271 TRP A C 1
ATOM 2049 O O . TRP A 1 271 ? 0.904 -5.302 20.291 1.00 95.44 271 TRP A O 1
ATOM 2059 N N . SER A 1 272 ? 0.027 -3.516 21.323 1.00 96.00 272 SER A N 1
ATOM 2060 C CA . SER A 1 272 ? 0.808 -3.687 22.562 1.00 96.00 272 SER A CA 1
ATOM 2061 C C . SER A 1 272 ? 0.601 -5.052 23.233 1.00 96.00 272 SER A C 1
ATOM 2063 O O . SER A 1 272 ? 1.464 -5.510 23.978 1.00 96.00 272 SER A O 1
ATOM 2065 N N . GLY A 1 273 ? -0.531 -5.717 22.980 1.00 95.25 273 GLY A N 1
ATOM 2066 C CA . GLY A 1 273 ? -0.815 -7.058 23.486 1.00 95.25 273 GLY A CA 1
ATOM 2067 C C . GLY A 1 273 ? -0.025 -8.182 22.808 1.00 95.25 273 GLY A C 1
ATOM 2068 O O . GLY A 1 273 ? 0.043 -9.278 23.362 1.00 95.25 273 GLY A O 1
ATOM 2069 N N . VAL A 1 274 ? 0.564 -7.940 21.631 1.00 92.56 274 VAL A N 1
ATOM 2070 C CA . VAL A 1 274 ? 1.228 -8.984 20.825 1.00 92.56 274 VAL A CA 1
ATOM 2071 C C . VAL A 1 274 ? 2.656 -8.656 20.397 1.00 92.56 274 VAL A C 1
ATOM 2073 O O . VAL A 1 274 ? 3.407 -9.564 20.048 1.00 92.56 274 VAL A O 1
ATOM 2076 N N . VAL A 1 275 ? 3.047 -7.381 20.431 1.00 91.19 275 VAL A N 1
ATOM 2077 C CA . VAL A 1 275 ? 4.407 -6.915 20.139 1.00 91.19 275 VAL A CA 1
ATOM 2078 C C . VAL A 1 275 ? 4.881 -5.962 21.237 1.00 91.19 275 VAL A C 1
ATOM 2080 O O . VAL A 1 275 ? 4.077 -5.398 21.975 1.00 91.19 275 VAL A O 1
ATOM 2083 N N . GLN A 1 276 ? 6.197 -5.772 21.371 1.00 94.38 276 GLN A N 1
ATOM 2084 C CA . GLN A 1 276 ? 6.788 -4.958 22.445 1.00 94.38 276 GLN A CA 1
ATOM 2085 C C . GLN A 1 276 ? 6.726 -3.451 22.137 1.00 94.38 276 GLN A C 1
ATOM 2087 O O . GLN A 1 276 ? 7.753 -2.778 22.075 1.00 94.38 276 GLN A O 1
ATOM 2092 N N . VAL A 1 277 ? 5.524 -2.914 21.933 1.00 96.44 277 VAL A N 1
ATOM 2093 C CA . VAL A 1 277 ? 5.296 -1.479 21.723 1.00 96.44 277 VAL A CA 1
ATOM 2094 C C . VAL A 1 277 ? 4.523 -0.868 22.885 1.00 96.44 277 VAL A C 1
ATOM 2096 O O . VAL A 1 277 ? 3.527 -1.431 23.343 1.00 96.44 277 VAL A O 1
ATOM 2099 N N . ALA A 1 278 ? 4.959 0.300 23.346 1.00 97.00 278 ALA A N 1
ATOM 2100 C CA . ALA A 1 278 ? 4.225 1.127 24.294 1.00 97.00 278 ALA A CA 1
ATOM 2101 C C . ALA A 1 278 ? 3.803 2.441 23.633 1.00 97.00 278 ALA A C 1
ATOM 2103 O O . ALA A 1 278 ? 4.601 3.063 22.934 1.00 97.00 278 ALA A O 1
ATOM 2104 N N . PHE A 1 279 ? 2.569 2.872 23.896 1.00 98.19 279 PHE A N 1
ATOM 2105 C CA . PHE A 1 279 ? 2.018 4.133 23.408 1.00 98.19 279 PHE A CA 1
ATOM 2106 C C . PHE A 1 279 ? 1.682 5.046 24.585 1.00 98.19 279 PHE A C 1
ATOM 2108 O O . PHE A 1 279 ? 0.939 4.654 25.488 1.00 98.19 279 PHE A O 1
ATOM 2115 N N . GLN A 1 280 ? 2.190 6.277 24.568 1.00 97.94 280 GLN A N 1
ATOM 2116 C CA . GLN A 1 280 ? 1.882 7.285 25.580 1.00 97.94 280 GLN A CA 1
ATOM 2117 C C . GLN A 1 280 ? 1.327 8.562 24.946 1.00 97.94 280 GLN A C 1
ATOM 2119 O O . GLN A 1 280 ? 1.941 9.151 24.062 1.00 97.94 280 GLN A O 1
ATOM 2124 N N . ARG A 1 281 ? 0.169 9.026 25.428 1.00 97.44 281 ARG A N 1
ATOM 2125 C CA . ARG A 1 281 ? -0.420 10.276 24.937 1.00 97.44 281 ARG A CA 1
ATOM 2126 C C . ARG A 1 281 ? 0.490 11.461 25.269 1.00 97.44 281 ARG A C 1
ATOM 2128 O O . ARG A 1 281 ? 0.945 11.593 26.405 1.00 97.44 281 ARG A O 1
ATOM 2135 N N . THR A 1 282 ? 0.677 12.352 24.305 1.00 96.88 282 THR A N 1
ATOM 2136 C CA . THR A 1 282 ? 1.344 13.647 24.458 1.00 96.88 282 THR A CA 1
ATOM 2137 C C . THR A 1 282 ? 0.508 14.755 23.814 1.00 96.88 282 THR A C 1
ATOM 2139 O O . THR A 1 282 ? -0.381 14.492 23.008 1.00 96.88 282 THR A O 1
ATOM 2142 N N . ASN A 1 283 ? 0.793 16.005 24.180 1.00 94.88 283 ASN A N 1
ATOM 2143 C CA . ASN A 1 283 ? 0.256 17.193 23.503 1.00 94.88 283 ASN A CA 1
ATOM 2144 C C . ASN A 1 283 ? 1.301 17.851 22.583 1.00 94.88 283 ASN A C 1
ATOM 2146 O O . ASN A 1 283 ? 1.016 18.870 21.961 1.00 94.88 283 ASN A O 1
ATOM 2150 N N . ASN A 1 284 ? 2.524 17.312 22.535 1.00 95.12 284 ASN A N 1
ATOM 2151 C CA . ASN A 1 284 ? 3.584 17.803 21.665 1.00 95.12 284 ASN A CA 1
ATOM 2152 C C . ASN A 1 284 ? 3.558 17.043 20.333 1.00 95.12 284 ASN A C 1
ATOM 2154 O O . ASN A 1 284 ? 4.159 15.977 20.233 1.00 95.12 284 ASN A O 1
ATOM 2158 N N . THR A 1 285 ? 2.901 17.617 19.325 1.00 93.56 285 THR A N 1
ATOM 2159 C CA . THR A 1 285 ? 2.794 17.045 17.968 1.00 93.56 285 THR A CA 1
ATOM 2160 C C . THR A 1 285 ? 4.136 16.954 17.231 1.00 93.56 285 THR A C 1
ATOM 2162 O O . THR A 1 285 ? 4.263 16.236 16.245 1.00 93.56 285 THR A O 1
ATOM 2165 N N . ALA A 1 286 ? 5.164 17.655 17.720 1.00 94.06 286 ALA A N 1
ATOM 2166 C CA . ALA A 1 286 ? 6.524 17.634 17.184 1.00 94.06 286 ALA A CA 1
ATOM 2167 C C . ALA A 1 286 ? 7.495 16.801 18.044 1.00 94.06 286 ALA A C 1
ATOM 2169 O O . ALA A 1 286 ? 8.713 16.927 17.900 1.00 94.06 286 ALA A O 1
ATOM 2170 N N . ALA A 1 287 ? 6.991 16.007 18.998 1.00 95.44 287 ALA A N 1
ATOM 2171 C CA . ALA A 1 287 ? 7.840 15.104 19.767 1.00 95.44 287 ALA A CA 1
ATOM 2172 C C . ALA A 1 287 ? 8.463 14.042 18.851 1.00 95.44 287 ALA A C 1
ATOM 2174 O O . ALA A 1 287 ? 7.835 13.580 17.902 1.00 95.44 287 ALA A O 1
ATOM 2175 N N . ALA A 1 288 ? 9.696 13.639 19.158 1.00 94.81 288 ALA A N 1
ATOM 2176 C CA . ALA A 1 288 ? 10.303 12.513 18.465 1.00 94.81 288 ALA A CA 1
ATOM 2177 C C . ALA A 1 288 ? 9.511 11.229 18.753 1.00 94.81 288 ALA A C 1
ATOM 2179 O O . ALA A 1 288 ? 9.025 11.041 19.875 1.00 94.81 288 ALA A O 1
ATOM 2180 N N . LYS A 1 289 ? 9.417 10.339 17.765 1.00 95.75 289 LYS A N 1
ATOM 2181 C CA . LYS A 1 289 ? 8.650 9.086 17.834 1.00 95.75 289 LYS A CA 1
ATOM 2182 C C . LYS A 1 289 ? 7.197 9.313 18.251 1.00 95.75 289 LYS A C 1
ATOM 2184 O O . LYS A 1 289 ? 6.658 8.592 19.097 1.00 95.75 289 LYS A O 1
ATOM 2189 N N . ASN A 1 290 ? 6.594 10.367 17.712 1.00 97.31 290 ASN A N 1
ATOM 2190 C CA . ASN A 1 290 ? 5.200 10.707 17.930 1.00 97.31 290 ASN A CA 1
ATOM 2191 C C . ASN A 1 290 ? 4.377 10.367 16.695 1.00 97.31 290 ASN A C 1
ATOM 2193 O O . ASN A 1 290 ? 4.759 10.735 15.596 1.00 97.31 290 ASN A O 1
ATOM 2197 N N . ILE A 1 291 ? 3.243 9.707 16.906 1.00 97.56 291 ILE A N 1
ATOM 2198 C CA . ILE A 1 291 ? 2.228 9.475 15.881 1.00 97.56 291 ILE A CA 1
ATOM 2199 C C . ILE A 1 291 ? 1.151 10.552 16.037 1.00 97.56 291 ILE A C 1
ATOM 2201 O O . ILE A 1 291 ? 0.384 10.543 17.011 1.00 97.56 291 ILE A O 1
ATOM 2205 N N . ASN A 1 292 ? 1.084 11.490 15.097 1.00 97.00 292 ASN A N 1
ATOM 2206 C CA . ASN A 1 292 ? -0.031 12.421 14.997 1.00 97.00 292 ASN A CA 1
ATOM 2207 C C . ASN A 1 292 ? -1.234 11.716 14.379 1.00 97.00 292 ASN A C 1
ATOM 2209 O O . ASN A 1 292 ? -1.138 11.045 13.356 1.00 97.00 292 ASN A O 1
ATOM 2213 N N . ILE A 1 293 ? -2.386 11.881 15.018 1.00 97.25 293 ILE A N 1
ATOM 2214 C CA . ILE A 1 293 ? -3.661 11.348 14.557 1.00 97.25 293 ILE A CA 1
ATOM 2215 C C . ILE A 1 293 ? -4.521 12.529 14.140 1.00 97.25 293 ILE A C 1
ATOM 2217 O O . ILE A 1 293 ? -4.866 13.367 14.979 1.00 97.25 293 ILE A O 1
ATOM 2221 N N . LEU A 1 294 ? -4.888 12.569 12.865 1.00 94.94 294 LEU A N 1
ATOM 2222 C CA . LEU A 1 294 ? -5.646 13.656 12.257 1.00 94.94 294 LEU A CA 1
ATOM 2223 C C . LEU A 1 294 ? -6.888 13.115 11.544 1.00 94.94 294 LEU A C 1
ATOM 2225 O O . LEU A 1 294 ? -6.832 12.091 10.872 1.00 94.94 294 LEU A O 1
ATOM 2229 N N . PHE A 1 295 ? -7.996 13.845 11.641 1.00 94.19 295 PHE A N 1
ATOM 2230 C CA . PHE A 1 295 ? -9.132 13.699 10.732 1.00 94.19 295 PHE A CA 1
ATOM 2231 C C . PHE A 1 295 ? -9.110 14.874 9.753 1.00 94.19 295 PHE A C 1
ATOM 2233 O O . PHE A 1 295 ? -9.272 16.027 10.159 1.00 94.19 295 PHE A O 1
ATOM 2240 N N . GLY A 1 296 ? -8.862 14.588 8.477 1.00 92.38 296 GLY A N 1
ATOM 2241 C CA . GLY A 1 296 ? -8.713 15.584 7.414 1.00 92.38 296 GLY A CA 1
ATOM 2242 C C . GLY A 1 296 ? -9.695 15.331 6.276 1.00 92.38 296 GLY A C 1
ATOM 2243 O O . GLY A 1 296 ? -10.107 14.201 6.069 1.00 92.38 296 GLY A O 1
ATOM 2244 N N . SER A 1 297 ? -10.078 16.367 5.531 1.00 91.88 297 SER A N 1
ATOM 2245 C CA . SER A 1 297 ? -10.911 16.228 4.327 1.00 91.88 297 SER A CA 1
ATOM 2246 C C . SER A 1 297 ? -10.113 16.708 3.121 1.00 91.88 297 SER A C 1
ATOM 2248 O O . SER A 1 297 ? -9.605 17.829 3.137 1.00 91.88 297 SER A O 1
ATOM 2250 N N . ARG A 1 298 ? -10.066 15.914 2.047 1.00 91.12 298 ARG A N 1
ATOM 2251 C CA . ARG A 1 298 ? -9.394 16.269 0.781 1.00 91.12 298 ARG A CA 1
ATOM 2252 C C . ARG A 1 298 ? -7.945 16.703 0.988 1.00 91.12 298 ARG A C 1
ATOM 2254 O O . ARG A 1 298 ? -7.164 15.895 1.460 1.00 91.12 298 ARG A O 1
ATOM 2261 N N . ASP A 1 299 ? -7.566 17.929 0.630 1.00 92.75 299 ASP A N 1
ATOM 2262 C CA . ASP A 1 299 ? -6.245 18.473 0.951 1.00 92.75 299 ASP A CA 1
ATOM 2263 C C . ASP A 1 299 ? -6.170 18.800 2.449 1.00 92.75 299 ASP A C 1
ATOM 2265 O O . ASP A 1 299 ? -6.916 19.644 2.953 1.00 92.75 299 ASP A O 1
ATOM 2269 N N . HIS A 1 300 ? -5.282 18.100 3.151 1.00 92.12 300 HIS A N 1
ATOM 2270 C CA . HIS A 1 300 ? -5.140 18.162 4.603 1.00 92.12 300 HIS A CA 1
ATOM 2271 C C . HIS A 1 300 ? -3.682 18.337 5.055 1.00 92.12 300 HIS A C 1
ATOM 2273 O O . HIS A 1 300 ? -3.349 18.042 6.201 1.00 92.12 300 HIS A O 1
ATOM 2279 N N . GLY A 1 301 ? -2.830 18.894 4.185 1.00 89.31 301 GLY A N 1
ATOM 2280 C CA . GLY A 1 301 ? -1.487 19.353 4.559 1.00 89.31 301 GLY A CA 1
ATOM 2281 C C . GLY A 1 301 ? -0.347 18.367 4.302 1.00 89.31 301 GLY A C 1
ATOM 2282 O O . GLY A 1 301 ? 0.788 18.664 4.674 1.00 89.31 301 GLY A O 1
ATOM 2283 N N . ASP A 1 302 ? -0.618 17.246 3.635 1.00 88.25 302 ASP A N 1
ATOM 2284 C CA . ASP A 1 302 ? 0.391 16.325 3.112 1.00 88.25 302 ASP A CA 1
ATOM 2285 C C . ASP A 1 302 ? 0.232 16.127 1.582 1.00 88.25 302 ASP A C 1
ATOM 2287 O O . ASP A 1 302 ? -0.714 16.643 0.979 1.00 88.25 302 ASP A O 1
ATOM 2291 N N . PRO A 1 303 ? 1.166 15.431 0.901 1.00 82.75 303 PRO A N 1
ATOM 2292 C CA . PRO A 1 303 ? 1.088 15.210 -0.547 1.00 82.75 303 PRO A CA 1
ATOM 2293 C C . PRO A 1 303 ? -0.019 14.248 -1.025 1.00 82.75 303 PRO A C 1
ATOM 2295 O O . PRO A 1 303 ? -0.085 13.980 -2.228 1.00 82.75 303 PRO A O 1
ATOM 2298 N N . TYR A 1 304 ? -0.854 13.710 -0.131 1.00 85.62 304 TYR A N 1
ATOM 2299 C CA . TYR A 1 304 ? -1.816 12.635 -0.383 1.00 85.62 304 TYR A CA 1
ATOM 2300 C C . TYR A 1 304 ? -3.250 13.074 -0.057 1.00 85.62 304 TYR A C 1
ATOM 2302 O O . TYR A 1 304 ? -3.844 12.627 0.918 1.00 85.62 304 TYR A O 1
ATOM 2310 N N . PRO A 1 305 ? -3.868 13.933 -0.882 1.00 88.62 305 PRO A N 1
ATOM 2311 C CA . PRO A 1 305 ? -5.230 14.374 -0.617 1.00 88.62 305 PRO A CA 1
ATOM 2312 C C . PRO A 1 305 ? -6.226 13.203 -0.658 1.00 88.62 305 PRO A C 1
ATOM 2314 O O . PRO A 1 305 ? -6.154 12.353 -1.550 1.00 88.62 305 PRO A O 1
ATOM 2317 N N . PHE A 1 306 ? -7.201 13.208 0.254 1.00 88.50 306 PHE A N 1
ATOM 2318 C CA . PHE A 1 306 ? -8.329 12.274 0.216 1.00 88.50 306 PHE A CA 1
ATOM 2319 C C . PHE A 1 306 ? -9.279 12.561 -0.955 1.00 88.50 306 PHE A C 1
ATOM 2321 O O . PHE A 1 306 ? -9.308 13.668 -1.508 1.00 88.50 306 PHE A O 1
ATOM 2328 N N . ASP A 1 307 ? -10.089 11.571 -1.329 1.00 82.69 307 ASP A N 1
ATOM 2329 C CA . ASP A 1 307 ? -11.034 11.646 -2.446 1.00 82.69 307 ASP A CA 1
ATOM 2330 C C . ASP A 1 307 ? -12.478 11.981 -2.039 1.00 82.69 307 ASP A C 1
ATOM 2332 O O . ASP A 1 307 ? -13.351 12.125 -2.906 1.00 82.69 307 ASP A O 1
ATOM 2336 N N . GLY A 1 308 ? -12.703 12.231 -0.748 1.00 84.50 308 GLY A N 1
ATOM 2337 C CA . GLY A 1 308 ? -14.012 12.493 -0.171 1.00 84.50 308 GLY A CA 1
ATOM 2338 C C . GLY A 1 308 ? -14.752 11.190 0.119 1.00 84.50 308 GLY A C 1
ATOM 2339 O O . GLY A 1 308 ? -14.160 10.127 0.165 1.00 84.50 308 GLY A O 1
ATOM 2340 N N . ALA A 1 309 ? -16.075 11.253 0.281 1.00 83.25 309 ALA A N 1
ATOM 2341 C CA . ALA A 1 309 ? -16.844 10.089 0.724 1.00 83.25 309 ALA A CA 1
ATOM 2342 C C . ALA A 1 309 ? -16.654 8.833 -0.160 1.00 83.25 309 ALA A C 1
ATOM 2344 O O . ALA A 1 309 ? -17.046 8.805 -1.335 1.00 83.25 309 ALA A O 1
ATOM 2345 N N . GLY A 1 310 ? -16.184 7.760 0.473 1.00 72.81 310 GLY A N 1
ATOM 2346 C CA . GLY A 1 310 ? -15.945 6.442 -0.090 1.00 72.81 310 GLY A CA 1
ATOM 2347 C C . GLY A 1 310 ? -14.529 6.261 -0.645 1.00 72.81 310 GLY A C 1
ATOM 2348 O O . GLY A 1 310 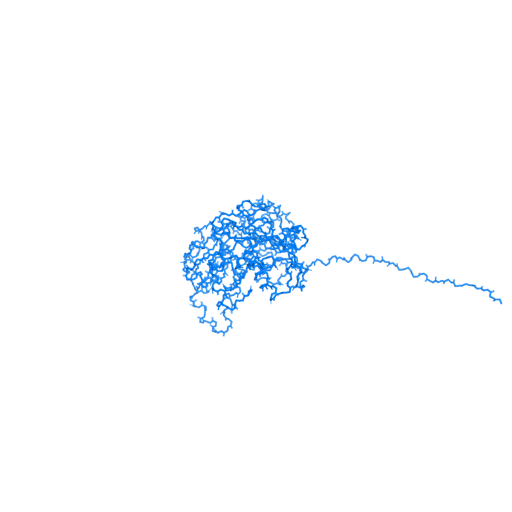? -13.888 7.193 -1.101 1.00 72.81 310 GLY A O 1
ATOM 2349 N N . LYS A 1 311 ? -14.130 4.986 -0.777 1.00 74.25 311 LYS A N 1
ATOM 2350 C CA . LYS A 1 311 ? -12.847 4.489 -1.319 1.00 74.25 311 LYS A CA 1
ATOM 2351 C C . LYS A 1 311 ? -11.671 4.607 -0.343 1.00 74.25 311 LYS A C 1
ATOM 2353 O O . LYS A 1 311 ? -11.279 3.553 0.160 1.00 74.25 311 LYS A O 1
ATOM 2358 N N . VAL A 1 312 ? -11.088 5.791 -0.116 1.00 79.94 312 VAL A N 1
ATOM 2359 C CA . VAL A 1 312 ? -9.899 5.951 0.745 1.00 79.94 312 VAL A CA 1
ATOM 2360 C C . VAL A 1 312 ? -10.319 6.393 2.142 1.00 79.94 312 VAL A C 1
ATOM 2362 O O . VAL A 1 312 ? -10.589 7.557 2.385 1.00 79.94 312 VAL A O 1
ATOM 2365 N N . LEU A 1 313 ? -10.316 5.457 3.093 1.00 86.88 313 LEU A N 1
ATOM 2366 C CA . LEU A 1 313 ? -10.735 5.760 4.468 1.00 86.88 313 LEU A CA 1
ATOM 2367 C C . LEU A 1 313 ? -9.677 6.488 5.280 1.00 86.88 313 LEU A C 1
ATOM 2369 O O . LEU A 1 313 ? -9.991 7.246 6.189 1.00 86.88 313 LEU A O 1
ATOM 2373 N N . ALA A 1 314 ? -8.423 6.131 5.055 1.00 88.81 314 ALA A N 1
ATOM 2374 C CA . ALA A 1 314 ? -7.304 6.575 5.853 1.00 88.81 314 ALA A CA 1
ATOM 2375 C C . ALA A 1 314 ? -6.012 6.296 5.094 1.00 88.81 314 ALA A C 1
ATOM 2377 O O . ALA A 1 314 ? -5.978 5.461 4.181 1.00 88.81 314 ALA A O 1
ATOM 2378 N N . HIS A 1 315 ? -4.949 6.963 5.516 1.00 89.56 315 HIS A N 1
ATOM 2379 C CA . HIS A 1 315 ? -3.591 6.574 5.182 1.00 89.56 315 HIS A CA 1
ATOM 2380 C C . HIS A 1 315 ? -2.670 6.755 6.378 1.00 89.56 315 HIS A C 1
ATOM 2382 O O . HIS A 1 315 ? -2.981 7.460 7.341 1.00 89.56 315 HIS A O 1
ATOM 2388 N N . THR A 1 316 ? -1.504 6.133 6.267 1.00 92.56 316 THR A N 1
ATOM 2389 C CA . THR A 1 316 ? -0.460 6.169 7.283 1.00 92.56 316 THR A CA 1
ATOM 2390 C C . THR A 1 316 ? 0.903 6.320 6.640 1.00 92.56 316 THR A C 1
ATOM 2392 O O . THR A 1 316 ? 1.152 5.764 5.568 1.00 92.56 316 THR A O 1
ATOM 2395 N N . PHE A 1 317 ? 1.814 7.004 7.320 1.00 91.50 317 PHE A N 1
ATOM 2396 C CA . PHE A 1 317 ? 3.226 7.029 6.956 1.00 91.50 317 PHE A CA 1
ATOM 2397 C C . PHE A 1 317 ? 4.008 5.953 7.712 1.00 91.50 317 PHE A C 1
ATOM 2399 O O . PHE A 1 317 ? 3.725 5.642 8.868 1.00 91.50 317 PHE A O 1
ATOM 2406 N N . TYR A 1 318 ? 5.018 5.370 7.074 1.00 91.62 318 TYR A N 1
ATOM 2407 C CA . TYR A 1 318 ? 5.849 4.352 7.716 1.00 91.62 318 TYR A CA 1
ATOM 2408 C C . TYR A 1 318 ? 6.787 4.959 8.777 1.00 91.62 318 TYR A C 1
ATOM 2410 O O . TYR A 1 318 ? 6.961 6.179 8.822 1.00 91.62 318 TYR A O 1
ATOM 2418 N N . PRO A 1 319 ? 7.412 4.135 9.642 1.00 92.19 319 PRO A N 1
ATOM 2419 C CA . PRO A 1 319 ? 8.492 4.588 10.512 1.00 92.19 319 PRO A CA 1
ATOM 2420 C C . PRO A 1 319 ? 9.640 5.238 9.734 1.00 92.19 319 PRO A C 1
ATOM 2422 O O . PRO A 1 319 ? 9.835 4.986 8.543 1.00 92.19 319 PRO A O 1
ATOM 2425 N N . ALA A 1 320 ? 10.452 6.018 10.441 1.00 88.25 320 ALA A N 1
ATOM 2426 C CA . ALA A 1 320 ? 11.702 6.532 9.908 1.00 88.25 320 ALA A CA 1
ATOM 2427 C C . ALA A 1 320 ? 12.803 5.456 9.917 1.00 88.25 320 ALA A C 1
ATOM 2429 O O . ALA A 1 320 ? 12.978 4.790 10.942 1.00 88.25 320 ALA A O 1
ATOM 2430 N N . PRO A 1 321 ? 13.616 5.335 8.848 1.00 83.19 321 PRO A N 1
ATOM 2431 C CA . PRO A 1 321 ? 13.315 5.669 7.445 1.00 83.19 321 PRO A CA 1
ATOM 2432 C C . PRO A 1 321 ? 12.257 4.709 6.841 1.00 83.19 321 PRO A C 1
ATOM 2434 O O . PRO A 1 321 ? 12.118 3.590 7.338 1.00 83.19 321 PRO A O 1
ATOM 2437 N N . PRO A 1 322 ? 11.546 5.076 5.748 1.00 82.25 322 PRO A N 1
ATOM 2438 C CA . PRO A 1 322 ? 11.866 6.159 4.810 1.00 82.25 322 PRO A CA 1
ATOM 2439 C C . PRO A 1 322 ? 11.203 7.510 5.105 1.00 82.25 322 PRO A C 1
ATOM 2441 O O . PRO A 1 322 ? 11.623 8.511 4.532 1.00 82.25 322 PRO A O 1
ATOM 2444 N N . ASN A 1 323 ? 10.182 7.570 5.957 1.00 88.44 323 ASN A N 1
ATOM 2445 C CA . ASN A 1 323 ? 9.518 8.834 6.270 1.00 88.44 323 ASN A CA 1
ATOM 2446 C C . ASN A 1 323 ? 10.302 9.587 7.350 1.00 88.44 323 ASN A C 1
ATOM 2448 O O . ASN A 1 323 ? 10.661 8.977 8.353 1.00 88.44 323 ASN A O 1
ATOM 2452 N N . PRO A 1 324 ? 10.595 10.884 7.191 1.00 89.25 324 PRO A N 1
ATOM 2453 C CA . PRO A 1 324 ? 11.281 11.637 8.231 1.00 89.25 324 PRO A CA 1
ATOM 2454 C C . PRO A 1 324 ? 10.346 11.933 9.410 1.00 89.25 324 PRO A C 1
ATOM 2456 O O . PRO A 1 324 ? 9.135 12.057 9.259 1.00 89.25 324 PRO A O 1
ATOM 2459 N N . GLU A 1 325 ? 10.904 12.109 10.603 1.00 91.38 325 GLU A N 1
ATOM 2460 C CA . GLU A 1 325 ? 10.152 12.712 11.707 1.00 91.38 325 GLU A CA 1
ATOM 2461 C C . GLU A 1 325 ? 9.985 14.227 11.451 1.00 91.38 325 GLU A C 1
ATOM 2463 O O . GLU A 1 325 ? 10.926 14.866 10.965 1.00 91.38 325 GLU A O 1
ATOM 2468 N N . PRO A 1 326 ? 8.819 14.830 11.759 1.00 92.62 326 PRO A N 1
ATOM 2469 C CA . PRO A 1 326 ? 7.742 14.285 12.592 1.00 92.62 326 PRO A CA 1
ATOM 2470 C C . PRO A 1 326 ? 6.604 13.560 11.849 1.00 92.62 326 PRO A C 1
ATOM 2472 O O . PRO A 1 326 ? 5.689 13.128 12.526 1.00 92.62 326 PRO A O 1
ATOM 2475 N N . ILE A 1 327 ? 6.628 13.423 10.513 1.00 91.62 327 ILE A N 1
ATOM 2476 C CA . ILE A 1 327 ? 5.516 12.784 9.769 1.00 91.62 327 ILE A CA 1
ATOM 2477 C C . ILE A 1 327 ? 5.548 11.249 9.833 1.00 91.62 327 ILE A C 1
ATOM 2479 O O . ILE A 1 327 ? 4.557 10.582 9.552 1.00 91.62 327 ILE A O 1
ATOM 2483 N N . ALA A 1 328 ? 6.696 10.660 10.175 1.00 93.06 328 ALA A N 1
ATOM 2484 C CA . ALA A 1 328 ? 6.833 9.219 10.346 1.00 93.06 328 ALA A CA 1
ATOM 2485 C C . ALA A 1 328 ? 5.769 8.665 11.305 1.00 93.06 328 ALA A C 1
ATOM 2487 O O . ALA A 1 328 ? 5.625 9.149 12.423 1.00 93.06 328 ALA A O 1
ATOM 2488 N N . GLY A 1 329 ? 5.054 7.622 10.883 1.00 94.38 329 GLY A N 1
ATOM 2489 C CA . GLY A 1 329 ? 4.009 6.993 11.686 1.00 94.38 329 GLY A CA 1
ATOM 2490 C C . GLY A 1 329 ? 2.674 7.733 11.751 1.00 94.38 329 GLY A C 1
ATOM 2491 O O . GLY A 1 329 ? 1.741 7.150 12.297 1.00 94.38 329 GLY A O 1
ATOM 2492 N N . ASP A 1 330 ? 2.560 8.959 11.231 1.00 95.62 330 ASP A N 1
ATOM 2493 C CA . ASP A 1 330 ? 1.323 9.745 11.305 1.00 95.62 330 ASP A CA 1
ATOM 2494 C C . ASP A 1 330 ? 0.152 9.019 10.629 1.00 95.62 330 ASP A C 1
ATOM 2496 O O . ASP A 1 330 ? 0.310 8.383 9.583 1.00 95.62 330 ASP A O 1
ATOM 2500 N N . LEU A 1 331 ? -1.023 9.119 11.256 1.00 94.81 331 LEU A N 1
ATOM 2501 C CA . LEU A 1 331 ? -2.273 8.464 10.873 1.00 94.81 331 LEU A CA 1
ATOM 2502 C C . LEU A 1 331 ? -3.321 9.511 10.510 1.00 94.81 331 LEU A C 1
ATOM 2504 O O . LEU A 1 331 ? -3.780 10.261 11.378 1.00 94.81 331 LEU A O 1
ATOM 2508 N N . HIS A 1 332 ? -3.759 9.525 9.255 1.00 94.06 332 HIS A N 1
ATOM 2509 C CA . HIS A 1 332 ? -4.807 10.429 8.794 1.00 94.06 332 HIS A CA 1
ATOM 2510 C C . HIS A 1 332 ? -6.054 9.637 8.407 1.00 94.06 332 HIS A C 1
ATOM 2512 O O . HIS A 1 332 ? -5.976 8.667 7.661 1.00 94.06 332 HIS A O 1
ATOM 2518 N N . PHE A 1 333 ? -7.210 10.072 8.897 1.00 93.12 333 PHE A N 1
ATOM 2519 C CA . PHE A 1 333 ? -8.524 9.519 8.576 1.00 93.12 333 PHE A CA 1
ATOM 2520 C C . PHE A 1 333 ? -9.293 10.509 7.700 1.00 93.12 333 PHE A C 1
ATOM 2522 O O . PHE A 1 333 ? -9.312 11.705 8.009 1.00 93.12 333 PHE A O 1
ATOM 2529 N N . ASP A 1 334 ? -9.966 10.022 6.656 1.00 91.06 334 ASP A N 1
ATOM 2530 C CA . ASP A 1 334 ? -10.825 10.865 5.827 1.00 91.06 334 ASP A CA 1
ATOM 2531 C C . ASP A 1 334 ? -12.083 11.246 6.609 1.00 91.06 334 ASP A C 1
ATOM 2533 O O . ASP A 1 334 ? -12.928 10.425 6.968 1.00 91.06 334 ASP A O 1
ATOM 2537 N N . ASN A 1 335 ? -12.203 12.529 6.906 1.00 91.50 335 ASN A N 1
ATOM 2538 C CA . ASN A 1 335 ? -13.300 13.110 7.653 1.00 91.50 335 ASN A CA 1
ATOM 2539 C C . ASN A 1 335 ? -14.602 13.206 6.830 1.00 91.50 335 ASN A C 1
ATOM 2541 O O . ASN A 1 335 ? -15.665 13.448 7.407 1.00 91.50 335 ASN A O 1
ATOM 2545 N N . ASP A 1 336 ? -14.543 12.988 5.512 1.00 89.25 336 ASP A N 1
ATOM 2546 C CA . ASP A 1 336 ? -15.718 12.918 4.637 1.00 89.25 336 ASP A CA 1
ATOM 2547 C C . ASP A 1 336 ? -16.431 11.548 4.707 1.00 89.25 336 ASP A C 1
ATOM 2549 O O . ASP A 1 336 ? -17.554 11.406 4.207 1.00 89.25 336 ASP A O 1
ATOM 2553 N N . GLU A 1 337 ? -15.829 10.553 5.368 1.00 87.56 337 GLU A N 1
ATOM 2554 C CA . GLU A 1 337 ? -16.411 9.222 5.542 1.00 87.56 337 GLU A CA 1
ATOM 2555 C C . GLU A 1 337 ? -17.502 9.166 6.614 1.00 87.56 337 GLU A C 1
ATOM 2557 O O . GLU A 1 337 ? -17.481 9.850 7.644 1.00 87.56 337 GLU A O 1
ATOM 2562 N N . ASN A 1 338 ? -18.475 8.275 6.408 1.00 86.19 338 ASN A N 1
ATOM 2563 C CA . ASN A 1 338 ? -19.541 8.045 7.381 1.00 86.19 338 ASN A CA 1
ATOM 2564 C C . ASN A 1 338 ? -19.108 7.029 8.449 1.00 86.19 338 ASN A C 1
ATOM 2566 O O . ASN A 1 338 ? -19.626 5.912 8.499 1.00 86.19 338 ASN A O 1
ATOM 2570 N N . TRP A 1 339 ? -18.146 7.435 9.278 1.00 87.12 339 TRP A N 1
ATOM 2571 C CA . TRP A 1 339 ? -17.568 6.637 10.357 1.00 87.12 339 TRP A CA 1
ATOM 2572 C C . TRP A 1 339 ? -18.598 6.131 11.366 1.00 87.12 339 TRP A C 1
ATOM 2574 O O . TRP A 1 339 ? -19.479 6.868 11.810 1.00 87.12 339 TRP A O 1
ATOM 2584 N N . ASN A 1 340 ? -18.420 4.884 11.795 1.00 83.19 340 ASN A N 1
ATOM 2585 C CA . ASN A 1 340 ? -19.224 4.238 12.826 1.00 83.19 340 ASN A CA 1
ATOM 2586 C C . ASN A 1 340 ? -18.336 3.667 13.943 1.00 83.19 340 ASN A C 1
ATOM 2588 O O . ASN A 1 340 ? -17.110 3.599 13.840 1.00 83.19 340 ASN A O 1
ATOM 2592 N N . LEU A 1 341 ? -18.969 3.239 15.037 1.00 81.00 341 LEU A N 1
ATOM 2593 C CA . LEU A 1 341 ? -18.306 2.582 16.163 1.00 81.00 341 LEU A CA 1
ATOM 2594 C C . LEU A 1 341 ? -18.807 1.136 16.248 1.00 81.00 341 LEU A C 1
ATOM 2596 O O . LEU A 1 341 ? -19.978 0.893 16.538 1.00 81.00 341 LEU A O 1
ATOM 2600 N N . GLY A 1 342 ? -17.935 0.164 15.967 1.00 67.81 342 GLY A N 1
ATOM 2601 C CA . GLY A 1 342 ? -18.242 -1.264 16.113 1.00 67.81 342 GLY A CA 1
ATOM 2602 C C . GLY A 1 342 ? -19.276 -1.839 15.133 1.00 67.81 342 GLY A C 1
ATOM 2603 O O . GLY A 1 342 ? -19.739 -2.959 15.349 1.00 67.81 342 GLY A O 1
ATOM 2604 N N . THR A 1 343 ? -19.609 -1.119 14.058 1.00 66.75 343 THR A N 1
ATOM 2605 C CA . THR A 1 343 ? -20.389 -1.598 12.902 1.00 66.75 343 THR A CA 1
ATOM 2606 C C . THR A 1 343 ? -19.858 -0.951 11.628 1.00 66.75 343 THR A C 1
ATOM 2608 O O . THR A 1 343 ? -19.237 0.102 11.698 1.00 66.75 343 THR A O 1
ATOM 2611 N N . ASP A 1 344 ? -20.104 -1.573 10.481 1.00 69.00 344 ASP A N 1
ATOM 2612 C CA . ASP A 1 344 ? -19.764 -1.043 9.163 1.00 69.00 344 ASP A CA 1
ATOM 2613 C C . ASP A 1 344 ? -18.297 -0.573 8.992 1.00 69.00 344 ASP A C 1
ATOM 2615 O O . ASP A 1 344 ? -17.362 -1.304 9.330 1.00 69.00 344 ASP A O 1
ATOM 2619 N N . ILE A 1 345 ? -18.090 0.637 8.456 1.00 69.94 345 ILE A N 1
ATOM 2620 C CA . ILE A 1 345 ? -16.796 1.331 8.427 1.00 69.94 345 ILE A CA 1
ATOM 2621 C C . ILE A 1 345 ? -16.501 1.826 9.848 1.00 69.94 345 ILE A C 1
ATOM 2623 O O . ILE A 1 345 ? -16.956 2.904 10.244 1.00 69.94 345 ILE A O 1
ATOM 2627 N N . ASP A 1 346 ? -15.787 1.019 10.634 1.00 83.69 346 ASP A N 1
ATOM 2628 C CA . ASP A 1 346 ? -15.503 1.328 12.032 1.00 83.69 346 ASP A CA 1
ATOM 2629 C C . ASP A 1 346 ? -14.085 1.864 12.272 1.00 83.69 346 ASP A C 1
ATOM 2631 O O . ASP A 1 346 ? -13.101 1.377 11.713 1.00 83.69 346 ASP A O 1
ATOM 2635 N N . ILE A 1 347 ? -13.985 2.856 13.162 1.00 88.38 347 ILE A N 1
ATOM 2636 C CA . ILE A 1 347 ? -12.719 3.517 13.521 1.00 88.38 347 ILE A CA 1
ATOM 2637 C C . ILE A 1 347 ? -11.680 2.517 14.038 1.00 88.38 347 ILE A C 1
ATOM 2639 O O . ILE A 1 347 ? -10.512 2.606 13.667 1.00 88.38 347 ILE A O 1
ATOM 2643 N N . PHE A 1 348 ? -12.082 1.565 14.886 1.00 89.88 348 PHE A N 1
ATOM 2644 C CA . PHE A 1 348 ? -11.147 0.621 15.496 1.00 89.88 348 PHE A CA 1
ATOM 2645 C C . PHE A 1 348 ? -10.479 -0.266 14.455 1.00 89.88 348 PHE A C 1
ATOM 2647 O O . PHE A 1 348 ? -9.259 -0.407 14.486 1.00 89.88 348 PHE A O 1
ATOM 2654 N N . SER A 1 349 ? -11.242 -0.862 13.535 1.00 86.06 349 SER A N 1
ATOM 2655 C CA . SER A 1 349 ? -10.652 -1.742 12.532 1.00 86.06 349 SER A CA 1
ATOM 2656 C C . SER A 1 349 ? -9.714 -0.971 11.610 1.00 86.06 349 SER A C 1
ATOM 2658 O O . SER A 1 349 ? -8.619 -1.463 11.326 1.00 86.06 349 SER A O 1
ATOM 2660 N N . VAL A 1 350 ? -10.080 0.237 11.166 1.00 88.50 350 VAL A N 1
ATOM 2661 C CA . VAL A 1 350 ? -9.200 1.056 10.322 1.00 88.50 350 VAL A CA 1
ATOM 2662 C C . VAL A 1 350 ? -7.941 1.450 11.079 1.00 88.50 350 VAL A C 1
ATOM 2664 O O . VAL A 1 350 ? -6.855 1.118 10.614 1.00 88.50 350 VAL A O 1
ATOM 2667 N N . ALA A 1 351 ? -8.073 2.015 12.281 1.00 92.69 351 ALA A N 1
ATOM 2668 C CA . ALA A 1 351 ? -6.936 2.370 13.125 1.00 92.69 351 ALA A CA 1
ATOM 2669 C C . ALA A 1 351 ? -6.014 1.173 13.392 1.00 92.69 351 ALA A C 1
ATOM 2671 O O . ALA A 1 351 ? -4.798 1.312 13.349 1.00 92.69 351 ALA A O 1
ATOM 2672 N N . LEU A 1 352 ? -6.568 -0.020 13.626 1.00 93.06 352 LEU A N 1
ATOM 2673 C CA . LEU A 1 352 ? -5.782 -1.228 13.869 1.00 93.06 352 LEU A CA 1
ATOM 2674 C C . LEU A 1 352 ? -4.875 -1.575 12.681 1.00 93.06 352 LEU A C 1
ATOM 2676 O O . LEU A 1 352 ? -3.719 -1.925 12.885 1.00 93.06 352 LEU A O 1
ATOM 2680 N N . HIS A 1 353 ? -5.371 -1.455 11.454 1.00 91.44 353 HIS A N 1
ATOM 2681 C CA . HIS A 1 353 ? -4.578 -1.698 10.247 1.00 91.44 353 HIS A CA 1
ATOM 2682 C C . HIS A 1 353 ? -3.547 -0.599 9.999 1.00 91.44 353 HIS A C 1
ATOM 2684 O O . HIS A 1 353 ? -2.375 -0.886 9.782 1.00 91.44 353 HIS A O 1
ATOM 2690 N N . GLU A 1 354 ? -3.981 0.653 10.093 1.00 92.75 354 GLU A N 1
ATOM 2691 C CA . GLU A 1 354 ? -3.138 1.824 9.882 1.00 92.75 354 GLU A CA 1
ATOM 2692 C C . GLU A 1 354 ? -1.978 1.877 10.893 1.00 92.75 354 GLU A C 1
ATOM 2694 O O . GLU A 1 354 ? -0.824 2.048 10.512 1.00 92.75 354 GLU A O 1
ATOM 2699 N N . ILE A 1 355 ? -2.220 1.556 12.171 1.00 95.44 355 ILE A N 1
ATOM 2700 C CA . ILE A 1 355 ? -1.141 1.411 13.165 1.00 95.44 355 ILE A CA 1
ATOM 2701 C C . ILE A 1 355 ? -0.154 0.306 12.759 1.00 95.44 355 ILE A C 1
ATOM 2703 O O . ILE A 1 355 ? 1.037 0.433 13.018 1.00 95.44 355 ILE A O 1
ATOM 2707 N N . GLY A 1 356 ? -0.597 -0.757 12.083 1.00 93.94 356 GLY A N 1
ATOM 2708 C CA . GLY A 1 356 ? 0.314 -1.763 11.538 1.00 93.94 356 GLY A CA 1
ATOM 2709 C C . GLY A 1 356 ? 1.319 -1.163 10.547 1.00 93.94 356 GLY A C 1
ATOM 2710 O O . GLY A 1 356 ? 2.515 -1.444 10.650 1.00 93.94 356 GLY A O 1
ATOM 2711 N N . HIS A 1 357 ? 0.871 -0.269 9.658 1.00 93.12 357 HIS A N 1
ATOM 2712 C CA . HIS A 1 357 ? 1.763 0.508 8.790 1.00 93.12 357 HIS A CA 1
ATOM 2713 C C . HIS A 1 357 ? 2.674 1.441 9.593 1.00 93.12 357 HIS A C 1
ATOM 2715 O O . HIS A 1 357 ? 3.884 1.435 9.365 1.00 93.12 357 HIS A O 1
ATOM 2721 N N . ALA A 1 358 ? 2.146 2.147 10.599 1.00 94.56 358 ALA A N 1
ATOM 2722 C CA . ALA A 1 358 ? 2.954 2.980 11.495 1.00 94.56 358 ALA A CA 1
ATOM 2723 C C . ALA A 1 358 ? 3.988 2.174 12.299 1.00 94.56 358 ALA A C 1
ATOM 2725 O O . ALA A 1 358 ? 4.931 2.749 12.825 1.00 94.56 358 ALA A O 1
ATOM 2726 N N . LEU A 1 359 ? 3.846 0.850 12.406 1.00 93.81 359 LEU A N 1
ATOM 2727 C CA . LEU A 1 359 ? 4.824 -0.058 13.016 1.00 93.81 359 LEU A CA 1
ATOM 2728 C C . LEU A 1 359 ? 5.765 -0.721 11.994 1.00 93.81 359 LEU A C 1
ATOM 2730 O O . LEU A 1 359 ? 6.626 -1.509 12.385 1.00 93.81 359 LEU A O 1
ATOM 2734 N N . GLY A 1 360 ? 5.640 -0.394 10.705 1.00 91.19 360 GLY A N 1
ATOM 2735 C CA . GLY A 1 360 ? 6.507 -0.890 9.632 1.00 91.19 360 GLY A CA 1
ATOM 2736 C C . GLY A 1 360 ? 5.999 -2.144 8.918 1.00 91.19 360 GLY A C 1
ATOM 2737 O O . GLY A 1 360 ? 6.762 -2.791 8.199 1.00 91.19 360 GLY A O 1
ATOM 2738 N N . LEU A 1 361 ? 4.732 -2.530 9.096 1.00 90.81 361 LEU A N 1
ATOM 2739 C CA . LEU A 1 361 ? 4.150 -3.677 8.395 1.00 90.81 361 LEU A CA 1
ATOM 2740 C C . LEU A 1 361 ? 3.606 -3.258 7.029 1.00 90.81 361 LEU A C 1
ATOM 2742 O O . LEU A 1 361 ? 2.812 -2.328 6.932 1.00 90.81 361 LEU A O 1
ATOM 2746 N N . GLY A 1 362 ? 3.993 -3.968 5.972 1.00 89.19 362 GLY A N 1
ATOM 2747 C CA . GLY A 1 362 ? 3.310 -3.909 4.682 1.00 89.19 362 GLY A CA 1
ATOM 2748 C C . GLY A 1 362 ? 2.019 -4.727 4.700 1.00 89.19 362 GLY A C 1
ATOM 2749 O O . GLY A 1 362 ? 1.682 -5.380 5.691 1.00 89.19 362 GLY A O 1
ATOM 2750 N N . HIS A 1 363 ? 1.292 -4.730 3.584 1.00 89.94 363 HIS A N 1
ATOM 2751 C CA . HIS A 1 363 ? 0.100 -5.565 3.481 1.00 89.94 363 HIS A CA 1
ATOM 2752 C C . HIS A 1 363 ? 0.439 -7.060 3.540 1.00 89.94 363 HIS A C 1
ATOM 2754 O O . HIS A 1 363 ? 1.383 -7.528 2.900 1.00 89.94 363 HIS A O 1
ATOM 2760 N N . SER A 1 364 ? -0.400 -7.829 4.227 1.00 90.00 364 SER A N 1
ATOM 2761 C CA . SER A 1 364 ? -0.370 -9.291 4.234 1.00 90.00 364 SER A CA 1
ATOM 2762 C C . SER A 1 364 ? -1.150 -9.857 3.047 1.00 90.00 364 SER A C 1
ATOM 2764 O O . SER A 1 364 ? -2.130 -9.267 2.587 1.00 90.00 364 SER A O 1
ATOM 2766 N N . ASP A 1 365 ? -0.727 -11.022 2.564 1.00 89.75 365 ASP A N 1
ATOM 2767 C CA . ASP A 1 365 ? -1.466 -11.786 1.552 1.00 89.75 365 ASP A CA 1
ATOM 2768 C C . ASP A 1 365 ? -2.414 -12.814 2.183 1.00 89.75 365 ASP A C 1
ATOM 2770 O O . ASP A 1 365 ? -3.180 -13.472 1.475 1.00 89.75 365 ASP A O 1
ATOM 2774 N N . VAL A 1 366 ? -2.364 -12.961 3.513 1.00 87.88 366 VAL A N 1
ATOM 2775 C CA . VAL A 1 366 ? -3.241 -13.845 4.278 1.00 87.88 366 VAL A CA 1
ATOM 2776 C C . VAL A 1 366 ? -4.618 -13.188 4.365 1.00 87.88 366 VAL A C 1
ATOM 2778 O O . VAL A 1 366 ? -4.745 -12.138 4.994 1.00 87.88 366 VAL A O 1
ATOM 2781 N N . PRO A 1 367 ? -5.682 -13.781 3.793 1.00 84.69 367 PRO A N 1
ATOM 2782 C CA . PRO A 1 367 ? -6.939 -13.056 3.620 1.00 84.69 367 PRO A CA 1
ATOM 2783 C C . PRO A 1 367 ? -7.659 -12.600 4.890 1.00 84.69 367 PRO A C 1
ATOM 2785 O O . PRO A 1 367 ? -8.450 -11.667 4.835 1.00 84.69 367 PRO A O 1
ATOM 2788 N N . ASN A 1 368 ? -7.387 -13.249 6.023 1.00 82.00 368 ASN A N 1
ATOM 2789 C CA . ASN A 1 368 ? -8.004 -12.920 7.309 1.00 82.00 368 ASN A CA 1
ATOM 2790 C C . ASN A 1 368 ? -7.072 -12.107 8.224 1.00 82.00 368 ASN A C 1
ATOM 2792 O O . ASN A 1 368 ? -7.395 -11.918 9.398 1.00 82.00 368 ASN A O 1
ATOM 2796 N N . ALA A 1 369 ? -5.905 -11.685 7.730 1.00 85.88 369 ALA A N 1
ATOM 2797 C CA . ALA A 1 369 ? -4.981 -10.876 8.507 1.00 85.88 369 ALA A CA 1
ATOM 2798 C C . ALA A 1 369 ? -5.489 -9.440 8.643 1.00 85.88 369 ALA A C 1
ATOM 2800 O O . ALA A 1 369 ? -6.082 -8.888 7.714 1.00 85.88 369 ALA A O 1
ATOM 2801 N N . VAL A 1 370 ? -5.178 -8.798 9.774 1.00 86.62 370 VAL A N 1
ATOM 2802 C CA . VAL A 1 370 ? -5.430 -7.358 9.952 1.00 86.62 370 VAL A CA 1
ATOM 2803 C C . VAL A 1 370 ? -4.809 -6.563 8.813 1.00 86.62 370 VAL A C 1
ATOM 2805 O O . VAL A 1 370 ? -5.465 -5.674 8.284 1.00 86.62 370 VAL A O 1
ATOM 2808 N N . MET A 1 371 ? -3.598 -6.927 8.388 1.00 89.12 371 MET A N 1
ATOM 2809 C CA . MET A 1 371 ? -2.864 -6.244 7.322 1.00 89.12 371 MET A CA 1
ATOM 2810 C C . MET A 1 371 ? -3.293 -6.641 5.901 1.00 89.12 371 MET A C 1
ATOM 2812 O O . MET A 1 371 ? -2.634 -6.249 4.942 1.00 89.12 371 MET A O 1
ATOM 2816 N N . TYR A 1 372 ? -4.368 -7.410 5.707 1.00 87.44 372 TYR A N 1
ATOM 2817 C CA . TYR A 1 372 ? -4.853 -7.702 4.357 1.00 87.44 372 TYR A CA 1
ATOM 2818 C C . TYR A 1 372 ? -5.385 -6.428 3.674 1.00 87.44 372 TYR A C 1
ATOM 2820 O O . TYR A 1 372 ? -6.133 -5.657 4.274 1.00 87.44 372 TYR A O 1
ATOM 2828 N N . ARG A 1 373 ? -5.017 -6.203 2.404 1.00 82.12 373 ARG A N 1
ATOM 2829 C CA . ARG A 1 373 ? -5.269 -4.936 1.681 1.00 82.12 373 ARG A CA 1
ATOM 2830 C C . ARG A 1 373 ? -6.753 -4.583 1.507 1.00 82.12 373 ARG A C 1
ATOM 2832 O O . ARG A 1 373 ? -7.103 -3.405 1.436 1.00 82.12 373 ARG A O 1
ATOM 2839 N N . LYS A 1 374 ? -7.635 -5.581 1.368 1.00 72.62 374 LYS A N 1
ATOM 2840 C CA . LYS A 1 374 ? -9.074 -5.385 1.091 1.00 72.62 374 LYS A CA 1
ATOM 2841 C C . LYS A 1 374 ? -9.910 -5.944 2.236 1.00 72.62 374 LYS A C 1
ATOM 2843 O O . LYS A 1 374 ? -10.055 -7.157 2.348 1.00 72.62 374 LYS A O 1
ATOM 2848 N N . ARG A 1 375 ? -10.466 -5.080 3.085 1.00 62.81 375 ARG A N 1
ATOM 2849 C CA . ARG A 1 375 ? -11.144 -5.511 4.316 1.00 62.81 375 ARG A CA 1
ATOM 2850 C C . ARG A 1 375 ? -12.650 -5.359 4.230 1.00 62.81 375 ARG A C 1
ATOM 2852 O O . ARG A 1 375 ? -13.157 -4.474 3.547 1.00 62.81 375 ARG A O 1
ATOM 2859 N N . SER A 1 376 ? -13.341 -6.236 4.955 1.00 51.22 376 SER A N 1
ATOM 2860 C CA . SER A 1 376 ? -14.778 -6.135 5.198 1.00 51.22 376 SER A CA 1
ATOM 2861 C C . SER A 1 376 ? -15.097 -4.806 5.860 1.00 51.22 376 SER A C 1
ATOM 2863 O O . SER A 1 376 ? -14.516 -4.489 6.898 1.00 51.22 376 SER A O 1
ATOM 2865 N N . ALA A 1 377 ? -16.085 -4.091 5.335 1.00 49.56 377 ALA A N 1
ATOM 2866 C CA . ALA A 1 377 ? -16.738 -3.021 6.071 1.00 49.56 377 ALA A CA 1
ATOM 2867 C C . ALA A 1 377 ? -17.662 -3.610 7.154 1.00 49.56 377 ALA A C 1
ATOM 2869 O O . ALA A 1 377 ? -18.791 -3.182 7.251 1.00 49.56 377 ALA A O 1
ATOM 2870 N N . ASN A 1 378 ? -17.304 -4.675 7.881 1.00 40.66 378 ASN A N 1
ATOM 2871 C CA . ASN A 1 378 ? -18.127 -5.208 8.973 1.00 40.66 378 ASN A CA 1
ATOM 2872 C C . ASN A 1 378 ? -17.244 -5.812 10.086 1.00 40.66 378 ASN A C 1
ATOM 2874 O O . ASN A 1 378 ? -16.645 -6.878 9.893 1.00 40.66 378 ASN A O 1
ATOM 2878 N N . PRO A 1 379 ? -17.210 -5.209 11.287 1.00 40.81 379 PRO A N 1
ATOM 2879 C CA . PRO A 1 379 ? -16.302 -5.594 12.371 1.00 40.81 379 PRO A CA 1
ATOM 2880 C C . PRO A 1 379 ? -16.632 -6.934 13.041 1.00 40.81 379 PRO A C 1
ATOM 2882 O O . PRO A 1 379 ? -15.792 -7.499 13.747 1.00 40.81 379 PRO A O 1
ATOM 2885 N N . MET A 1 380 ? -17.830 -7.497 12.833 1.00 36.03 380 MET A N 1
ATOM 2886 C CA . MET A 1 380 ? -18.218 -8.783 13.438 1.00 36.03 380 MET A CA 1
ATOM 2887 C C . MET A 1 380 ? -17.414 -9.979 12.906 1.00 36.03 380 MET A C 1
ATOM 2889 O O . MET A 1 380 ? -17.383 -11.030 13.554 1.00 36.03 380 MET A O 1
ATOM 2893 N N . VAL A 1 381 ? -16.738 -9.832 11.763 1.00 45.41 381 VAL A N 1
ATOM 2894 C CA . VAL A 1 381 ? -15.916 -10.900 11.179 1.00 45.41 381 VAL A CA 1
ATOM 2895 C C . VAL A 1 381 ? -14.610 -11.098 11.961 1.00 45.41 381 VAL A C 1
ATOM 2897 O O . VAL A 1 381 ? -14.229 -12.238 12.232 1.00 45.41 381 VAL A O 1
ATOM 2900 N N . PHE A 1 382 ? -14.004 -10.022 12.478 1.00 40.69 382 PHE A N 1
ATOM 2901 C CA . PHE A 1 382 ? -12.774 -10.095 13.280 1.00 40.69 382 PHE A CA 1
ATOM 2902 C C . PHE A 1 382 ? -12.962 -10.845 14.608 1.00 40.69 382 PHE A C 1
ATOM 2904 O O . PHE A 1 382 ? -12.082 -11.597 15.025 1.00 40.69 382 PHE A O 1
ATOM 2911 N N . LYS A 1 383 ? -14.137 -10.724 15.249 1.00 35.41 383 LYS A N 1
ATOM 2912 C CA . LYS A 1 383 ? -14.442 -11.450 16.499 1.00 35.41 383 LYS A CA 1
ATOM 2913 C C . LYS A 1 383 ? -14.602 -12.962 16.310 1.00 35.41 383 LYS A C 1
ATOM 2915 O O . LYS A 1 383 ? -14.426 -13.702 17.273 1.00 35.41 383 LYS A O 1
ATOM 2920 N N . ARG A 1 384 ? -14.951 -13.439 15.107 1.00 35.69 384 ARG A N 1
ATOM 2921 C CA . ARG A 1 384 ? -15.149 -14.877 14.832 1.00 35.69 384 ARG A CA 1
ATOM 2922 C C . ARG A 1 384 ? -13.896 -15.581 14.311 1.00 35.69 384 ARG A C 1
ATOM 2924 O O . ARG A 1 384 ? -13.817 -16.798 14.435 1.00 35.69 384 ARG A O 1
ATOM 2931 N N . ALA A 1 385 ? -12.932 -14.846 13.758 1.00 34.84 385 ALA A N 1
ATOM 2932 C CA . ALA A 1 385 ? -11.789 -15.418 13.045 1.00 34.84 385 ALA A CA 1
ATOM 2933 C C . ALA A 1 385 ? -10.542 -15.709 13.906 1.00 34.84 385 ALA A C 1
ATOM 2935 O O . ALA A 1 385 ? -9.509 -16.046 13.338 1.00 34.84 385 ALA A O 1
ATOM 2936 N N . GLY A 1 386 ? -10.594 -15.570 15.242 1.00 35.81 386 GLY A N 1
ATOM 2937 C CA . GLY A 1 386 ? -9.419 -15.806 16.104 1.00 35.81 386 GLY A CA 1
ATOM 2938 C C . GLY A 1 386 ? -8.177 -15.018 15.651 1.00 35.81 386 GLY A C 1
ATOM 2939 O O . GLY A 1 386 ? -7.082 -15.569 15.647 1.00 35.81 386 GLY A O 1
ATOM 2940 N N . GLY A 1 387 ? -8.407 -13.780 15.187 1.00 40.75 387 GLY A N 1
ATOM 2941 C CA . GLY A 1 387 ? -7.639 -13.073 14.157 1.00 40.75 387 GLY A CA 1
ATOM 2942 C C . GLY A 1 387 ? -6.120 -13.158 14.261 1.00 40.75 387 GLY A C 1
ATOM 2943 O O . GLY A 1 387 ? -5.518 -12.710 15.234 1.00 40.75 387 GLY A O 1
ATOM 2944 N N . CYS A 1 388 ? -5.508 -13.672 13.196 1.00 43.75 388 CYS A N 1
ATOM 2945 C CA . CYS A 1 388 ? -4.085 -13.504 12.953 1.00 43.75 388 CYS A CA 1
ATOM 2946 C C . CYS A 1 388 ? -3.824 -12.011 12.710 1.00 43.75 388 CYS A C 1
ATOM 2948 O O . CYS A 1 388 ? -4.407 -11.415 11.804 1.00 43.75 388 CYS A O 1
ATOM 2950 N N . LEU A 1 389 ? -2.997 -11.379 13.542 1.00 47.97 389 LEU A N 1
ATOM 2951 C CA . LEU A 1 389 ? -2.666 -9.958 13.377 1.00 47.97 389 LEU A CA 1
ATOM 2952 C C . LEU A 1 389 ? -1.757 -9.710 12.162 1.00 47.97 389 LEU A C 1
ATOM 2954 O O . LEU A 1 389 ? -1.725 -8.594 11.649 1.00 47.97 389 LEU A O 1
ATOM 2958 N N . THR A 1 390 ? -1.072 -10.748 11.673 1.00 43.06 390 THR A N 1
ATOM 2959 C CA . THR A 1 390 ? -0.116 -10.692 10.554 1.00 43.06 390 THR A CA 1
ATOM 2960 C C . THR A 1 390 ? -0.408 -11.733 9.493 1.00 43.06 390 THR A C 1
ATOM 2962 O O . THR A 1 390 ? -0.561 -12.909 9.890 1.00 43.06 390 THR A O 1
#

Foldseek 3Di:
DDDDDDDDDDDPPPPPPPPPPPPPDPPLDFAFQLQPPPPAAPAEDELFDEPQNQKFKKKFFASFAQALVNQVVQVVQQWHFQADGPDGITITIHGHDRPCPPPRTPHMYGCYLSLQEHCVLVVVCPDDDNPVQQQDKAKKKWFFGQPDDPVRVVVLLVVLPWAWDDAPQPDGGITITIGGNVSVSVSSSHRRTRHMFHAAPCRVVNFDKAFAQWAAFNNGHHDLRHFFHDQFQVGNPPQADEAEEEEDDAAQPVDDRVLLVVLLVVLVVVCVVPTRYHYHYDHPLQDRRYAYEYEDAADDPGPDGDPAEGHHFKYFHAAPVPHDPPRQGYIYGHSNYPEDDQAFNHSNLVSNQRSCRSRGGTADSPNQESRHRMDHSGNVSVVPPVHDPD

Secondary structure (DSSP, 8-state):
-------------------------TT-S---TTSTT--S---PPP-SB-SSTTEEEEEEE-SS---HHHHHHHHTTTEEEEEEETTTEEEEEEESS---TT---SEEEE--GGGGB-THHHHTTSSS-HHHHHTS-EEEEEEE-TTS-HHHHHHHHHHTTPEE---TT--SSEEEEEE-HHHHHHHTTBTTEEEEEEPPHHHHHT--EEE---PBPSS-BBPTT-SB-SS-TT-TT--EEEEEEEEES---TTS-HHHHHHHHHHHHHHHHTTSEEEEEE-S-TTSTTEEEEEEE-SS-SSS----SSSS--EEEBPSTTTSPTTTTT-EEEETTS--BSSSSSBHHHHHHHHHHHHTTB--BSSTTSTTBSEEES-THHHHHTT----